Protein AF-A0A1J7IYS7-F1 (afdb_monomer)

Mean predicted aligned error: 21.03 Å

Secondary structure (DSSP, 8-state):
--------------PPPPP-----------PPPP--------------------THHHHHHHHHHHHHHTTSSS---------------------------------------------HHHHHHHHHHHHHHHHHHHHHHHHHHHHHHHHHHHHHHHHHHHHHHHHHHHHHHHHHHHHHHHHHHHHHHHHHHHHHHHHHHHHHHHHHHHHHHHHTT-----STTPPPP-TT--SS--HHHHHHHHHHHHHHHHHHHHHHHHHHHHHHHHHHHHHHHHHHHHHHHHHHHHHHHHHHHHHHHHHHHHHHHHHHHHHHHHHHHHHHHHHHHHHHHHHHHHHHHHHHHHHHHHHHHHHHHHHHHHHHHHHHHHHHHHHHHHHHHHHHHHHHHHHHHHHHHHHHHHHHHHHHHHHHHHHHHHHHGGGS--

pLDDT: mean 74.86, std 23.2, range [33.94, 98.44]

Organism: NCBI:txid1408157

Sequence (426 aa):
MGRRTRLPTPPIGFRPLPRLRSQARQQSQATPAQPATEVRVFEVIDDDNDPDYDDNALHRRKKMKKNSIAKSHGRARIKKEVVASKSKNRLQQDMSGIKPEQRSRATRTTRQPTAVVSDVSDQKVLYNQFVLAEATRLQEDKTKLEQTVAMDQEKLSRSLHDLQVMETEMLAARALHRASTDALDTLHRKQRTFLTAMHEAIAQIVRYQASIRTQLQLPVVAEPGRPIPWDRLETGSMGAQEDNYLNLIQAYTLVFDETKTTFDAFCRGNQELFQHSLKLQQQASDLNALKQQLEAANWRLNDTNRQLLHDNQALRLEVQGLREANSRLTTSMGRLQNELDVLCRTSRQLHGDMVRVADENKRLRAEIETVTQQLAEFTSQAGEDRTKAREEVEMLQRRLSEAERELIKLAQDALAEVLGGFGATE

Foldseek 3Di:
DDDDDDDDDDDDDDDDDDDDDDDDDDDDDDDDDDDDDDDDDDDDDDDDDDPDDDPPVVVVVVVVVVVVVVPPPPDDDDDDDDDDDDDDDDDPDDDPDDDDDDDDDDDDDDDDDDDPPPDPVVVVVVVVVVVVVVVVVVVVVVVVVVVVVVVVVVVVVVVVVVVVVVVVVVVVVVVVVVVVVVVVVVVVVVVVVVVVVVVVVVVVVVVVVVVVCVVVPPDPPPDDDDDDDPPPPDDDPCPVVVVVVVVVVVVVVVVVVVVVVVVVVVVVVVVVVVVVVVVVVVVVVVVVVVVVVVVVVVVVVVVVVVVVVVVVVVVVVVVVVVVVVVVVVVVVVVVVVVVVVVVVVVVVVVVVVVVVVVVVVVVVVVVVVVVVVVVVVVVVVVVVVVVVVVVVVVVVVVVVVVVVVVVVVVVVVVVCVVVVVVPDDD

Solvent-accessible surface area (backbone atoms only — not comparable to full-atom values): 26312 Å² total; per-residue (Å²): 138,89,82,89,88,78,88,86,82,87,86,88,82,90,79,81,79,83,84,89,76,87,82,83,87,79,90,83,90,79,86,80,82,85,78,81,91,78,89,74,87,75,81,86,77,86,82,78,87,82,97,80,85,72,83,65,65,64,58,59,61,58,57,61,60,61,64,64,65,72,69,75,78,83,82,85,81,88,84,88,80,90,79,92,74,90,80,80,87,89,84,90,75,89,85,91,83,79,83,90,80,76,89,81,87,79,84,85,80,86,77,79,93,75,72,90,78,84,52,72,64,59,57,49,52,53,48,51,52,49,52,52,53,51,50,53,51,51,50,52,54,48,52,53,49,53,52,53,52,52,54,53,50,52,52,50,52,52,53,53,49,54,51,51,52,52,50,53,50,51,52,51,51,52,51,53,52,51,54,52,51,54,52,50,54,51,50,54,50,51,52,50,54,51,54,51,52,51,52,51,51,53,52,49,52,53,52,48,54,50,49,52,45,62,73,68,63,57,69,85,76,74,70,97,83,75,84,81,82,76,91,79,81,83,90,68,95,47,71,76,54,53,54,50,50,50,52,48,50,52,53,50,51,52,54,48,50,53,52,47,54,53,48,52,51,49,52,51,52,51,52,51,51,52,52,50,51,53,50,51,54,49,51,53,50,50,52,52,52,50,50,52,51,50,54,52,51,50,50,53,52,54,50,53,50,52,50,51,53,51,53,52,51,52,52,50,52,50,54,48,52,53,51,53,52,48,53,52,50,54,53,50,52,54,50,53,50,52,51,49,56,50,51,55,50,52,52,53,50,53,51,52,52,50,51,52,52,52,51,50,51,52,52,52,50,54,50,51,52,50,53,53,49,50,51,52,49,53,53,50,49,53,49,51,52,52,49,52,54,47,52,51,51,54,50,50,50,52,53,48,54,50,52,50,50,49,50,52,47,51,50,51,51,51,48,48,53,61,62,61,60,75,76,76,79,137

Radius of gyration: 71.64 Å; Cα contacts (8 Å, |Δi|>4): 1; chains: 1; bounding box: 160×94×244 Å

Structure (mmCIF, N/CA/C/O backbone):
data_AF-A0A1J7IYS7-F1
#
_entry.id   AF-A0A1J7IYS7-F1
#
loop_
_atom_site.group_PDB
_atom_site.id
_atom_site.type_symbol
_atom_site.label_atom_id
_atom_site.label_alt_id
_atom_site.label_comp_id
_atom_site.label_asym_id
_atom_site.label_entity_id
_atom_site.label_seq_id
_atom_site.pdbx_PDB_ins_code
_atom_site.Cartn_x
_atom_site.Cartn_y
_atom_site.Cartn_z
_atom_site.occupancy
_atom_site.B_iso_or_equiv
_atom_site.auth_seq_id
_atom_site.auth_comp_id
_atom_site.auth_asym_id
_atom_site.auth_atom_id
_atom_site.pdbx_PDB_model_num
ATOM 1 N N . MET A 1 1 ? 1.133 60.230 5.071 1.00 41.16 1 MET A N 1
ATOM 2 C CA . MET A 1 1 ? 2.435 60.232 5.779 1.00 41.16 1 MET A CA 1
ATOM 3 C C . MET A 1 1 ? 3.124 58.917 5.432 1.00 41.16 1 MET A C 1
ATOM 5 O O . MET A 1 1 ? 2.570 57.886 5.749 1.00 41.16 1 MET A O 1
ATOM 9 N N . GLY A 1 2 ? 4.183 58.808 4.637 1.00 42.22 2 GLY A N 1
ATOM 10 C CA . GLY A 1 2 ? 5.319 59.697 4.460 1.00 42.22 2 GLY A CA 1
ATOM 11 C C . GLY A 1 2 ? 6.488 59.183 5.299 1.00 42.22 2 GLY A C 1
ATOM 12 O O . GLY A 1 2 ? 6.615 59.629 6.430 1.00 42.22 2 GLY A O 1
ATOM 13 N N . ARG A 1 3 ? 7.317 58.275 4.754 1.00 45.34 3 ARG A N 1
ATOM 14 C CA . ARG A 1 3 ? 8.793 58.392 4.712 1.00 45.34 3 ARG A CA 1
ATOM 15 C C . ARG A 1 3 ? 9.473 57.130 4.163 1.00 45.34 3 ARG A C 1
ATOM 17 O O . ARG A 1 3 ? 9.362 56.037 4.699 1.00 45.34 3 ARG A O 1
ATOM 24 N N . ARG A 1 4 ? 10.209 57.366 3.074 1.00 49.31 4 ARG A N 1
ATOM 25 C CA . ARG A 1 4 ? 11.337 56.586 2.553 1.00 49.31 4 ARG A CA 1
ATOM 26 C C . ARG A 1 4 ? 12.502 56.611 3.546 1.00 49.31 4 ARG A C 1
ATOM 28 O O . ARG A 1 4 ? 12.675 57.649 4.172 1.00 49.31 4 ARG A O 1
ATOM 35 N N . THR A 1 5 ? 13.349 55.576 3.518 1.00 48.69 5 THR A N 1
ATOM 36 C CA . THR A 1 5 ? 14.840 55.592 3.533 1.00 48.69 5 THR A CA 1
ATOM 37 C C . THR A 1 5 ? 15.336 54.176 3.847 1.00 48.69 5 THR A C 1
ATOM 39 O O . THR A 1 5 ? 14.704 53.517 4.655 1.00 48.69 5 THR A O 1
ATOM 42 N N . ARG A 1 6 ? 16.451 53.617 3.376 1.00 40.66 6 ARG A N 1
ATOM 43 C CA . ARG A 1 6 ? 17.478 53.863 2.347 1.00 40.66 6 ARG A CA 1
ATOM 44 C C . ARG A 1 6 ? 18.302 52.555 2.345 1.00 40.66 6 ARG A C 1
ATOM 46 O O . ARG A 1 6 ? 18.556 52.014 3.416 1.00 40.66 6 ARG A O 1
ATOM 53 N N . LEU A 1 7 ? 18.736 52.081 1.177 1.00 49.19 7 LEU A N 1
ATOM 54 C CA . LEU A 1 7 ? 19.882 51.164 1.057 1.00 49.19 7 LEU A CA 1
ATOM 55 C C . LEU A 1 7 ? 21.178 51.894 1.462 1.00 49.19 7 LEU A C 1
ATOM 57 O O . LEU A 1 7 ? 21.237 53.125 1.350 1.00 49.19 7 LEU A O 1
ATOM 61 N N . PRO A 1 8 ? 22.224 51.150 1.858 1.00 57.06 8 PRO A N 1
ATOM 62 C CA . PRO A 1 8 ? 23.416 51.158 1.010 1.00 57.06 8 PRO A CA 1
ATOM 63 C C . PRO A 1 8 ? 24.079 49.781 0.797 1.00 57.06 8 PRO A C 1
ATOM 65 O O . PRO A 1 8 ? 23.833 48.801 1.490 1.00 57.06 8 PRO A O 1
ATOM 68 N N . THR A 1 9 ? 24.897 49.796 -0.249 1.00 51.28 9 THR A N 1
ATOM 69 C CA . THR A 1 9 ? 25.638 48.798 -1.041 1.00 51.28 9 THR A CA 1
ATOM 70 C C . THR A 1 9 ? 26.755 47.984 -0.340 1.00 51.28 9 THR A C 1
ATOM 72 O O . THR A 1 9 ? 27.125 48.310 0.785 1.00 51.28 9 THR A O 1
ATOM 75 N N . PRO A 1 10 ? 27.299 46.932 -1.015 1.00 65.81 10 PRO A N 1
ATOM 76 C CA . PRO A 1 10 ? 28.194 45.893 -0.466 1.00 65.81 10 PRO A CA 1
ATOM 77 C C . PRO A 1 10 ? 29.675 46.323 -0.492 1.00 65.81 10 PRO A C 1
ATOM 79 O O . PRO A 1 10 ? 29.939 47.466 -0.876 1.00 65.81 10 PRO A O 1
ATOM 82 N N . PRO A 1 11 ? 30.656 45.450 -0.137 1.00 53.75 11 PRO A N 1
ATOM 83 C CA . PRO A 1 11 ? 31.465 44.849 -1.221 1.00 53.75 11 PRO A CA 1
ATOM 84 C C . PRO A 1 11 ? 32.239 43.520 -0.911 1.00 53.75 11 PRO A C 1
ATOM 86 O O . PRO A 1 11 ? 32.377 43.091 0.227 1.00 53.75 11 PRO A O 1
ATOM 89 N N . ILE A 1 12 ? 32.848 42.970 -1.980 1.00 41.31 12 ILE A N 1
ATOM 90 C CA . ILE A 1 12 ? 34.064 42.109 -2.067 1.00 41.31 12 ILE A CA 1
ATOM 91 C C . ILE A 1 12 ? 33.952 40.602 -1.760 1.00 41.31 12 ILE A C 1
ATOM 93 O O . ILE A 1 12 ? 33.696 40.185 -0.638 1.00 41.31 12 ILE A O 1
ATOM 97 N N . GLY A 1 13 ? 34.320 39.774 -2.755 1.00 37.81 13 GLY A N 1
ATOM 98 C CA . GLY A 1 13 ? 34.693 38.375 -2.513 1.00 37.81 13 GLY A CA 1
ATOM 99 C C . GLY A 1 13 ? 34.815 37.439 -3.723 1.00 37.81 13 GLY A C 1
ATOM 100 O O . GLY A 1 13 ? 34.474 36.268 -3.593 1.00 37.81 13 GLY A O 1
ATOM 101 N N . PHE A 1 14 ? 35.282 37.893 -4.892 1.00 42.19 14 PHE A N 1
ATOM 102 C CA . PHE A 1 14 ? 35.657 36.978 -5.983 1.00 42.19 14 PHE A CA 1
ATOM 103 C C . PHE A 1 14 ? 36.912 36.178 -5.590 1.00 42.19 14 PHE A C 1
ATOM 105 O O . PHE A 1 14 ? 37.995 36.746 -5.461 1.00 42.19 14 PHE A O 1
ATOM 112 N N . ARG A 1 15 ? 36.782 34.855 -5.435 1.00 46.25 15 ARG A N 1
ATOM 113 C CA . ARG A 1 15 ? 37.914 33.914 -5.428 1.00 46.25 15 ARG A CA 1
ATOM 114 C C . ARG A 1 15 ? 38.133 33.372 -6.845 1.00 46.25 15 ARG A C 1
ATOM 116 O O . ARG A 1 15 ? 37.253 32.670 -7.340 1.00 46.25 15 ARG A O 1
ATOM 123 N N . PRO A 1 16 ? 39.287 33.607 -7.487 1.00 48.41 16 PRO A N 1
ATOM 124 C CA . PRO A 1 16 ? 39.714 32.807 -8.624 1.00 48.41 16 PRO A CA 1
ATOM 125 C C . PRO A 1 16 ? 40.477 31.565 -8.133 1.00 48.41 16 PRO A C 1
ATOM 127 O O . PRO A 1 16 ? 41.390 31.660 -7.313 1.00 48.41 16 PRO A O 1
ATOM 130 N N . LEU A 1 17 ? 40.095 30.391 -8.637 1.00 53.03 17 LEU A N 1
ATOM 131 C CA . LEU A 1 17 ? 40.873 29.155 -8.509 1.00 53.03 17 LEU A CA 1
ATOM 132 C C . LEU A 1 17 ? 42.148 29.239 -9.374 1.00 53.03 17 LEU A C 1
ATOM 134 O O . LEU A 1 17 ? 42.124 29.864 -10.439 1.00 53.03 17 LEU A O 1
ATOM 138 N N . PRO A 1 18 ? 43.263 28.621 -8.948 1.00 54.09 18 PRO A N 1
ATOM 139 C CA . PRO A 1 18 ? 44.542 28.772 -9.622 1.00 54.09 18 PRO A CA 1
ATOM 140 C C . PRO A 1 18 ? 44.600 27.990 -10.939 1.00 54.09 18 PRO A C 1
ATOM 142 O O . PRO A 1 18 ? 44.278 26.805 -11.015 1.00 54.09 18 PRO A O 1
ATOM 145 N N . ARG A 1 19 ? 45.094 28.675 -11.975 1.00 40.53 19 ARG A N 1
ATOM 146 C CA . ARG A 1 19 ? 45.648 28.076 -13.191 1.00 40.53 19 ARG A CA 1
ATOM 147 C C . ARG A 1 19 ? 46.929 27.319 -12.832 1.00 40.53 19 ARG A C 1
ATOM 149 O O . ARG A 1 19 ? 47.906 27.944 -12.434 1.00 40.53 19 ARG A O 1
ATOM 156 N N . LEU A 1 20 ? 46.955 26.010 -13.064 1.00 42.91 20 LEU A N 1
ATOM 157 C CA . LEU A 1 20 ? 48.200 25.263 -13.235 1.00 42.91 20 LEU A CA 1
ATOM 158 C C . LEU A 1 20 ? 48.573 25.297 -14.718 1.00 42.91 20 LEU A C 1
ATOM 160 O O . LEU A 1 20 ? 47.889 24.727 -15.566 1.00 42.91 20 LEU A O 1
ATOM 164 N N . ARG A 1 21 ? 49.650 26.016 -15.032 1.00 40.53 21 ARG A N 1
ATOM 165 C CA . ARG A 1 21 ? 50.312 25.996 -16.336 1.00 40.53 21 ARG A CA 1
ATOM 166 C C . ARG A 1 21 ? 51.815 25.916 -16.102 1.00 40.53 21 ARG A C 1
ATOM 168 O O . ARG A 1 21 ? 52.315 26.615 -15.226 1.00 40.53 21 ARG A O 1
ATOM 175 N N . SER A 1 22 ? 52.486 25.183 -16.997 1.00 41.34 22 SER A N 1
ATOM 176 C CA . SER A 1 22 ? 53.944 25.138 -17.226 1.00 41.34 22 SER A CA 1
ATOM 177 C C . SER A 1 22 ? 54.712 24.296 -16.190 1.00 41.34 22 SER A C 1
ATOM 179 O O . SER A 1 22 ? 54.345 24.304 -15.028 1.00 41.34 22 SER A O 1
ATOM 181 N N . GLN A 1 23 ? 55.723 23.481 -16.499 1.00 37.75 23 GLN A N 1
ATOM 182 C CA . GLN A 1 23 ? 56.722 23.414 -17.578 1.00 37.75 23 GLN A CA 1
ATOM 183 C C . GLN A 1 23 ? 57.333 21.985 -17.492 1.00 37.75 23 GLN A C 1
ATOM 185 O O . GLN A 1 23 ? 57.426 21.443 -16.400 1.00 37.75 23 GLN A O 1
ATOM 190 N N . ALA A 1 24 ? 57.540 21.227 -18.570 1.00 38.28 24 ALA A N 1
ATOM 191 C CA . ALA A 1 24 ? 58.564 21.332 -19.621 1.00 38.28 24 ALA A CA 1
ATOM 192 C C . ALA A 1 24 ? 59.822 20.476 -19.359 1.00 38.28 24 ALA A C 1
ATOM 194 O O . ALA A 1 24 ? 60.481 20.669 -18.348 1.00 38.28 24 ALA A O 1
ATOM 195 N N . ARG A 1 25 ? 60.187 19.692 -20.398 1.00 41.41 25 ARG A N 1
ATOM 196 C CA . ARG A 1 25 ? 61.540 19.202 -20.775 1.00 41.41 25 ARG A CA 1
ATOM 197 C C . ARG A 1 25 ? 62.194 18.195 -19.795 1.00 41.41 25 ARG A C 1
ATOM 199 O O . ARG A 1 25 ? 61.989 18.278 -18.605 1.00 41.41 25 ARG A O 1
ATOM 206 N N . GLN A 1 26 ? 62.984 17.197 -20.196 1.00 37.00 26 GLN A N 1
ATOM 207 C CA . GLN A 1 26 ? 63.765 16.978 -21.414 1.00 37.00 26 GLN A CA 1
ATOM 208 C C . GLN A 1 26 ? 64.179 15.492 -21.520 1.00 37.00 26 GLN A C 1
ATOM 210 O O . GLN A 1 26 ? 64.376 14.820 -20.516 1.00 37.00 26 GLN A O 1
ATOM 215 N N . GLN A 1 27 ? 64.307 15.049 -22.771 1.00 41.47 27 GLN A N 1
ATOM 216 C CA . GLN A 1 27 ? 65.147 13.982 -23.334 1.00 41.47 27 GLN A CA 1
ATOM 217 C C . GLN A 1 27 ? 66.185 13.294 -22.426 1.00 41.47 27 GLN A C 1
ATOM 219 O O . GLN A 1 27 ? 67.073 13.959 -21.901 1.00 41.47 27 GLN A O 1
ATOM 224 N N . SER A 1 28 ? 66.223 11.959 -22.490 1.00 37.81 28 SER A N 1
ATOM 225 C CA . SER A 1 28 ? 67.448 11.219 -22.839 1.00 37.81 28 SER A CA 1
ATOM 226 C C . SER A 1 28 ? 67.159 9.751 -23.183 1.00 37.81 28 SER A C 1
ATOM 228 O O . SER A 1 28 ? 66.178 9.149 -22.758 1.00 37.81 28 SER A O 1
ATOM 230 N N . GLN A 1 29 ? 67.998 9.251 -24.083 1.00 40.75 29 GLN A N 1
ATOM 231 C CA . GLN A 1 29 ? 67.946 7.990 -24.810 1.00 40.75 29 GLN A CA 1
ATOM 232 C C . GLN A 1 29 ? 68.247 6.785 -23.908 1.00 40.75 29 GLN A C 1
ATOM 234 O O . GLN A 1 29 ? 69.162 6.848 -23.094 1.00 40.75 29 GLN A O 1
ATOM 239 N N . ALA A 1 30 ? 67.572 5.659 -24.146 1.00 33.94 30 ALA A N 1
ATOM 240 C CA . ALA A 1 30 ? 68.127 4.334 -23.882 1.00 33.94 30 ALA A CA 1
ATOM 241 C C . ALA A 1 30 ? 67.432 3.297 -24.776 1.00 33.94 30 ALA A C 1
ATOM 243 O O . ALA A 1 30 ? 66.246 3.004 -24.637 1.00 33.94 30 ALA A O 1
ATOM 244 N N . THR A 1 31 ? 68.200 2.783 -25.727 1.00 46.06 31 THR A N 1
ATOM 245 C CA . THR A 1 31 ? 67.959 1.590 -26.538 1.00 46.06 31 THR A CA 1
ATOM 246 C C . THR A 1 31 ? 67.587 0.389 -25.659 1.00 46.06 31 THR A C 1
ATOM 248 O O . THR A 1 31 ? 68.302 0.137 -24.689 1.00 46.06 31 THR A O 1
ATOM 251 N N . PRO A 1 32 ? 66.589 -0.436 -26.020 1.00 43.12 32 PRO A N 1
ATOM 252 C CA . PRO A 1 32 ? 66.574 -1.824 -25.598 1.00 43.12 32 PRO A CA 1
ATOM 253 C C . PRO A 1 32 ? 66.991 -2.722 -26.760 1.00 43.12 32 PRO A C 1
ATOM 255 O O . PRO A 1 32 ? 66.427 -2.689 -27.855 1.00 43.12 32 PRO A O 1
ATOM 258 N N . ALA A 1 33 ? 68.021 -3.511 -26.480 1.00 37.81 33 ALA A N 1
ATOM 259 C CA . ALA A 1 33 ? 68.465 -4.628 -27.285 1.00 37.81 33 ALA A CA 1
ATOM 260 C C . ALA A 1 33 ? 67.312 -5.609 -27.546 1.00 37.81 33 ALA A C 1
ATOM 262 O O . ALA A 1 33 ? 66.507 -5.911 -26.663 1.00 37.81 33 ALA A O 1
ATOM 263 N N . GLN A 1 34 ? 67.274 -6.111 -28.777 1.00 44.78 34 GLN A N 1
ATOM 264 C CA . GLN A 1 34 ? 66.486 -7.269 -29.176 1.00 44.78 34 GLN A CA 1
ATOM 265 C C . GLN A 1 34 ? 66.870 -8.492 -28.331 1.00 44.78 34 GLN A C 1
ATOM 267 O O . GLN A 1 34 ? 68.063 -8.719 -28.112 1.00 44.78 34 GLN A O 1
ATOM 272 N N . PRO A 1 35 ? 65.906 -9.359 -27.994 1.00 47.19 35 PRO A N 1
ATOM 273 C CA . PRO A 1 35 ? 66.185 -10.775 -27.907 1.00 47.19 35 PRO A CA 1
ATOM 274 C C . PRO A 1 35 ? 65.537 -11.523 -29.074 1.00 47.19 35 PRO A C 1
ATOM 276 O O . PRO A 1 35 ? 64.358 -11.366 -29.387 1.00 47.19 35 PRO A O 1
ATOM 279 N N . ALA A 1 36 ? 66.411 -12.300 -29.705 1.00 37.00 36 ALA A N 1
ATOM 280 C CA . ALA A 1 36 ? 66.216 -13.484 -30.522 1.00 37.00 36 ALA A CA 1
ATOM 281 C C . ALA A 1 36 ? 64.777 -13.980 -30.742 1.00 37.00 36 ALA A C 1
ATOM 283 O O . ALA A 1 36 ? 64.059 -14.386 -29.831 1.00 37.00 36 ALA A O 1
ATOM 284 N N . THR A 1 37 ? 64.453 -14.060 -32.026 1.00 41.62 37 THR A N 1
ATOM 285 C CA . THR A 1 37 ? 63.496 -14.968 -32.644 1.00 41.62 37 THR A CA 1
ATOM 286 C C . THR A 1 37 ? 63.754 -16.405 -32.177 1.00 41.62 37 THR A C 1
ATOM 288 O O . THR A 1 37 ? 64.725 -17.031 -32.598 1.00 41.62 37 THR A O 1
ATOM 291 N N . GLU A 1 38 ? 62.868 -16.948 -31.343 1.00 35.53 38 GLU A N 1
ATOM 292 C CA . GLU A 1 38 ? 62.723 -18.393 -31.169 1.00 35.53 38 GLU A CA 1
ATOM 293 C C . GLU A 1 38 ? 61.440 -18.813 -31.896 1.00 35.53 38 GLU A C 1
ATOM 295 O O . GLU A 1 38 ? 60.316 -18.565 -31.461 1.00 35.53 38 GLU A O 1
ATOM 300 N N . VAL A 1 39 ? 61.634 -19.375 -33.088 1.00 44.88 39 VAL A N 1
ATOM 301 C CA . VAL A 1 39 ? 60.588 -19.986 -33.905 1.00 44.88 39 VAL A CA 1
ATOM 302 C C . VAL A 1 39 ? 60.177 -21.284 -33.213 1.00 44.88 39 VAL A C 1
ATOM 304 O O . VAL A 1 39 ? 60.865 -22.295 -33.330 1.00 44.88 39 VAL A O 1
ATOM 307 N N . ARG A 1 40 ? 59.056 -21.267 -32.486 1.00 35.47 40 ARG A N 1
ATOM 308 C CA . ARG A 1 40 ? 58.321 -22.489 -32.141 1.00 35.47 40 ARG A CA 1
ATOM 309 C C . ARG A 1 40 ? 57.136 -22.626 -33.080 1.00 35.47 40 ARG A C 1
ATOM 311 O O . ARG A 1 40 ? 56.144 -21.912 -32.968 1.00 35.47 40 ARG A O 1
ATOM 318 N N . VAL A 1 41 ? 57.293 -23.554 -34.015 1.00 43.53 41 VAL A N 1
ATOM 319 C CA . VAL A 1 41 ? 56.207 -24.178 -34.763 1.00 43.53 41 VAL A CA 1
ATOM 320 C C . VAL A 1 41 ? 55.289 -24.838 -33.735 1.00 43.53 41 VAL A C 1
ATOM 322 O O . VAL A 1 41 ? 55.692 -25.799 -33.086 1.00 43.53 41 VAL A O 1
ATOM 325 N N . PHE A 1 42 ? 54.094 -24.286 -33.538 1.00 35.50 42 PHE A N 1
ATOM 326 C CA . PHE A 1 42 ? 52.990 -25.032 -32.949 1.00 35.50 42 PHE A CA 1
ATOM 327 C C . PHE A 1 42 ? 52.116 -25.508 -34.098 1.00 35.50 42 PHE A C 1
ATOM 329 O O . PHE A 1 42 ? 51.583 -24.706 -34.866 1.00 35.50 42 PHE A O 1
ATOM 336 N N . GLU A 1 43 ? 52.070 -26.828 -34.228 1.00 38.12 43 GLU A N 1
ATOM 337 C CA . GLU A 1 43 ? 51.139 -27.553 -35.070 1.00 38.12 43 GLU A CA 1
ATOM 338 C C . GLU A 1 43 ? 49.707 -27.122 -34.751 1.00 38.12 43 GLU A C 1
ATOM 340 O O . GLU A 1 43 ? 49.300 -26.998 -33.594 1.00 38.12 43 GLU A O 1
ATOM 345 N N . VAL A 1 44 ? 48.967 -26.877 -35.825 1.00 39.38 44 VAL A N 1
ATOM 346 C CA . VAL A 1 44 ? 47.515 -26.779 -35.837 1.00 39.38 44 VAL A CA 1
ATOM 347 C C . VAL A 1 44 ? 46.989 -28.173 -35.502 1.00 39.38 44 VAL A C 1
ATOM 349 O O . VAL A 1 44 ? 47.134 -29.091 -36.305 1.00 39.38 44 VAL A O 1
ATOM 352 N N . ILE A 1 45 ? 46.438 -28.335 -34.300 1.00 39.31 45 ILE A N 1
ATOM 353 C CA . ILE A 1 45 ? 45.528 -29.436 -33.988 1.00 39.31 45 ILE A CA 1
ATOM 354 C C . ILE A 1 45 ? 44.127 -28.860 -34.166 1.00 39.31 45 ILE A C 1
ATOM 356 O O . ILE A 1 45 ? 43.687 -28.014 -33.386 1.00 39.31 45 ILE A O 1
ATOM 360 N N . ASP A 1 46 ? 43.480 -29.278 -35.249 1.00 46.03 46 ASP A N 1
ATOM 361 C CA . ASP A 1 46 ? 42.040 -29.173 -35.429 1.00 46.03 46 ASP A CA 1
ATOM 362 C C . ASP A 1 46 ? 41.381 -30.156 -34.446 1.00 46.03 46 ASP A C 1
ATOM 364 O O . ASP A 1 46 ? 41.443 -31.366 -34.657 1.00 46.03 46 ASP A O 1
ATOM 368 N N . ASP A 1 47 ? 40.788 -29.648 -33.361 1.00 42.38 47 ASP A N 1
ATOM 369 C CA . ASP A 1 47 ? 39.893 -30.426 -32.494 1.00 42.38 47 ASP A CA 1
ATOM 370 C C . ASP A 1 47 ? 38.441 -30.060 -32.825 1.00 42.38 47 ASP A C 1
ATOM 372 O O . ASP A 1 47 ? 37.890 -29.040 -32.395 1.00 42.38 47 ASP A O 1
ATOM 376 N N . ASP A 1 48 ? 37.846 -30.928 -33.638 1.00 47.28 48 ASP A N 1
ATOM 377 C CA . ASP A 1 48 ? 36.414 -31.058 -33.847 1.00 47.28 48 ASP A CA 1
ATOM 378 C C . ASP A 1 48 ? 35.708 -31.548 -32.567 1.00 47.28 48 ASP A C 1
ATOM 380 O O . ASP A 1 48 ? 36.147 -32.488 -31.916 1.00 47.28 48 ASP A O 1
ATOM 384 N N . ASN A 1 49 ? 34.555 -30.934 -32.285 1.00 51.50 49 ASN A N 1
ATOM 385 C CA . ASN A 1 49 ? 33.364 -31.508 -31.641 1.00 51.50 49 ASN A CA 1
ATOM 386 C C . ASN A 1 49 ? 33.543 -32.518 -30.489 1.00 51.50 49 ASN A C 1
ATOM 388 O O . ASN A 1 49 ? 33.601 -33.723 -30.721 1.00 51.50 49 ASN A O 1
ATOM 392 N N . ASP A 1 50 ? 33.349 -32.042 -29.255 1.00 44.16 50 ASP A N 1
ATOM 393 C CA . ASP A 1 50 ? 32.928 -32.897 -28.137 1.00 44.16 50 ASP A CA 1
ATOM 394 C C . ASP A 1 50 ? 31.827 -32.190 -27.308 1.00 44.16 50 ASP A C 1
ATOM 396 O O . ASP A 1 50 ? 32.113 -31.220 -26.595 1.00 44.16 50 ASP A O 1
ATOM 400 N N . PRO A 1 51 ? 30.539 -32.581 -27.426 1.00 53.00 51 PRO A N 1
ATOM 401 C CA . PRO A 1 51 ? 29.442 -31.990 -26.675 1.00 53.00 51 PRO A CA 1
ATOM 402 C C . PRO A 1 51 ? 29.054 -32.892 -25.498 1.00 53.00 51 PRO A C 1
ATOM 404 O O . PRO A 1 51 ? 27.970 -33.456 -25.493 1.00 53.00 51 PRO A O 1
ATOM 407 N N . ASP A 1 52 ? 29.914 -33.013 -24.490 1.00 53.31 52 ASP A N 1
ATOM 408 C CA . ASP A 1 52 ? 29.544 -33.625 -23.207 1.00 53.31 52 ASP A CA 1
ATOM 409 C C . ASP A 1 52 ? 30.389 -33.026 -22.070 1.00 53.31 52 ASP A C 1
ATOM 411 O O . ASP A 1 52 ? 31.420 -33.558 -21.666 1.00 53.31 52 ASP A O 1
ATOM 415 N N . TYR A 1 53 ? 29.956 -31.878 -21.533 1.00 48.34 53 TYR A N 1
ATOM 416 C CA . TYR A 1 53 ? 30.560 -31.290 -20.330 1.00 48.34 53 TYR A CA 1
ATOM 417 C C . TYR A 1 53 ? 29.511 -30.854 -19.289 1.00 48.34 53 TYR A C 1
ATOM 419 O O . TYR A 1 53 ? 29.099 -29.702 -19.190 1.00 48.34 53 TYR A O 1
ATOM 427 N N . ASP A 1 54 ? 29.124 -31.853 -18.495 1.00 49.88 54 ASP A N 1
ATOM 428 C CA . ASP A 1 54 ? 29.051 -31.867 -17.025 1.00 49.88 54 ASP A CA 1
ATOM 429 C C . ASP A 1 54 ? 28.113 -30.878 -16.283 1.00 49.88 54 ASP A C 1
ATOM 431 O O . ASP A 1 54 ? 28.506 -29.851 -15.717 1.00 49.88 54 ASP A O 1
ATOM 435 N N . ASP A 1 55 ? 26.854 -31.305 -16.139 1.00 52.50 55 ASP A N 1
ATOM 436 C CA . ASP A 1 55 ? 25.779 -30.689 -15.342 1.00 52.50 55 ASP A CA 1
ATOM 437 C C . ASP A 1 55 ? 26.039 -30.656 -13.808 1.00 52.50 55 ASP A C 1
ATOM 439 O O . ASP A 1 55 ? 25.303 -30.026 -13.032 1.00 52.50 55 ASP A O 1
ATOM 443 N N . ASN A 1 56 ? 27.116 -31.281 -13.311 1.00 55.16 56 ASN A N 1
ATOM 444 C CA . ASN A 1 56 ? 27.401 -31.352 -11.870 1.00 55.16 56 ASN A CA 1
ATOM 445 C C . ASN A 1 56 ? 28.064 -30.093 -11.284 1.00 55.16 56 ASN A C 1
ATOM 447 O O . ASN A 1 56 ? 27.991 -29.854 -10.067 1.00 55.16 56 ASN A O 1
ATOM 451 N N . ALA A 1 57 ? 28.661 -29.233 -12.114 1.00 53.09 57 ALA A N 1
ATOM 452 C CA . ALA A 1 57 ? 29.307 -28.004 -11.644 1.00 53.09 57 ALA A CA 1
ATOM 453 C C . ALA A 1 57 ? 28.290 -26.951 -11.149 1.00 53.09 57 ALA A C 1
ATOM 455 O O . ALA A 1 57 ? 28.566 -26.186 -10.211 1.00 53.09 57 ALA A O 1
ATOM 456 N N . LEU A 1 58 ? 27.067 -26.949 -11.696 1.00 56.91 58 LEU A N 1
ATOM 457 C CA . LEU A 1 58 ? 26.023 -25.986 -11.333 1.00 56.91 58 LEU A CA 1
ATOM 458 C C . LEU A 1 58 ? 25.368 -26.301 -9.971 1.00 56.91 58 LEU A C 1
ATOM 460 O O . LEU A 1 58 ? 24.977 -25.390 -9.229 1.00 56.91 58 LEU A O 1
ATOM 464 N N . HIS A 1 59 ? 25.306 -27.582 -9.587 1.00 57.72 59 HIS A N 1
ATOM 465 C CA . HIS A 1 59 ? 24.722 -28.019 -8.313 1.00 57.72 59 HIS A CA 1
ATOM 466 C C . HIS A 1 59 ? 25.610 -27.700 -7.099 1.00 57.72 59 HIS A C 1
ATOM 468 O O . HIS A 1 59 ? 25.102 -27.316 -6.036 1.00 57.72 59 HIS A O 1
ATOM 474 N N . ARG A 1 60 ? 26.943 -27.746 -7.244 1.00 56.72 60 ARG A N 1
ATOM 475 C CA . ARG A 1 60 ? 27.872 -27.378 -6.155 1.00 56.72 60 ARG A CA 1
ATOM 476 C C . ARG A 1 60 ? 27.852 -25.878 -5.834 1.00 56.72 60 ARG A C 1
ATOM 478 O O . ARG A 1 60 ? 27.943 -25.503 -4.662 1.00 56.72 60 ARG A O 1
ATOM 485 N N . ARG A 1 61 ? 27.623 -25.007 -6.825 1.00 56.41 61 ARG A N 1
ATOM 486 C CA . ARG A 1 61 ? 27.575 -23.543 -6.622 1.00 56.41 61 ARG A CA 1
ATOM 487 C C . ARG A 1 61 ? 26.301 -23.067 -5.904 1.00 56.41 61 ARG A C 1
ATOM 489 O O . ARG A 1 61 ? 26.353 -22.088 -5.158 1.00 56.41 61 ARG A O 1
ATOM 496 N N . LYS A 1 62 ? 25.177 -23.787 -6.036 1.00 57.62 62 LYS A N 1
ATOM 497 C CA . LYS A 1 62 ? 23.919 -23.484 -5.316 1.00 57.62 62 LYS A CA 1
ATOM 498 C C . LYS A 1 62 ? 23.949 -23.881 -3.829 1.00 57.62 62 LYS A C 1
ATOM 500 O O . LYS A 1 62 ? 23.306 -23.209 -3.021 1.00 57.62 62 LYS A O 1
ATOM 505 N N . LYS A 1 63 ? 24.728 -24.898 -3.430 1.00 54.78 63 LYS A N 1
ATOM 506 C CA . LYS A 1 63 ? 24.847 -25.318 -2.014 1.00 54.78 63 LYS A CA 1
ATOM 507 C C . LYS A 1 63 ? 25.666 -24.343 -1.151 1.00 54.78 63 LYS A C 1
ATOM 509 O O . LYS A 1 63 ? 25.317 -24.123 0.004 1.00 54.78 63 LYS A O 1
ATOM 514 N N . MET A 1 64 ? 26.683 -23.684 -1.715 1.00 51.44 64 MET A N 1
ATOM 515 C CA . MET A 1 64 ? 27.526 -22.723 -0.978 1.00 51.44 64 MET A CA 1
ATOM 516 C C . MET A 1 64 ? 26.791 -21.418 -0.604 1.00 51.44 64 MET A C 1
ATOM 518 O O . MET A 1 64 ? 27.057 -20.851 0.452 1.00 51.44 64 MET A O 1
ATOM 522 N N . LYS A 1 65 ? 25.819 -20.955 -1.409 1.00 53.50 65 LYS A N 1
ATOM 523 C CA . LYS A 1 65 ? 25.063 -19.713 -1.125 1.00 53.50 65 LYS A CA 1
ATOM 524 C C . LYS A 1 65 ? 23.980 -19.861 -0.049 1.00 53.50 65 LYS A C 1
ATOM 526 O O . LYS A 1 65 ? 23.655 -18.878 0.610 1.00 53.50 65 LYS A O 1
ATOM 531 N N . LYS A 1 66 ? 23.441 -21.066 0.182 1.00 52.38 66 LYS A N 1
ATOM 532 C CA . LYS A 1 66 ? 22.438 -21.285 1.245 1.00 52.38 66 LYS A CA 1
ATOM 533 C C . LYS A 1 66 ? 23.049 -21.277 2.655 1.00 52.38 66 LYS A C 1
ATOM 535 O O . LYS A 1 66 ? 22.382 -20.856 3.593 1.00 52.38 66 LYS A O 1
ATOM 540 N N . ASN A 1 67 ? 24.329 -21.628 2.801 1.00 46.88 67 ASN A N 1
ATOM 541 C CA . ASN A 1 67 ? 24.993 -21.658 4.111 1.00 46.88 67 ASN A CA 1
ATOM 542 C C . ASN A 1 67 ? 25.540 -20.299 4.587 1.00 46.88 67 ASN A C 1
ATOM 544 O O . ASN A 1 67 ? 25.791 -20.149 5.782 1.00 46.88 67 ASN A O 1
ATOM 548 N N . SER A 1 68 ? 25.687 -19.289 3.717 1.00 45.41 68 SER A N 1
ATOM 549 C CA . SER A 1 68 ? 26.137 -17.952 4.151 1.00 45.41 68 SER A CA 1
ATOM 550 C C . SER A 1 68 ? 24.999 -17.059 4.664 1.00 45.41 68 SER A C 1
ATOM 552 O O . SER A 1 68 ? 25.257 -16.127 5.420 1.00 45.41 68 SER A O 1
ATOM 554 N N . ILE A 1 69 ? 23.743 -17.351 4.303 1.00 48.34 69 ILE A N 1
ATOM 555 C CA . ILE A 1 69 ? 22.568 -16.563 4.721 1.00 48.34 69 ILE A CA 1
ATOM 556 C C . ILE A 1 69 ? 22.069 -16.991 6.116 1.00 48.34 69 ILE A C 1
ATOM 558 O O . ILE A 1 69 ? 21.520 -16.181 6.854 1.00 48.34 69 ILE A O 1
ATOM 562 N N . ALA A 1 70 ? 22.352 -18.223 6.553 1.00 46.81 70 ALA A N 1
ATOM 563 C CA . ALA A 1 70 ? 21.928 -18.718 7.867 1.00 46.81 70 ALA A CA 1
ATOM 564 C C . ALA A 1 70 ? 22.767 -18.197 9.059 1.00 46.81 70 ALA A C 1
ATOM 566 O O . ALA A 1 70 ? 22.366 -18.370 10.207 1.00 46.81 70 ALA A O 1
ATOM 567 N N . LYS A 1 71 ? 23.919 -17.547 8.826 1.00 42.69 71 LYS A N 1
ATOM 568 C CA . LYS A 1 71 ? 24.836 -17.105 9.901 1.00 42.69 71 LYS A CA 1
ATOM 569 C C . LYS A 1 71 ? 24.721 -15.625 10.294 1.00 42.69 71 LYS A C 1
ATOM 571 O O . LYS A 1 71 ? 25.353 -15.224 11.267 1.00 42.69 71 LYS A O 1
ATOM 576 N N . SER A 1 72 ? 23.907 -14.820 9.605 1.00 42.09 72 SER A N 1
ATOM 577 C CA . SER A 1 72 ? 23.775 -13.373 9.872 1.00 42.09 72 SER A CA 1
ATOM 578 C C . SER A 1 72 ? 22.516 -12.965 10.655 1.00 42.09 72 SER A C 1
ATOM 580 O O . SER A 1 72 ? 22.326 -11.782 10.921 1.00 42.09 72 SER A O 1
ATOM 582 N N . HIS A 1 73 ? 21.673 -13.908 11.092 1.00 41.09 73 HIS A N 1
ATOM 583 C CA . HIS A 1 73 ? 20.472 -13.618 11.902 1.00 41.09 73 HIS A CA 1
ATOM 584 C C . HIS A 1 73 ? 20.612 -13.942 13.402 1.00 41.09 73 HIS A C 1
ATOM 586 O O . HIS A 1 73 ? 19.638 -13.920 14.146 1.00 41.09 73 HIS A O 1
ATOM 592 N N . GLY A 1 74 ? 21.837 -14.183 13.879 1.00 38.09 74 GLY A N 1
ATOM 593 C CA . GLY A 1 74 ? 22.113 -14.581 15.266 1.00 38.09 74 GLY A CA 1
ATOM 594 C C . GLY A 1 74 ? 22.529 -13.472 16.242 1.00 38.09 74 GLY A C 1
ATOM 595 O O . GLY A 1 74 ? 22.983 -13.799 17.335 1.00 38.09 74 GLY A O 1
ATOM 596 N N . ARG A 1 75 ? 22.449 -12.178 15.895 1.00 43.47 75 ARG A N 1
ATOM 597 C CA . ARG A 1 75 ? 22.896 -11.086 16.789 1.00 43.47 75 ARG A CA 1
ATOM 598 C C . ARG A 1 75 ? 22.057 -9.815 16.654 1.00 43.47 75 ARG A C 1
ATOM 600 O O . ARG A 1 75 ? 22.496 -8.839 16.065 1.00 43.47 75 ARG A O 1
ATOM 607 N N . ALA A 1 76 ? 20.872 -9.809 17.253 1.00 40.56 76 ALA A N 1
ATOM 608 C CA . ALA A 1 76 ? 20.197 -8.571 17.647 1.00 40.56 76 ALA A CA 1
ATOM 609 C C . ALA A 1 76 ? 19.213 -8.863 18.787 1.00 40.56 76 ALA A C 1
ATOM 611 O O . ALA A 1 76 ? 17.998 -8.886 18.615 1.00 40.56 76 ALA A O 1
ATOM 612 N N . ARG A 1 77 ? 19.754 -9.136 19.976 1.00 41.62 77 ARG A N 1
ATOM 613 C CA . ARG A 1 77 ? 18.990 -9.146 21.223 1.00 41.62 77 ARG A CA 1
ATOM 614 C C . ARG A 1 77 ? 19.757 -8.297 22.233 1.00 41.62 77 ARG A C 1
ATOM 616 O O . ARG A 1 77 ? 20.960 -8.476 22.378 1.00 41.62 77 ARG A O 1
ATOM 623 N N . ILE A 1 78 ? 19.003 -7.463 22.951 1.00 41.66 78 ILE A N 1
ATOM 624 C CA . ILE A 1 78 ? 19.374 -6.676 24.141 1.00 41.66 78 ILE A CA 1
ATOM 625 C C . ILE A 1 78 ? 19.891 -5.258 23.845 1.00 41.66 78 ILE A C 1
ATOM 627 O O . ILE A 1 78 ? 21.073 -5.042 23.617 1.00 41.66 78 ILE A O 1
ATOM 631 N N . LYS A 1 79 ? 18.983 -4.282 23.973 1.00 36.34 79 LYS A N 1
ATOM 632 C CA . LYS A 1 79 ? 19.085 -3.178 24.946 1.00 36.34 79 LYS A CA 1
ATOM 633 C C . LYS A 1 79 ? 17.676 -2.629 25.205 1.00 36.34 79 LYS A C 1
ATOM 635 O O . LYS A 1 79 ? 17.126 -1.871 24.416 1.00 36.34 79 LYS A O 1
ATOM 640 N N . LYS A 1 80 ? 17.070 -3.106 26.297 1.00 43.75 80 LYS A N 1
ATOM 641 C CA . LYS A 1 80 ? 16.017 -2.380 27.013 1.00 43.75 80 LYS A CA 1
ATOM 642 C C . LYS A 1 80 ? 16.728 -1.251 27.744 1.00 43.75 80 LYS A C 1
ATOM 644 O O . LYS A 1 80 ? 17.615 -1.548 28.539 1.00 43.75 80 LYS A O 1
ATOM 649 N N . GLU A 1 81 ? 16.320 -0.013 27.523 1.00 34.56 81 GLU A N 1
ATOM 650 C CA . GLU A 1 81 ? 16.655 1.062 28.444 1.00 34.56 81 GLU A CA 1
ATOM 651 C C . GLU A 1 81 ? 15.424 1.926 28.691 1.00 34.56 81 GLU A C 1
ATOM 653 O O . GLU A 1 81 ? 14.651 2.263 27.794 1.00 34.56 81 GLU A O 1
ATOM 658 N N . VAL A 1 82 ? 15.214 2.142 29.980 1.00 42.66 82 VAL A N 1
ATOM 659 C CA . VAL A 1 82 ? 14.123 2.851 30.622 1.00 42.66 82 VAL A CA 1
ATOM 660 C C . VAL A 1 82 ? 14.395 4.339 30.475 1.00 42.66 82 VAL A C 1
ATOM 662 O O . VAL A 1 82 ? 15.389 4.821 31.001 1.00 42.66 82 VAL A O 1
ATOM 665 N N . VAL A 1 83 ? 13.488 5.084 29.843 1.00 38.19 83 VAL A N 1
ATOM 666 C CA . VAL A 1 83 ? 13.383 6.529 30.074 1.00 38.19 83 VAL A CA 1
ATOM 667 C C . VAL A 1 83 ? 11.916 6.873 30.266 1.00 38.19 83 VAL A C 1
ATOM 669 O O . VAL A 1 83 ? 11.148 7.072 29.328 1.00 38.19 83 VAL A O 1
ATOM 672 N N . ALA A 1 84 ? 11.534 6.910 31.537 1.00 41.00 84 ALA A N 1
ATOM 673 C CA . ALA A 1 84 ? 10.380 7.649 31.995 1.00 41.00 84 ALA A CA 1
ATOM 674 C C . ALA A 1 84 ? 10.701 9.144 31.891 1.00 41.00 84 ALA A C 1
ATOM 676 O O . ALA A 1 84 ? 11.576 9.623 32.604 1.00 41.00 84 ALA A O 1
ATOM 677 N N . SER A 1 85 ? 9.966 9.878 31.057 1.00 36.81 85 SER A N 1
ATOM 678 C CA . SER A 1 85 ? 9.932 11.338 31.118 1.00 36.81 85 SER A CA 1
ATOM 679 C C . SER A 1 85 ? 8.532 11.853 30.822 1.00 36.81 85 SER A C 1
ATOM 681 O O . SER A 1 85 ? 8.001 11.750 29.722 1.00 36.81 85 SER A O 1
ATOM 683 N N . LYS A 1 86 ? 7.960 12.394 31.894 1.00 41.53 86 LYS A N 1
ATOM 684 C CA . LYS A 1 86 ? 6.857 13.345 31.987 1.00 41.53 86 LYS A CA 1
ATOM 685 C C . LYS A 1 86 ? 6.752 14.284 30.773 1.00 41.53 86 LYS A C 1
ATOM 687 O O . LYS A 1 86 ? 7.641 15.098 30.552 1.00 41.53 86 LYS A O 1
ATOM 692 N N . SER A 1 87 ? 5.583 14.318 30.144 1.00 39.41 87 SER A N 1
ATOM 693 C CA . SER A 1 87 ? 5.046 15.537 29.526 1.00 39.41 87 SER A CA 1
ATOM 694 C C . SER A 1 87 ? 3.523 15.549 29.657 1.00 39.41 87 SER A C 1
ATOM 696 O O . SER A 1 87 ? 2.758 15.116 28.802 1.00 39.41 87 SER A O 1
ATOM 698 N N . LYS A 1 88 ? 3.095 16.037 30.825 1.00 41.03 88 LYS A N 1
ATOM 699 C CA . LYS A 1 88 ? 1.769 16.616 31.043 1.00 41.03 88 LYS A CA 1
ATOM 700 C C . LYS A 1 88 ? 1.630 17.885 30.194 1.00 41.03 88 LYS A C 1
ATOM 702 O O . LYS A 1 88 ? 2.584 18.646 30.077 1.00 41.03 88 LYS A O 1
ATOM 707 N N . ASN A 1 89 ? 0.392 18.148 29.783 1.00 42.50 89 ASN A N 1
ATOM 708 C CA . ASN A 1 89 ? -0.162 19.460 29.448 1.00 42.50 89 ASN A CA 1
ATOM 709 C C . ASN A 1 89 ? 0.376 20.161 28.197 1.00 42.50 89 ASN A C 1
ATOM 711 O O . ASN A 1 89 ? 1.255 21.013 28.277 1.00 42.50 89 ASN A O 1
ATOM 715 N N . ARG A 1 90 ? -0.304 19.927 27.074 1.00 40.84 90 ARG A N 1
ATOM 716 C CA . ARG A 1 90 ? -0.842 20.987 26.205 1.00 40.84 90 ARG A CA 1
ATOM 717 C C . ARG A 1 90 ? -1.609 20.329 25.067 1.00 40.84 90 ARG A C 1
ATOM 719 O O . ARG A 1 90 ? -0.994 19.665 24.248 1.00 40.84 90 ARG A O 1
ATOM 726 N N . LEU A 1 91 ? -2.930 20.487 25.091 1.00 41.00 91 LEU A N 1
ATOM 727 C CA . LEU A 1 91 ? -3.861 20.621 23.957 1.00 41.00 91 LEU A CA 1
ATOM 728 C C . LEU A 1 91 ? -5.283 20.426 24.511 1.00 41.00 91 LEU A C 1
ATOM 730 O O . LEU A 1 91 ? -5.986 19.464 24.232 1.00 41.00 91 LEU A O 1
ATOM 734 N N . GLN A 1 92 ? -5.653 21.354 25.394 1.00 42.50 92 GLN A N 1
ATOM 735 C CA . GLN A 1 92 ? -7.033 21.770 25.606 1.00 42.50 92 GLN A CA 1
ATOM 736 C C . GLN A 1 92 ? -7.165 23.080 24.834 1.00 42.50 92 GLN A C 1
ATOM 738 O O . GLN A 1 92 ? -6.763 24.119 25.345 1.00 42.50 92 GLN A O 1
ATOM 743 N N . GLN A 1 93 ? -7.617 23.004 23.589 1.00 46.41 93 GLN A N 1
ATOM 744 C CA . GLN A 1 93 ? -8.386 24.033 22.888 1.00 46.41 93 GLN A CA 1
ATOM 745 C C . GLN A 1 93 ? -8.656 23.537 21.468 1.00 46.41 93 GLN A C 1
ATOM 747 O O . GLN A 1 93 ? -7.834 22.832 20.894 1.00 46.41 93 GLN A O 1
ATOM 752 N N . ASP A 1 94 ? -9.827 23.912 20.969 1.00 45.53 94 ASP A N 1
ATOM 753 C CA . ASP A 1 94 ? -10.345 23.692 19.619 1.00 45.53 94 ASP A CA 1
ATOM 754 C C . ASP A 1 94 ? -10.919 22.305 19.336 1.00 45.53 94 ASP A C 1
ATOM 756 O O . ASP A 1 94 ? -10.253 21.439 18.796 1.00 45.53 94 ASP A O 1
ATOM 760 N N . MET A 1 95 ? -12.199 22.129 19.691 1.00 38.16 95 MET A N 1
ATOM 761 C CA . MET A 1 95 ? -13.247 21.617 18.787 1.00 38.16 95 MET A CA 1
ATOM 762 C C . MET A 1 95 ? -14.636 21.908 19.397 1.00 38.16 95 MET A C 1
ATOM 764 O O . MET A 1 95 ? -15.395 21.007 19.749 1.00 38.16 95 MET A O 1
ATOM 768 N N . SER A 1 96 ? -14.992 23.187 19.542 1.00 43.16 96 SER A N 1
ATOM 769 C CA . SER A 1 96 ? -16.394 23.601 19.693 1.00 43.16 96 SER A CA 1
ATOM 770 C C . SER A 1 96 ? -16.946 23.929 18.309 1.00 43.16 96 SER A C 1
ATOM 772 O O . SER A 1 96 ? -16.708 25.020 17.794 1.00 43.16 96 SER A O 1
ATOM 774 N N . GLY A 1 97 ? -17.654 22.991 17.681 1.00 44.12 97 GLY A N 1
ATOM 775 C CA . GLY A 1 97 ? -18.277 23.280 16.390 1.00 44.12 97 GLY A CA 1
ATOM 776 C C . GLY A 1 97 ? -18.764 22.079 15.595 1.00 44.12 97 GLY A C 1
ATOM 777 O O . GLY A 1 97 ? -18.472 22.005 14.409 1.00 44.12 97 GLY A O 1
ATOM 778 N N . ILE A 1 98 ? -19.514 21.153 16.199 1.00 42.47 98 ILE A N 1
ATOM 779 C CA . ILE A 1 98 ? -20.335 20.215 15.420 1.00 42.47 98 ILE A CA 1
ATOM 780 C C . ILE A 1 98 ? -21.757 20.240 15.980 1.00 42.47 98 ILE A C 1
ATOM 782 O O . ILE A 1 98 ? -22.001 19.935 17.146 1.00 42.47 98 ILE A O 1
ATOM 786 N N . LYS A 1 99 ? -22.679 20.690 15.125 1.00 43.50 99 LYS A N 1
ATOM 787 C CA . LYS A 1 99 ? -24.123 20.761 15.358 1.00 43.50 99 LYS A CA 1
ATOM 788 C C . LYS A 1 99 ? -24.699 19.350 15.571 1.00 43.50 99 LYS A C 1
ATOM 790 O O . LYS A 1 99 ? -24.313 18.441 14.840 1.00 43.50 99 LYS A O 1
ATOM 795 N N . PRO A 1 100 ? -25.655 19.156 16.494 1.00 44.50 100 PRO A N 1
ATOM 796 C CA . PRO A 1 100 ? -26.386 17.903 16.606 1.00 44.50 100 PRO A CA 1
ATOM 797 C C . PRO A 1 100 ? -27.529 17.876 15.583 1.00 44.50 100 PRO A C 1
ATOM 799 O O . PRO A 1 100 ? -28.549 18.545 15.752 1.00 44.50 100 PRO A O 1
ATOM 802 N N . GLU A 1 101 ? -27.364 17.092 14.521 1.00 40.56 101 GLU A N 1
ATOM 803 C CA . GLU A 1 101 ? -28.419 16.823 13.547 1.00 40.56 101 GLU A CA 1
ATOM 804 C C . GLU A 1 101 ? -29.155 15.523 13.915 1.00 40.56 101 GLU A C 1
ATOM 806 O O . GLU A 1 101 ? -28.621 14.421 13.894 1.00 40.56 101 GLU A O 1
ATOM 811 N N . GLN A 1 102 ? -30.383 15.731 14.385 1.00 39.97 102 GLN A N 1
ATOM 812 C CA . GLN A 1 102 ? -31.587 14.917 14.215 1.00 39.97 102 GLN A CA 1
ATOM 813 C C . GLN A 1 102 ? -31.495 13.377 14.270 1.00 39.97 102 GLN A C 1
ATOM 815 O O . GLN A 1 102 ? -31.224 12.676 13.304 1.00 39.97 102 GLN A O 1
ATOM 820 N N . ARG A 1 103 ? -31.933 12.871 15.432 1.00 39.66 103 ARG A N 1
ATOM 821 C CA . ARG A 1 103 ? -32.947 11.813 15.624 1.00 39.66 103 ARG A CA 1
ATOM 822 C C . ARG A 1 103 ? -33.269 10.930 14.404 1.00 39.66 103 ARG A C 1
ATOM 824 O O . ARG A 1 103 ? -34.019 11.329 13.522 1.00 39.66 103 ARG A O 1
ATOM 831 N N . SER A 1 104 ? -32.967 9.642 14.538 1.00 41.50 104 SER A N 1
ATOM 832 C CA . SER A 1 104 ? -33.886 8.578 14.119 1.00 41.50 104 SER A CA 1
ATOM 833 C C . SER A 1 104 ? -34.043 7.574 15.255 1.00 41.50 104 SER A C 1
ATOM 835 O O . SER A 1 104 ? -33.119 6.877 15.665 1.00 41.50 104 SER A O 1
ATOM 837 N N . ARG A 1 105 ? -35.242 7.610 15.831 1.00 43.75 105 ARG A N 1
ATOM 838 C CA . ARG A 1 105 ? -35.720 6.865 16.991 1.00 43.75 105 ARG A CA 1
ATOM 839 C C . ARG A 1 105 ? -36.134 5.471 16.517 1.00 43.75 105 ARG A C 1
ATOM 841 O O . ARG A 1 105 ? -37.267 5.300 16.086 1.00 43.75 105 ARG A O 1
ATOM 848 N N . ALA A 1 106 ? -35.232 4.494 16.587 1.00 38.56 106 ALA A N 1
ATOM 849 C CA . ALA A 1 106 ? -35.598 3.088 16.434 1.00 38.56 106 ALA A CA 1
ATOM 850 C C . ALA A 1 106 ? -36.103 2.554 17.781 1.00 38.56 106 ALA A C 1
ATOM 852 O O . ALA A 1 106 ? -35.432 2.628 18.813 1.00 38.56 106 ALA A O 1
ATOM 853 N N . THR A 1 107 ? -37.344 2.093 17.772 1.00 41.03 107 THR A N 1
ATOM 854 C CA . THR A 1 107 ? -38.070 1.538 18.904 1.00 41.03 107 THR A CA 1
ATOM 855 C C . THR A 1 107 ? -37.425 0.249 19.406 1.00 41.03 107 THR A C 1
ATOM 857 O O . THR A 1 107 ? -37.152 -0.697 18.677 1.00 41.03 107 THR A O 1
ATOM 860 N N . ARG A 1 108 ? -37.212 0.247 20.718 1.00 40.47 108 ARG A N 1
ATOM 861 C CA . ARG A 1 108 ? -36.804 -0.861 21.573 1.00 40.47 108 ARG A CA 1
ATOM 862 C C . ARG A 1 108 ? -37.942 -1.882 21.671 1.00 40.47 108 ARG A C 1
ATOM 864 O O . ARG A 1 108 ? -38.945 -1.605 22.320 1.00 40.47 108 ARG A O 1
ATOM 871 N N . THR A 1 109 ? -37.761 -3.070 21.100 1.00 39.00 109 THR A N 1
ATOM 872 C CA . THR A 1 109 ? -38.495 -4.280 21.502 1.00 39.00 109 THR A CA 1
ATOM 873 C C . THR A 1 109 ? -37.612 -5.113 22.419 1.00 39.00 109 THR A C 1
ATOM 875 O O . THR A 1 109 ? -36.702 -5.816 21.989 1.00 39.00 109 THR A O 1
ATOM 878 N N . THR A 1 110 ? -37.878 -4.993 23.714 1.00 47.00 110 THR A N 1
ATOM 879 C CA . THR A 1 110 ? -37.370 -5.845 24.790 1.00 47.00 110 THR A CA 1
ATOM 880 C C . THR A 1 110 ? -37.895 -7.270 24.595 1.00 47.00 110 THR A C 1
ATOM 882 O O . THR A 1 110 ? -39.073 -7.525 24.830 1.00 47.00 110 THR A O 1
ATOM 885 N N . ARG A 1 111 ? -37.031 -8.200 24.169 1.00 37.31 111 ARG A N 1
ATOM 886 C CA . ARG A 1 111 ? -37.268 -9.646 24.294 1.00 37.31 111 ARG A CA 1
ATOM 887 C C . ARG A 1 111 ? -36.564 -10.160 25.548 1.00 37.31 111 ARG A C 1
ATOM 889 O O . ARG A 1 111 ? -35.394 -9.865 25.777 1.00 37.31 111 ARG A O 1
ATOM 896 N N . GLN A 1 112 ? -37.332 -10.869 26.368 1.00 38.97 112 GLN A N 1
ATOM 897 C CA . GLN A 1 112 ? -36.902 -11.545 27.587 1.00 38.97 112 GLN A CA 1
ATOM 898 C C . GLN A 1 112 ? -35.852 -12.636 27.293 1.00 38.97 112 GLN A C 1
ATOM 900 O O . GLN A 1 112 ? -35.881 -13.220 26.209 1.00 38.97 112 G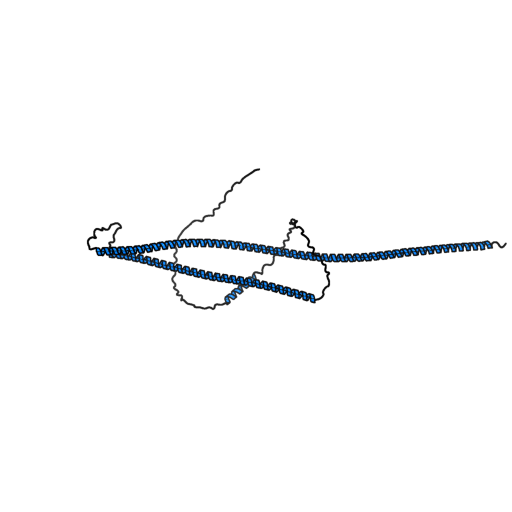LN A O 1
ATOM 905 N N . PRO A 1 113 ? -34.963 -12.956 28.252 1.00 43.53 113 PRO A N 1
ATOM 906 C CA . PRO A 1 113 ? -34.070 -14.100 28.154 1.00 43.53 113 PRO A CA 1
ATOM 907 C C . PRO A 1 113 ? -34.838 -15.368 28.551 1.00 43.53 113 PRO A C 1
ATOM 909 O O . PRO A 1 113 ? -34.916 -15.724 29.724 1.00 43.53 113 PRO A O 1
ATOM 912 N N . THR A 1 114 ? -35.446 -16.037 27.576 1.00 43.72 114 THR A N 1
ATOM 913 C CA . THR A 1 114 ? -35.953 -17.401 27.754 1.00 43.72 114 THR A CA 1
ATOM 914 C C . THR A 1 114 ? -34.847 -18.418 27.516 1.00 43.72 114 THR A C 1
ATOM 916 O O . THR A 1 114 ? -34.191 -18.389 26.480 1.00 43.72 114 THR A O 1
ATOM 919 N N . ALA A 1 115 ? -34.758 -19.342 28.472 1.00 42.62 115 ALA A N 1
ATOM 920 C CA . ALA A 1 115 ? -34.212 -20.689 28.376 1.00 42.62 115 ALA A CA 1
ATOM 921 C C . ALA A 1 115 ? -32.708 -20.822 28.087 1.00 42.62 115 ALA A C 1
ATOM 923 O O . ALA A 1 115 ? -32.212 -20.645 26.979 1.00 42.62 115 ALA A O 1
ATOM 924 N N . VAL A 1 116 ? -32.002 -21.263 29.128 1.00 49.09 116 VAL A N 1
ATOM 925 C CA . VAL A 1 116 ? -30.777 -22.052 29.022 1.00 49.09 116 VAL A CA 1
ATOM 926 C C . VAL A 1 116 ? -31.121 -23.295 28.196 1.00 49.09 116 VAL A C 1
ATOM 928 O O . VAL A 1 116 ? -31.719 -24.236 28.709 1.00 49.09 116 VAL A O 1
ATOM 931 N N . VAL A 1 117 ? -30.816 -23.263 26.898 1.00 45.84 117 VAL A N 1
ATOM 932 C CA . VAL A 1 117 ? -30.893 -24.437 26.025 1.00 45.84 117 VAL A CA 1
ATOM 933 C C . VAL A 1 117 ? -29.673 -25.294 26.336 1.00 45.84 117 VAL A C 1
ATOM 935 O O . VAL A 1 117 ? -28.543 -24.964 25.985 1.00 45.84 117 VAL A O 1
ATOM 938 N N . SER A 1 118 ? -29.913 -26.370 27.074 1.00 50.16 118 SER A N 1
ATOM 939 C CA . SER A 1 118 ? -28.945 -27.391 27.468 1.00 50.16 118 SER A CA 1
ATOM 940 C C . SER A 1 118 ? -28.799 -28.505 26.423 1.00 50.16 118 SER A C 1
ATOM 942 O O . SER A 1 118 ? -28.436 -29.624 26.778 1.00 50.16 118 SER A O 1
ATOM 944 N N . ASP A 1 119 ? -29.078 -28.229 25.147 1.00 56.34 119 ASP A N 1
ATOM 945 C CA . ASP A 1 119 ? -28.971 -29.222 24.080 1.00 56.34 119 ASP A CA 1
ATOM 946 C C . ASP A 1 119 ? -27.620 -29.123 23.367 1.00 56.34 119 ASP A C 1
ATOM 948 O O . ASP A 1 119 ? -27.369 -28.276 22.511 1.00 56.34 119 ASP A O 1
ATOM 952 N N . VAL A 1 120 ? -26.738 -30.067 23.700 1.00 61.44 120 VAL A N 1
ATOM 953 C CA . VAL A 1 120 ? -25.443 -30.331 23.042 1.00 61.44 120 VAL A CA 1
ATOM 954 C C . VAL A 1 120 ? -25.580 -30.445 21.509 1.00 61.44 120 VAL A C 1
ATOM 956 O O . VAL A 1 120 ? -24.621 -30.215 20.767 1.00 61.44 120 VAL A O 1
ATOM 959 N N . SER A 1 121 ? -26.781 -30.764 21.021 1.00 69.69 121 SER A N 1
ATOM 960 C CA . SER A 1 121 ? -27.136 -30.811 19.601 1.00 69.69 121 SER A CA 1
ATOM 961 C C . SER A 1 121 ? -27.045 -29.444 18.911 1.00 69.69 121 SER A C 1
ATOM 963 O O . SER A 1 121 ? -26.463 -29.359 17.829 1.00 69.69 121 SER A O 1
ATOM 965 N N . ASP A 1 122 ? -27.502 -28.363 19.543 1.00 74.50 122 ASP A N 1
ATOM 966 C CA . ASP A 1 122 ? -27.491 -27.022 18.938 1.00 74.50 122 ASP A CA 1
ATOM 967 C C . ASP A 1 122 ? -26.072 -26.450 18.855 1.00 74.50 122 ASP A C 1
ATOM 969 O O . ASP A 1 122 ? -25.693 -25.789 17.884 1.00 74.50 122 ASP A O 1
ATOM 973 N N . GLN A 1 123 ? -25.230 -26.794 19.830 1.00 79.75 123 GLN A N 1
ATOM 974 C CA . GLN A 1 123 ? -23.822 -26.412 19.833 1.00 79.75 123 GLN A CA 1
ATOM 975 C C . GLN A 1 123 ? -23.037 -27.112 18.708 1.00 79.75 123 GLN A C 1
ATOM 977 O O . GLN A 1 123 ? -22.172 -26.496 18.083 1.00 79.75 123 GLN A O 1
ATOM 982 N N . LYS A 1 124 ? -23.382 -28.369 18.383 1.00 83.06 124 LYS A N 1
ATOM 983 C CA . LYS A 1 124 ? -22.839 -29.081 17.211 1.00 83.06 124 LYS A CA 1
ATOM 984 C C . LYS A 1 124 ? -23.282 -28.453 15.891 1.00 83.06 124 LYS A C 1
ATOM 986 O O . LYS A 1 124 ? -22.468 -28.358 14.975 1.00 83.06 124 LYS A O 1
ATOM 991 N N . VAL A 1 125 ? -24.537 -28.014 15.781 1.00 87.38 12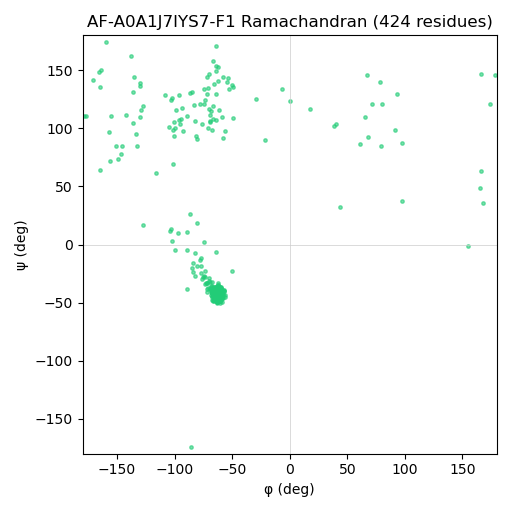5 VAL A N 1
ATOM 992 C CA . VAL A 1 125 ? -25.041 -27.353 14.564 1.00 87.38 125 VAL A CA 1
ATOM 993 C C . VAL A 1 125 ? -24.315 -26.028 14.328 1.00 87.38 125 VAL A C 1
ATOM 995 O O . VAL A 1 125 ? -23.835 -25.790 13.220 1.00 87.38 125 VAL A O 1
ATOM 998 N N . LEU A 1 126 ? -24.150 -25.205 15.368 1.00 86.44 126 LEU A N 1
ATOM 999 C CA . LEU A 1 126 ? -23.415 -23.940 15.275 1.00 86.44 126 LEU A CA 1
ATOM 1000 C C . LEU A 1 126 ? -21.932 -24.148 14.947 1.00 86.44 126 LEU A C 1
ATOM 1002 O O . LEU A 1 126 ? -21.381 -23.426 14.117 1.00 86.44 126 LEU A O 1
ATOM 1006 N N . TYR A 1 127 ? -21.291 -25.157 15.543 1.00 89.19 127 TYR A N 1
ATOM 1007 C CA . TYR A 1 127 ? -19.907 -25.503 15.220 1.00 89.19 127 TYR A CA 1
ATOM 1008 C C . TYR A 1 127 ? -19.756 -25.947 13.759 1.00 89.19 127 TYR A C 1
ATOM 1010 O O . TYR A 1 127 ? -18.871 -25.461 13.060 1.00 89.19 127 TYR A O 1
ATOM 1018 N N . ASN A 1 128 ? -20.650 -26.803 13.259 1.00 91.56 128 ASN A N 1
ATOM 1019 C CA . ASN A 1 128 ? -20.615 -27.243 11.864 1.00 91.56 128 ASN A CA 1
ATOM 1020 C C . ASN A 1 128 ? -20.868 -26.087 10.886 1.00 91.56 128 ASN A C 1
ATOM 1022 O O . ASN A 1 128 ? -20.187 -26.003 9.866 1.00 91.56 128 ASN A O 1
ATOM 1026 N N . GLN A 1 129 ? -21.792 -25.171 11.201 1.00 92.75 129 GLN A N 1
ATOM 1027 C CA . GLN A 1 129 ? -22.010 -23.962 10.398 1.00 92.75 129 GLN A CA 1
ATOM 1028 C C . GLN A 1 129 ? -20.775 -23.057 10.380 1.00 92.75 129 GLN A C 1
ATOM 1030 O O . GLN A 1 129 ? -20.407 -22.554 9.321 1.00 92.75 129 GLN A O 1
ATOM 1035 N N . PHE A 1 130 ? -20.101 -22.891 11.521 1.00 94.88 130 PHE A N 1
ATOM 1036 C CA . PHE A 1 130 ? -18.856 -22.131 11.599 1.00 94.88 130 PHE A CA 1
ATOM 1037 C C . PHE A 1 130 ? -17.738 -22.771 10.765 1.00 94.88 130 PHE A C 1
ATOM 1039 O O . PHE A 1 130 ? -17.081 -22.081 9.991 1.00 94.88 130 PHE A O 1
ATOM 1046 N N . VAL A 1 131 ? -17.549 -24.091 10.870 1.00 95.50 131 VAL A N 1
ATOM 1047 C CA . VAL A 1 131 ? -16.530 -24.821 10.098 1.00 95.50 131 VAL A CA 1
ATOM 1048 C C . VAL A 1 131 ? -16.797 -24.725 8.594 1.00 95.50 131 VAL A C 1
ATOM 1050 O O . VAL A 1 131 ? -15.863 -24.501 7.829 1.00 95.50 131 VAL A O 1
ATOM 1053 N N . LEU A 1 132 ? -18.058 -24.837 8.163 1.00 95.75 132 LEU A N 1
ATOM 1054 C CA . LEU A 1 132 ? -18.450 -24.642 6.763 1.00 95.75 132 LEU A CA 1
ATOM 1055 C C . LEU A 1 132 ? -18.172 -23.214 6.282 1.00 95.75 132 LEU A C 1
ATOM 1057 O O . LEU A 1 132 ? -17.592 -23.049 5.212 1.00 95.75 132 LEU A O 1
ATOM 1061 N N . ALA A 1 133 ? -18.530 -22.201 7.078 1.00 93.94 133 ALA A N 1
ATOM 1062 C CA . ALA A 1 133 ? -18.285 -20.800 6.745 1.00 93.94 133 ALA A CA 1
ATOM 1063 C C . ALA A 1 133 ? -16.781 -20.491 6.621 1.00 93.94 133 ALA A C 1
ATOM 1065 O O . ALA A 1 133 ? -16.348 -19.835 5.669 1.00 93.94 133 ALA A O 1
ATOM 1066 N N . GLU A 1 134 ? -15.967 -21.012 7.540 1.00 96.19 134 GLU A N 1
ATOM 1067 C CA . GLU A 1 134 ? -14.516 -20.835 7.496 1.00 96.19 134 GLU A CA 1
ATOM 1068 C C . GLU A 1 134 ? -13.892 -21.604 6.320 1.00 96.19 134 GLU A C 1
ATOM 1070 O O . GLU A 1 134 ? -13.014 -21.078 5.640 1.00 96.19 134 GLU A O 1
ATOM 1075 N N . ALA A 1 135 ? -14.391 -22.803 5.998 1.00 94.56 135 ALA A N 1
ATOM 1076 C CA . ALA A 1 135 ? -13.959 -23.551 4.818 1.00 94.56 135 ALA A CA 1
ATOM 1077 C C . ALA A 1 135 ? -14.275 -22.802 3.512 1.00 94.56 135 ALA A C 1
ATOM 1079 O O . ALA A 1 135 ? -13.417 -22.728 2.632 1.00 94.56 135 ALA A O 1
ATOM 1080 N N . THR A 1 136 ? -15.462 -22.193 3.390 1.00 96.31 136 THR A N 1
ATOM 1081 C CA . THR A 1 136 ? -15.799 -21.353 2.229 1.00 96.31 136 THR A CA 1
ATOM 1082 C C . THR A 1 136 ? -14.906 -20.122 2.133 1.00 96.31 136 THR A C 1
ATOM 1084 O O . THR A 1 136 ? -14.407 -19.817 1.053 1.00 96.31 136 THR A O 1
ATOM 1087 N N . ARG A 1 137 ? -14.614 -19.463 3.259 1.00 96.38 137 ARG A N 1
ATOM 1088 C CA . ARG A 1 137 ? -13.721 -18.301 3.291 1.00 96.38 137 ARG A CA 1
ATOM 1089 C C . ARG A 1 137 ? -12.289 -18.664 2.888 1.00 96.38 137 ARG A C 1
ATOM 1091 O O . ARG A 1 137 ? -11.682 -17.962 2.085 1.00 96.38 137 ARG A O 1
ATOM 1098 N N . LEU A 1 138 ? -11.759 -19.775 3.400 1.00 95.19 138 LEU A N 1
ATOM 1099 C CA . LEU A 1 138 ? -10.436 -20.274 3.017 1.00 95.19 138 LEU A CA 1
ATOM 1100 C C . LEU A 1 138 ? -10.377 -20.657 1.535 1.00 95.19 138 LEU A C 1
ATOM 1102 O O . LEU A 1 138 ? -9.355 -20.434 0.888 1.00 95.19 138 LEU A O 1
ATOM 1106 N N . GLN A 1 139 ? -11.467 -21.193 0.983 1.00 96.62 139 GLN A N 1
ATOM 1107 C CA . GLN A 1 139 ? -11.561 -21.487 -0.443 1.00 96.62 139 GLN A CA 1
ATOM 1108 C C . GLN A 1 139 ? -11.556 -20.201 -1.283 1.00 96.62 139 GLN A C 1
ATOM 1110 O O . GLN A 1 139 ? -10.833 -20.130 -2.276 1.00 96.62 139 GLN A O 1
ATOM 1115 N N . GLU A 1 140 ? -12.286 -19.160 -0.876 1.00 96.38 140 GLU A N 1
ATOM 1116 C CA . GLU A 1 140 ? -12.231 -17.848 -1.532 1.00 96.38 140 GLU A CA 1
ATOM 1117 C C . GLU A 1 140 ? -10.821 -17.246 -1.482 1.00 96.38 140 GLU A C 1
ATOM 1119 O O . GLU A 1 140 ? -10.294 -16.818 -2.511 1.00 96.38 140 GLU A O 1
ATOM 1124 N N . ASP A 1 141 ? -10.176 -17.257 -0.316 1.00 95.94 141 ASP A N 1
ATOM 1125 C CA . ASP A 1 141 ? -8.819 -16.732 -0.157 1.00 95.94 141 ASP A CA 1
ATOM 1126 C C . ASP A 1 141 ? -7.802 -17.527 -0.991 1.00 95.94 141 ASP A C 1
ATOM 1128 O O . ASP A 1 141 ? -6.927 -16.931 -1.624 1.00 95.94 141 ASP A O 1
ATOM 1132 N N . LYS A 1 142 ? -7.961 -18.855 -1.092 1.00 97.44 142 LYS A N 1
ATOM 1133 C CA . LYS A 1 142 ? -7.171 -19.700 -1.997 1.00 97.44 142 LYS A CA 1
ATOM 1134 C C . LYS A 1 142 ? -7.356 -19.285 -3.458 1.00 97.44 142 LYS A C 1
ATOM 1136 O O . LYS A 1 142 ? -6.358 -19.086 -4.146 1.00 97.44 142 LYS A O 1
ATOM 1141 N N . THR A 1 143 ? -8.594 -19.108 -3.926 1.00 97.00 143 THR A N 1
ATOM 1142 C CA . THR A 1 143 ? -8.844 -18.705 -5.324 1.00 97.00 143 THR A CA 1
ATOM 1143 C C . THR A 1 143 ? -8.280 -17.320 -5.643 1.00 97.00 143 THR A C 1
ATOM 1145 O O . THR A 1 143 ? -7.710 -17.124 -6.715 1.00 97.00 143 THR A O 1
ATOM 1148 N N . LYS A 1 144 ? -8.347 -16.367 -4.702 1.00 96.12 144 LYS A N 1
ATOM 1149 C CA . LYS A 1 144 ? -7.704 -15.051 -4.850 1.00 96.12 144 LYS A CA 1
ATOM 1150 C C . LYS A 1 144 ? -6.186 -15.184 -4.944 1.00 96.12 144 LYS A C 1
ATOM 1152 O O . LYS A 1 144 ? -5.571 -14.543 -5.793 1.00 96.12 144 LYS A O 1
ATOM 1157 N N . LEU A 1 145 ? -5.580 -16.029 -4.107 1.00 95.38 145 LEU A N 1
ATOM 1158 C CA . LEU A 1 145 ? -4.142 -16.280 -4.151 1.00 95.38 145 LEU A CA 1
ATOM 1159 C C . LEU A 1 145 ? -3.731 -16.898 -5.498 1.00 95.38 145 LEU A C 1
ATOM 1161 O O . LEU A 1 145 ? -2.791 -16.420 -6.129 1.00 95.38 145 LEU A O 1
ATOM 1165 N N . GLU A 1 146 ? -4.466 -17.900 -5.982 1.00 96.81 146 GLU A N 1
ATOM 1166 C CA . GLU A 1 146 ? -4.231 -18.531 -7.287 1.00 96.81 146 GLU A CA 1
ATOM 1167 C C . GLU A 1 146 ? -4.341 -17.521 -8.439 1.00 96.81 146 GLU A C 1
ATOM 1169 O O . GLU A 1 146 ? -3.474 -17.496 -9.312 1.00 96.81 146 GLU A O 1
ATOM 1174 N N . GLN A 1 147 ? -5.326 -16.617 -8.402 1.00 95.75 147 GLN A N 1
ATOM 1175 C CA . GLN A 1 147 ? -5.445 -15.525 -9.376 1.00 95.75 147 GLN A CA 1
ATOM 1176 C C . GLN A 1 147 ? -4.250 -14.563 -9.329 1.00 95.75 147 GLN A C 1
ATOM 1178 O O . GLN A 1 147 ? -3.736 -14.171 -10.378 1.00 95.75 147 GLN A O 1
ATOM 1183 N N . THR A 1 148 ? -3.770 -14.196 -8.135 1.00 94.94 148 THR A N 1
ATOM 1184 C CA . THR A 1 148 ? -2.583 -13.330 -8.016 1.00 94.94 148 THR A CA 1
ATOM 1185 C C . THR A 1 148 ? -1.321 -14.004 -8.549 1.00 94.94 148 THR A C 1
ATOM 1187 O O . THR A 1 148 ? -0.563 -13.374 -9.283 1.00 94.94 148 THR A O 1
ATOM 1190 N N . VAL A 1 149 ? -1.132 -15.298 -8.268 1.00 96.06 149 VAL A N 1
ATOM 1191 C CA . VAL A 1 149 ? -0.000 -16.078 -8.787 1.00 96.06 149 VAL A CA 1
ATOM 1192 C C . VAL A 1 149 ? -0.073 -16.200 -10.309 1.00 96.06 149 VAL A C 1
ATOM 1194 O O . VAL A 1 149 ? 0.950 -16.034 -10.968 1.00 96.06 149 VAL A O 1
ATOM 1197 N N . ALA A 1 150 ? -1.260 -16.428 -10.877 1.00 95.75 150 ALA A N 1
ATOM 1198 C CA . ALA A 1 150 ? -1.449 -16.496 -12.324 1.00 95.75 150 ALA A CA 1
ATOM 1199 C C . ALA A 1 150 ? -1.111 -15.162 -13.014 1.00 95.75 150 ALA A C 1
ATOM 1201 O O . ALA A 1 150 ? -0.374 -15.153 -14.000 1.00 95.75 150 ALA A O 1
ATOM 1202 N N . MET A 1 151 ? -1.566 -14.028 -12.466 1.00 95.88 151 MET A N 1
ATOM 1203 C CA . MET A 1 151 ? -1.195 -12.707 -12.991 1.00 95.88 151 MET A CA 1
ATOM 1204 C C . MET A 1 151 ? 0.311 -12.452 -12.917 1.00 95.88 151 MET A C 1
ATOM 1206 O O . MET A 1 151 ? 0.890 -11.888 -13.845 1.00 95.88 151 MET A O 1
ATOM 1210 N N . ASP A 1 152 ? 0.960 -12.823 -11.814 1.00 94.69 152 ASP A N 1
ATOM 1211 C CA . ASP A 1 152 ? 2.395 -12.595 -11.658 1.00 94.69 152 ASP A CA 1
ATOM 1212 C C . ASP A 1 152 ? 3.226 -13.528 -12.552 1.00 94.69 152 ASP A C 1
ATOM 1214 O O . ASP A 1 152 ? 4.246 -13.099 -13.095 1.00 94.69 152 ASP A O 1
ATOM 1218 N N . GLN A 1 153 ? 2.762 -14.759 -12.798 1.00 94.44 153 GLN A N 1
ATOM 1219 C CA . GLN A 1 153 ? 3.335 -15.642 -13.817 1.00 94.44 153 GLN A CA 1
ATOM 1220 C C . GLN A 1 153 ? 3.200 -15.045 -15.219 1.00 94.44 153 GLN A C 1
ATOM 1222 O O . GLN A 1 153 ? 4.178 -15.023 -15.960 1.00 94.44 153 GLN A O 1
ATOM 1227 N N . GLU A 1 154 ? 2.037 -14.495 -15.570 1.00 96.44 154 GLU A N 1
ATOM 1228 C CA . GLU A 1 154 ? 1.831 -13.858 -16.871 1.00 96.44 154 GLU A CA 1
ATOM 1229 C C . GLU A 1 154 ? 2.745 -12.637 -17.062 1.00 96.44 154 GLU A C 1
ATOM 1231 O O . GLU A 1 154 ? 3.378 -12.490 -18.110 1.00 96.44 154 GLU A O 1
ATOM 1236 N N . LYS A 1 155 ? 2.885 -11.786 -16.037 1.00 93.62 155 LYS A N 1
ATOM 1237 C CA . LYS A 1 155 ? 3.834 -10.658 -16.063 1.00 93.62 155 LYS A CA 1
ATOM 1238 C C . LYS A 1 155 ? 5.272 -11.133 -16.254 1.00 93.62 155 LYS A C 1
ATOM 1240 O O . LYS A 1 155 ? 6.012 -10.520 -17.022 1.00 93.62 155 LYS A O 1
ATOM 1245 N N . LEU A 1 156 ? 5.667 -12.212 -15.577 1.00 95.31 156 LEU A N 1
ATOM 1246 C CA . LEU A 1 156 ? 7.002 -12.787 -15.721 1.00 95.31 156 LEU A CA 1
ATOM 1247 C C . LEU A 1 156 ? 7.222 -13.336 -17.137 1.00 95.31 156 LEU A C 1
ATOM 1249 O O . LEU A 1 156 ? 8.268 -13.073 -17.724 1.00 95.31 156 LEU A O 1
ATOM 1253 N N . SER A 1 157 ? 6.239 -14.036 -17.708 1.00 96.25 157 SER A N 1
ATOM 1254 C CA . SER A 1 157 ? 6.296 -14.541 -19.084 1.00 96.25 157 SER A CA 1
ATOM 1255 C C . SER A 1 157 ? 6.405 -13.414 -20.112 1.00 96.25 157 SER A C 1
ATOM 1257 O O . SER A 1 157 ? 7.225 -13.512 -21.022 1.00 96.25 157 SER A O 1
ATOM 1259 N N . ARG A 1 158 ? 5.648 -12.321 -19.945 1.00 94.12 158 ARG A N 1
ATOM 1260 C CA . ARG A 1 158 ? 5.766 -11.128 -20.802 1.00 94.12 158 ARG A CA 1
ATOM 1261 C C . ARG A 1 158 ? 7.150 -10.489 -20.682 1.00 94.12 158 ARG A C 1
ATOM 1263 O O . ARG A 1 158 ? 7.804 -10.268 -21.692 1.00 94.12 158 ARG A O 1
ATOM 1270 N N . SER A 1 159 ? 7.649 -10.302 -19.458 1.00 94.38 159 SER A N 1
ATOM 1271 C CA . SER A 1 159 ? 8.990 -9.746 -19.236 1.00 94.38 159 SER A CA 1
ATOM 1272 C C . SER A 1 159 ? 10.106 -10.626 -19.811 1.00 94.38 159 SER A C 1
ATOM 1274 O O . SER A 1 159 ? 11.118 -10.096 -20.265 1.00 94.38 159 SER A O 1
ATOM 1276 N N . LEU A 1 160 ? 9.954 -11.953 -19.779 1.00 96.44 160 LEU A N 1
ATOM 1277 C CA . LEU A 1 160 ? 10.908 -12.880 -20.389 1.00 96.44 160 LEU A CA 1
ATOM 1278 C C . LEU A 1 160 ? 10.881 -12.773 -21.920 1.00 96.44 160 LEU A C 1
ATOM 1280 O O . LEU A 1 160 ? 11.939 -12.767 -22.544 1.00 96.44 160 LEU A O 1
ATOM 1284 N N . HIS A 1 161 ? 9.691 -12.652 -22.511 1.00 96.25 161 HIS A N 1
ATOM 1285 C CA . HIS A 1 161 ? 9.535 -12.450 -23.948 1.00 96.25 161 HIS A CA 1
ATOM 1286 C C . HIS A 1 161 ? 10.181 -11.136 -24.410 1.00 96.25 161 HIS A C 1
ATOM 1288 O O . HIS A 1 161 ? 10.963 -11.147 -25.356 1.00 96.25 161 HIS A O 1
ATOM 1294 N N . ASP A 1 162 ? 9.957 -10.033 -23.691 1.00 92.69 162 ASP A N 1
ATOM 1295 C CA . ASP A 1 162 ? 10.568 -8.733 -24.003 1.00 92.69 162 ASP A CA 1
ATOM 1296 C C . ASP A 1 162 ? 12.106 -8.792 -23.953 1.00 92.69 162 ASP A C 1
ATOM 1298 O O . ASP A 1 162 ? 12.789 -8.210 -24.797 1.00 92.69 162 ASP A O 1
ATOM 1302 N N . LEU A 1 163 ? 12.674 -9.537 -22.995 1.00 92.81 163 LEU A N 1
ATOM 1303 C CA . LEU A 1 163 ? 14.122 -9.760 -22.917 1.00 92.81 163 LEU A CA 1
ATOM 1304 C C . LEU A 1 163 ? 14.654 -10.572 -24.105 1.00 92.81 163 LEU A C 1
ATOM 1306 O O . LEU A 1 163 ? 15.724 -10.252 -24.619 1.00 92.81 163 LEU A O 1
ATOM 1310 N N . GLN A 1 164 ? 13.917 -11.588 -24.561 1.00 95.25 164 GLN A N 1
ATOM 1311 C CA . GLN A 1 164 ? 14.289 -12.364 -25.748 1.00 95.25 164 GLN A CA 1
ATOM 1312 C C . GLN A 1 164 ? 14.239 -11.508 -27.016 1.00 95.25 164 GLN A C 1
ATOM 1314 O O . GLN A 1 164 ? 15.165 -11.561 -27.823 1.00 95.25 164 GLN A O 1
ATOM 1319 N N . VAL A 1 165 ? 13.205 -10.675 -27.172 1.00 94.19 165 VAL A N 1
ATOM 1320 C CA . VAL A 1 165 ? 13.109 -9.724 -28.289 1.00 94.19 165 VAL A CA 1
ATOM 1321 C C . VAL A 1 165 ? 14.311 -8.777 -28.272 1.00 94.19 165 VAL A C 1
ATOM 1323 O O . VAL A 1 165 ? 15.032 -8.692 -29.265 1.00 94.19 165 VAL A O 1
ATOM 1326 N N . MET A 1 166 ? 14.623 -8.170 -27.124 1.00 93.50 166 MET A N 1
ATOM 1327 C CA . MET A 1 166 ? 15.787 -7.288 -26.977 1.00 93.50 166 MET A CA 1
ATOM 1328 C C . MET A 1 166 ? 17.114 -7.995 -27.308 1.00 93.50 166 MET A C 1
ATOM 1330 O O . MET A 1 166 ? 17.990 -7.410 -27.947 1.00 93.50 166 MET A O 1
ATOM 1334 N N . GLU A 1 167 ? 17.286 -9.255 -26.899 1.00 95.06 167 GLU A N 1
ATOM 1335 C CA . GLU A 1 167 ? 18.476 -10.044 -27.230 1.00 95.06 167 GLU A CA 1
ATOM 1336 C C . GLU A 1 167 ? 18.600 -10.271 -28.743 1.00 95.06 167 GLU A C 1
ATOM 1338 O O . GLU A 1 167 ? 19.676 -10.055 -29.311 1.00 95.06 167 GLU A O 1
ATOM 1343 N N . THR A 1 168 ? 17.502 -10.630 -29.416 1.00 94.62 168 THR A N 1
ATOM 1344 C CA . THR A 1 168 ? 17.494 -10.804 -30.877 1.00 94.62 168 THR A CA 1
ATOM 1345 C C . THR A 1 168 ? 17.783 -9.499 -31.621 1.00 94.62 168 THR A C 1
ATOM 1347 O O . THR A 1 168 ? 18.578 -9.496 -32.564 1.00 94.62 168 THR A O 1
ATOM 1350 N N . GLU A 1 169 ? 17.240 -8.372 -31.156 1.00 92.12 169 GLU A N 1
ATOM 1351 C CA . GLU A 1 169 ? 17.516 -7.046 -31.713 1.00 92.12 169 GLU A CA 1
ATOM 1352 C C . GLU A 1 169 ? 18.984 -6.641 -31.521 1.00 92.12 169 GLU A C 1
ATOM 1354 O O . GLU A 1 169 ? 19.619 -6.150 -32.457 1.00 92.12 169 GLU A O 1
ATOM 1359 N N . MET A 1 170 ? 19.575 -6.901 -30.349 1.00 90.88 170 MET A N 1
ATOM 1360 C CA . MET A 1 170 ? 21.004 -6.655 -30.125 1.00 90.88 170 MET A CA 1
ATOM 1361 C C . MET A 1 170 ? 21.892 -7.512 -31.031 1.00 90.88 170 MET A C 1
ATOM 1363 O O . MET A 1 170 ? 22.922 -7.031 -31.515 1.00 90.88 170 MET A O 1
ATOM 1367 N N . LEU A 1 171 ? 21.537 -8.780 -31.253 1.00 93.50 171 LEU A N 1
ATOM 1368 C CA . LEU A 1 171 ? 22.275 -9.657 -32.164 1.00 93.50 171 LEU A CA 1
ATOM 1369 C C . LEU A 1 171 ? 22.182 -9.158 -33.611 1.00 93.50 171 LEU A C 1
ATOM 1371 O O . LEU A 1 171 ? 23.211 -9.083 -34.287 1.00 93.50 171 LEU A O 1
ATOM 1375 N N . ALA A 1 172 ? 20.998 -8.725 -34.053 1.00 91.69 172 ALA A N 1
ATOM 1376 C CA . ALA A 1 172 ? 20.808 -8.105 -35.362 1.00 91.69 172 ALA A CA 1
ATOM 1377 C C . ALA A 1 172 ? 21.622 -6.804 -35.507 1.00 91.69 172 ALA A C 1
ATOM 1379 O O . ALA A 1 172 ? 22.319 -6.617 -36.506 1.00 91.69 172 ALA A O 1
ATOM 1380 N N . ALA A 1 173 ? 21.627 -5.940 -34.485 1.00 88.19 173 ALA A N 1
ATOM 1381 C CA . ALA A 1 173 ? 22.417 -4.708 -34.475 1.00 88.19 173 ALA A CA 1
ATOM 1382 C C . ALA A 1 173 ? 23.930 -4.982 -34.557 1.00 88.19 173 ALA A C 1
ATOM 1384 O O . ALA A 1 173 ? 24.653 -4.302 -35.289 1.00 88.19 173 ALA A O 1
ATOM 1385 N N . ARG A 1 174 ? 24.425 -6.013 -33.858 1.00 91.94 174 ARG A N 1
ATOM 1386 C CA . ARG A 1 174 ? 25.831 -6.447 -33.952 1.00 91.94 174 ARG A CA 1
ATOM 1387 C C . ARG A 1 174 ? 26.176 -6.984 -35.340 1.00 91.94 174 ARG A C 1
ATOM 1389 O O . ARG A 1 174 ? 27.263 -6.691 -35.836 1.00 91.94 174 ARG A O 1
ATOM 1396 N N . ALA A 1 175 ? 25.279 -7.746 -35.966 1.00 91.31 175 ALA A N 1
ATOM 1397 C CA . ALA A 1 175 ? 25.472 -8.240 -37.328 1.00 91.31 175 ALA A CA 1
ATOM 1398 C C . ALA A 1 175 ? 25.536 -7.086 -38.342 1.00 91.31 175 ALA A C 1
ATOM 1400 O O . ALA A 1 175 ? 26.453 -7.044 -39.161 1.00 91.31 175 ALA A O 1
ATOM 1401 N N . LEU A 1 176 ? 24.636 -6.103 -38.224 1.00 91.50 176 LEU A N 1
ATOM 1402 C CA . LEU A 1 176 ? 24.638 -4.900 -39.061 1.00 91.50 176 LEU A CA 1
ATOM 1403 C C . LEU A 1 176 ? 25.937 -4.095 -38.896 1.00 91.50 176 LEU A C 1
ATOM 1405 O O . LEU A 1 176 ? 26.532 -3.672 -39.885 1.00 91.50 176 LEU A O 1
ATOM 1409 N N . HIS A 1 177 ? 26.411 -3.922 -37.657 1.00 90.31 177 HIS A N 1
ATOM 1410 C CA . HIS A 1 177 ? 27.674 -3.234 -37.392 1.00 90.31 177 HIS A CA 1
ATOM 1411 C C . HIS A 1 177 ? 28.861 -3.947 -38.056 1.00 90.31 177 HIS A C 1
ATOM 1413 O O . HIS A 1 177 ? 29.693 -3.285 -38.669 1.00 90.31 177 HIS A O 1
ATOM 1419 N N . ARG A 1 178 ? 28.934 -5.285 -37.978 1.00 91.19 178 ARG A N 1
ATOM 1420 C CA . ARG A 1 178 ? 29.987 -6.071 -38.652 1.00 91.19 178 ARG A CA 1
ATOM 1421 C C . ARG A 1 178 ? 29.932 -5.920 -40.174 1.00 91.19 178 ARG A C 1
ATOM 1423 O O . ARG A 1 178 ? 30.947 -5.628 -40.795 1.00 91.19 178 ARG A O 1
ATOM 1430 N N . ALA A 1 179 ? 28.742 -6.018 -40.767 1.00 89.94 179 ALA A N 1
ATOM 1431 C CA . ALA A 1 179 ? 28.573 -5.807 -42.205 1.00 89.94 179 ALA A CA 1
ATOM 1432 C C . ALA A 1 179 ? 29.008 -4.392 -42.635 1.00 89.94 179 ALA A C 1
ATOM 1434 O O . ALA A 1 179 ? 29.649 -4.219 -43.672 1.00 89.94 179 ALA A O 1
ATOM 1435 N N . SER A 1 180 ? 28.712 -3.376 -41.816 1.00 88.19 180 SER A N 1
ATOM 1436 C CA . SER A 1 180 ? 29.157 -2.002 -42.061 1.00 88.19 180 SER A CA 1
ATOM 1437 C C . SER A 1 180 ? 30.679 -1.854 -41.986 1.00 88.19 180 SER A C 1
ATOM 1439 O O . SER A 1 180 ? 31.247 -1.123 -42.798 1.00 88.19 180 SER A O 1
ATOM 1441 N N . THR A 1 181 ? 31.349 -2.512 -41.034 1.00 90.25 181 THR A N 1
ATOM 1442 C CA . THR A 1 181 ? 32.817 -2.468 -40.936 1.00 90.25 181 THR A CA 1
ATOM 1443 C C . THR A 1 181 ? 33.480 -3.171 -42.119 1.00 90.25 181 THR A C 1
ATOM 1445 O O . THR A 1 181 ? 34.407 -2.618 -42.706 1.00 90.25 181 THR A O 1
ATOM 1448 N N . ASP A 1 182 ? 32.944 -4.313 -42.554 1.00 90.44 182 ASP A N 1
ATOM 1449 C CA . ASP A 1 182 ? 33.473 -5.061 -43.703 1.00 90.44 182 ASP A CA 1
ATOM 1450 C C . ASP A 1 182 ? 33.315 -4.278 -45.019 1.00 90.44 182 ASP A C 1
ATOM 1452 O O . ASP A 1 182 ? 34.205 -4.272 -45.882 1.00 90.44 182 ASP A O 1
ATOM 1456 N N . ALA A 1 183 ? 32.196 -3.562 -45.173 1.00 87.00 183 ALA A N 1
ATOM 1457 C CA . ALA A 1 183 ? 31.964 -2.674 -46.307 1.00 87.00 183 ALA A CA 1
ATOM 1458 C C . ALA A 1 183 ? 32.961 -1.500 -46.331 1.00 87.00 183 ALA A C 1
ATOM 1460 O O . ALA A 1 183 ? 33.506 -1.180 -47.393 1.00 87.00 183 ALA A O 1
ATOM 1461 N N . LEU A 1 184 ? 33.240 -0.894 -45.169 1.00 86.62 184 LEU A N 1
ATOM 1462 C CA . LEU A 1 184 ? 34.222 0.186 -45.034 1.00 86.62 184 LEU A CA 1
ATOM 1463 C C . LEU A 1 184 ? 35.632 -0.296 -45.410 1.00 86.62 184 LEU A C 1
ATOM 1465 O O . LEU A 1 184 ? 36.316 0.343 -46.211 1.00 86.62 184 LEU A O 1
ATOM 1469 N N . ASP A 1 185 ? 36.040 -1.463 -44.911 1.00 88.25 185 ASP A N 1
ATOM 1470 C CA . ASP A 1 185 ? 37.337 -2.060 -45.234 1.00 88.25 185 ASP A CA 1
ATOM 1471 C C . ASP A 1 185 ? 37.466 -2.373 -46.729 1.00 88.25 185 ASP A C 1
ATOM 1473 O O . ASP A 1 185 ? 38.511 -2.130 -47.343 1.00 88.25 185 ASP A O 1
ATOM 1477 N N . THR A 1 186 ? 36.390 -2.860 -47.349 1.00 89.19 186 THR A N 1
ATOM 1478 C CA . THR A 1 186 ? 36.345 -3.116 -48.794 1.00 89.19 186 THR A CA 1
ATOM 1479 C C . THR A 1 186 ? 36.513 -1.825 -49.596 1.00 89.19 186 THR A C 1
ATOM 1481 O O . THR A 1 186 ? 37.272 -1.796 -50.571 1.00 89.19 186 THR A O 1
ATOM 1484 N N . LEU A 1 187 ? 35.855 -0.738 -49.182 1.00 88.81 187 LEU A N 1
ATOM 1485 C CA . LEU A 1 187 ? 36.003 0.576 -49.807 1.00 88.81 187 LEU A CA 1
ATOM 1486 C C . LEU A 1 187 ? 37.440 1.099 -49.677 1.00 88.81 187 LEU A C 1
ATOM 1488 O O . LEU A 1 187 ? 38.026 1.532 -50.670 1.00 88.81 187 LEU A O 1
ATOM 1492 N N . HIS A 1 188 ? 38.036 0.993 -48.487 1.00 88.00 188 HIS A N 1
ATOM 1493 C CA . HIS A 1 188 ? 39.416 1.411 -48.237 1.00 88.00 188 HIS A CA 1
ATOM 1494 C C . HIS A 1 188 ? 40.418 0.619 -49.091 1.00 88.00 188 HIS A C 1
ATOM 1496 O O . HIS A 1 188 ? 41.373 1.193 -49.620 1.00 88.00 188 HIS A O 1
ATOM 1502 N N . ARG A 1 189 ? 40.199 -0.690 -49.285 1.00 88.50 189 ARG A N 1
ATOM 1503 C CA . ARG A 1 189 ? 41.016 -1.509 -50.198 1.00 88.50 189 ARG A CA 1
ATOM 1504 C C . ARG A 1 189 ? 40.892 -1.027 -51.642 1.00 88.50 189 ARG A C 1
ATOM 1506 O O . ARG A 1 189 ? 41.918 -0.796 -52.276 1.00 88.50 189 ARG A O 1
ATOM 1513 N N . LYS A 1 190 ? 39.669 -0.801 -52.137 1.00 87.94 190 LYS A N 1
ATOM 1514 C CA . 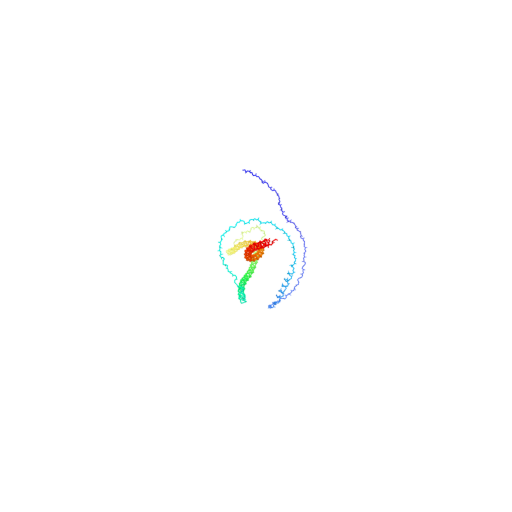LYS A 1 190 ? 39.435 -0.285 -53.499 1.00 87.94 190 LYS A CA 1
ATOM 1515 C C . LYS A 1 190 ? 40.098 1.077 -53.722 1.00 87.94 190 LYS A C 1
ATOM 1517 O O . LYS A 1 190 ? 40.747 1.267 -54.747 1.00 87.94 190 LYS A O 1
ATOM 1522 N N . GLN A 1 191 ? 39.997 1.993 -52.756 1.00 82.25 191 GLN A N 1
ATOM 1523 C CA . GLN A 1 191 ? 40.673 3.294 -52.816 1.00 82.25 191 GLN A CA 1
ATOM 1524 C C . GLN A 1 191 ? 42.196 3.149 -52.904 1.00 82.25 191 GLN A C 1
ATOM 1526 O O . GLN A 1 191 ? 42.820 3.814 -53.729 1.00 82.25 191 GLN A O 1
ATOM 1531 N N . ARG A 1 192 ? 42.806 2.256 -52.110 1.00 88.88 192 ARG A N 1
ATOM 1532 C CA . ARG A 1 192 ? 44.251 1.988 -52.205 1.00 88.88 192 ARG A CA 1
ATOM 1533 C C . ARG A 1 192 ? 44.636 1.450 -53.578 1.00 88.88 192 ARG A C 1
ATOM 1535 O O . ARG A 1 192 ? 45.564 1.979 -54.176 1.00 88.88 192 ARG A O 1
ATOM 1542 N N . THR A 1 193 ? 43.915 0.454 -54.096 1.00 88.81 193 THR A N 1
ATOM 1543 C CA . THR A 1 193 ? 44.190 -0.116 -55.425 1.00 88.81 193 THR A CA 1
ATOM 1544 C C . THR A 1 193 ? 44.085 0.939 -56.524 1.00 88.81 193 THR A C 1
ATOM 1546 O O . THR A 1 193 ? 44.958 1.007 -57.386 1.00 88.81 193 THR A O 1
ATOM 1549 N N . PHE A 1 194 ? 43.064 1.799 -56.468 1.00 84.69 194 PHE A N 1
ATOM 1550 C CA . PHE A 1 194 ? 42.903 2.909 -57.406 1.00 84.69 194 PHE A CA 1
ATOM 1551 C C . PHE A 1 194 ? 44.081 3.892 -57.346 1.00 84.69 194 PHE A C 1
ATOM 1553 O O . PHE A 1 194 ? 44.663 4.214 -58.379 1.00 84.69 194 PHE A O 1
ATOM 1560 N N . LEU A 1 195 ? 44.486 4.319 -56.144 1.00 85.19 195 LEU A N 1
ATOM 1561 C CA . LEU A 1 195 ? 45.634 5.215 -55.969 1.00 85.19 195 LEU A CA 1
ATOM 1562 C C . LEU A 1 195 ? 46.937 4.587 -56.477 1.00 85.19 195 LEU A C 1
ATOM 1564 O O . LEU A 1 195 ? 47.747 5.274 -57.093 1.00 85.19 195 LEU A O 1
ATOM 1568 N N . THR A 1 196 ? 47.154 3.291 -56.254 1.00 89.06 196 THR A N 1
ATOM 1569 C CA . THR A 1 196 ? 48.324 2.583 -56.792 1.00 89.06 196 THR A CA 1
ATOM 1570 C C . THR A 1 196 ? 48.304 2.540 -58.321 1.00 89.06 196 THR A C 1
ATOM 1572 O O . THR A 1 196 ? 49.320 2.843 -58.942 1.00 89.06 196 THR A O 1
ATOM 1575 N N . ALA A 1 197 ? 47.156 2.235 -58.934 1.00 81.06 197 ALA A N 1
ATOM 1576 C CA . ALA A 1 197 ? 47.009 2.222 -60.390 1.00 81.06 197 ALA A CA 1
ATOM 1577 C C . ALA A 1 197 ? 47.256 3.609 -61.005 1.00 81.06 197 ALA A C 1
ATOM 1579 O O . ALA A 1 197 ? 47.953 3.725 -62.011 1.00 81.06 197 ALA A O 1
ATOM 1580 N N . MET A 1 198 ? 46.753 4.669 -60.365 1.00 81.88 198 MET A N 1
ATOM 1581 C CA . MET A 1 198 ? 47.021 6.047 -60.776 1.00 81.88 198 MET A CA 1
ATOM 1582 C C . MET A 1 198 ? 48.509 6.403 -60.715 1.00 81.88 198 MET A C 1
ATOM 1584 O O . MET A 1 198 ? 49.033 6.978 -61.667 1.00 81.88 198 MET A O 1
ATOM 1588 N N . HIS A 1 199 ? 49.204 6.054 -59.628 1.00 85.00 199 HIS A N 1
ATOM 1589 C CA . HIS A 1 199 ? 50.644 6.302 -59.525 1.00 85.00 199 HIS A CA 1
ATOM 1590 C C . HIS A 1 199 ? 51.439 5.553 -60.605 1.00 85.00 199 HIS A C 1
ATOM 1592 O O . HIS A 1 199 ? 52.358 6.135 -61.180 1.00 85.00 199 HIS A O 1
ATOM 1598 N N . GLU A 1 200 ? 51.076 4.306 -60.924 1.00 86.94 200 GLU A N 1
ATOM 1599 C CA . GLU A 1 200 ? 51.738 3.548 -61.994 1.00 86.94 200 GLU A CA 1
ATOM 1600 C C . GLU A 1 200 ? 51.463 4.158 -63.375 1.00 86.94 200 GLU A C 1
ATOM 1602 O O . GLU A 1 200 ? 52.389 4.306 -64.168 1.00 86.94 200 GLU A O 1
ATOM 1607 N N . ALA A 1 201 ? 50.229 4.589 -63.654 1.00 79.25 201 ALA A N 1
ATOM 1608 C CA . ALA A 1 201 ? 49.896 5.269 -64.906 1.00 79.25 201 ALA A CA 1
ATOM 1609 C C . ALA A 1 201 ? 50.703 6.568 -65.079 1.00 79.25 201 ALA A C 1
ATOM 1611 O O . ALA A 1 201 ? 51.283 6.808 -66.139 1.00 79.25 201 ALA A O 1
ATOM 1612 N N . ILE A 1 202 ? 50.820 7.376 -64.018 1.00 80.88 202 ILE A N 1
ATOM 1613 C CA . ILE A 1 202 ? 51.667 8.578 -64.017 1.00 80.88 202 ILE A CA 1
ATOM 1614 C C . ILE A 1 202 ? 53.131 8.199 -64.275 1.00 80.88 202 ILE A C 1
ATOM 1616 O O . ILE A 1 202 ? 53.790 8.823 -65.108 1.00 80.88 202 ILE A O 1
ATOM 1620 N N . ALA A 1 203 ? 53.643 7.156 -63.617 1.00 82.56 203 ALA A N 1
ATOM 1621 C CA . ALA A 1 203 ? 55.008 6.685 -63.831 1.00 82.56 203 ALA A CA 1
ATOM 1622 C C . ALA A 1 203 ? 55.245 6.225 -65.282 1.00 82.56 203 ALA A C 1
ATOM 1624 O O . ALA A 1 203 ? 56.290 6.532 -65.856 1.00 82.56 203 ALA A O 1
ATOM 1625 N N . GLN A 1 204 ? 54.280 5.540 -65.902 1.00 84.88 204 GLN A N 1
ATOM 1626 C CA . GLN A 1 204 ? 54.347 5.132 -67.308 1.00 84.88 204 GLN A CA 1
ATOM 1627 C C . GLN A 1 204 ? 54.368 6.330 -68.255 1.00 84.88 204 GLN A C 1
ATOM 1629 O O . GLN A 1 204 ? 55.203 6.362 -69.158 1.00 84.88 204 GLN A O 1
ATOM 1634 N N . ILE A 1 205 ? 53.524 7.340 -68.022 1.00 78.25 205 ILE A N 1
ATOM 1635 C CA . ILE A 1 205 ? 53.526 8.583 -68.807 1.00 78.25 205 ILE A CA 1
ATOM 1636 C C . ILE A 1 205 ? 54.896 9.262 -68.716 1.00 78.25 205 ILE A C 1
ATOM 1638 O O . ILE A 1 205 ? 55.464 9.629 -69.743 1.00 78.25 205 ILE A O 1
ATOM 1642 N N . VAL A 1 206 ? 55.470 9.371 -67.514 1.00 82.06 206 VAL A N 1
ATOM 1643 C CA . VAL A 1 206 ? 56.804 9.962 -67.314 1.00 82.06 206 VAL A CA 1
ATOM 1644 C C . VAL A 1 206 ? 57.889 9.157 -68.042 1.00 82.06 206 VAL A C 1
ATOM 1646 O O . VAL A 1 206 ? 58.747 9.744 -68.703 1.00 82.06 206 VAL A O 1
ATOM 1649 N N . ARG A 1 207 ? 57.845 7.817 -67.987 1.00 83.50 207 ARG A N 1
ATOM 1650 C CA . ARG A 1 207 ? 58.778 6.945 -68.731 1.00 83.50 207 ARG A CA 1
ATOM 1651 C C . ARG A 1 207 ? 58.634 7.118 -70.244 1.00 83.50 207 ARG A C 1
ATOM 1653 O O . ARG A 1 207 ? 59.639 7.192 -70.946 1.00 83.50 207 ARG A O 1
ATOM 1660 N N . TYR A 1 208 ? 57.405 7.209 -70.743 1.00 81.50 208 TYR A N 1
ATOM 1661 C CA . TYR A 1 208 ? 57.129 7.403 -72.163 1.00 81.50 208 TYR A CA 1
ATOM 1662 C C . TYR A 1 208 ? 57.608 8.776 -72.652 1.00 81.50 208 TYR A C 1
ATOM 1664 O O . TYR A 1 208 ? 58.300 8.859 -73.664 1.00 81.50 208 TYR A O 1
ATOM 1672 N N . GLN A 1 209 ? 57.350 9.843 -71.886 1.00 74.81 209 GLN A N 1
ATOM 1673 C CA . GLN A 1 209 ? 57.881 11.183 -72.159 1.00 74.81 209 GLN A CA 1
ATOM 1674 C C . GLN A 1 209 ? 59.414 11.193 -72.197 1.00 74.81 209 GLN A C 1
ATOM 1676 O O . GLN A 1 209 ? 60.006 11.796 -73.093 1.00 74.81 209 GLN A O 1
ATOM 1681 N N . ALA A 1 210 ? 60.067 10.498 -71.259 1.00 73.38 210 ALA A N 1
ATOM 1682 C CA . ALA A 1 210 ? 61.518 10.342 -71.269 1.00 73.38 210 ALA A CA 1
ATOM 1683 C C . ALA A 1 210 ? 61.999 9.594 -72.526 1.00 73.38 210 ALA A C 1
ATOM 1685 O O . ALA A 1 210 ? 62.946 10.043 -73.166 1.00 73.38 210 ALA A O 1
ATOM 1686 N N . SER A 1 211 ? 61.315 8.515 -72.920 1.00 81.00 211 SER A N 1
ATOM 1687 C CA . SER A 1 211 ? 61.645 7.725 -74.112 1.00 81.00 211 SER A CA 1
ATOM 1688 C C . SER A 1 211 ? 61.517 8.527 -75.409 1.00 81.00 211 SER A C 1
ATOM 1690 O O . SER A 1 211 ? 62.459 8.530 -76.202 1.00 81.00 211 SER A O 1
ATOM 1692 N N . ILE A 1 212 ? 60.420 9.273 -75.596 1.00 74.81 212 ILE A N 1
ATOM 1693 C CA . ILE A 1 212 ? 60.244 10.183 -76.741 1.00 74.81 212 ILE A CA 1
ATOM 1694 C C . ILE A 1 212 ? 61.396 11.187 -76.799 1.00 74.81 212 ILE A C 1
ATOM 1696 O O . ILE A 1 212 ? 61.979 11.412 -77.860 1.00 74.81 212 ILE A O 1
ATOM 1700 N N . ARG A 1 213 ? 61.759 11.771 -75.650 1.00 68.38 213 ARG A N 1
ATOM 1701 C CA . ARG A 1 213 ? 62.853 12.743 -75.564 1.00 68.38 213 ARG A CA 1
ATOM 1702 C C . ARG A 1 213 ? 64.185 12.142 -76.011 1.00 68.38 213 ARG A C 1
ATOM 1704 O O . ARG A 1 213 ? 64.939 12.809 -76.712 1.00 68.38 213 ARG A O 1
ATOM 1711 N N . THR A 1 214 ? 64.457 10.890 -75.638 1.00 73.06 214 THR A N 1
ATOM 1712 C CA . THR A 1 214 ? 65.654 10.158 -76.075 1.00 73.06 214 THR A CA 1
ATOM 1713 C C . THR A 1 214 ? 65.616 9.835 -77.571 1.00 73.06 214 THR A C 1
ATOM 1715 O O . THR A 1 214 ? 66.620 10.020 -78.254 1.00 73.06 214 THR A O 1
ATOM 1718 N N . GLN A 1 215 ? 64.474 9.381 -78.098 1.00 71.19 215 GLN A N 1
ATOM 1719 C CA . GLN A 1 215 ? 64.331 8.979 -79.504 1.00 71.19 215 GLN A CA 1
ATOM 1720 C C . GLN A 1 215 ? 64.442 10.152 -80.479 1.00 71.19 215 GLN A C 1
ATOM 1722 O O . GLN A 1 215 ? 65.060 10.014 -81.530 1.00 71.19 215 GLN A O 1
ATOM 1727 N N . LEU A 1 216 ? 63.899 11.316 -80.124 1.00 75.44 216 LEU A N 1
ATOM 1728 C CA . LEU A 1 216 ? 63.958 12.507 -80.973 1.00 75.44 216 LEU A CA 1
ATOM 1729 C C . LEU A 1 216 ? 65.340 13.181 -80.989 1.00 75.44 216 LEU A C 1
ATOM 1731 O O . LEU A 1 216 ? 65.477 14.233 -81.606 1.00 75.44 216 LEU A O 1
ATOM 1735 N N . GLN A 1 217 ? 66.343 12.618 -80.292 1.00 6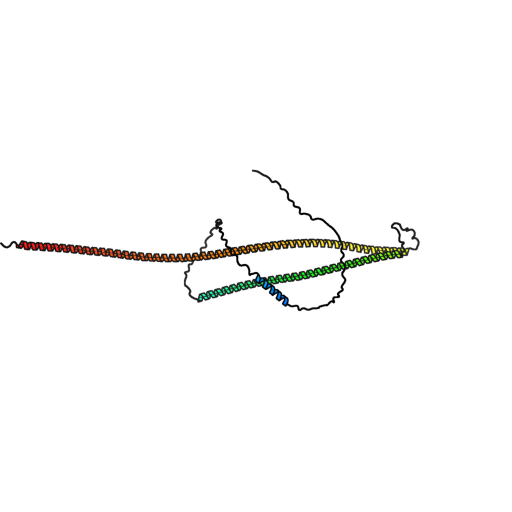4.00 217 GLN A N 1
ATOM 1736 C CA . GLN A 1 217 ? 67.657 13.239 -80.066 1.00 64.00 217 GLN A CA 1
ATOM 1737 C C . GLN A 1 217 ? 67.535 14.720 -79.694 1.00 64.00 217 GLN A C 1
ATOM 1739 O O . GLN A 1 217 ? 68.386 15.533 -80.058 1.00 64.00 217 GLN A O 1
ATOM 1744 N N . LEU A 1 218 ? 66.454 15.087 -78.996 1.00 51.16 218 LEU A N 1
ATOM 1745 C CA . LEU A 1 218 ? 66.251 16.463 -78.585 1.00 51.16 218 LEU A CA 1
ATOM 1746 C C . LEU A 1 218 ? 67.432 16.786 -77.673 1.00 51.16 218 LEU A C 1
ATOM 1748 O O . LEU A 1 218 ? 67.566 16.130 -76.631 1.00 51.16 218 LEU A O 1
ATOM 1752 N N . PRO A 1 219 ? 68.316 17.727 -78.060 1.00 45.69 219 PRO A N 1
ATOM 1753 C CA . PRO A 1 219 ? 69.433 18.086 -77.213 1.00 45.69 219 PRO A CA 1
ATOM 1754 C C . PRO A 1 219 ? 68.858 18.451 -75.851 1.00 45.69 219 PRO A C 1
ATOM 1756 O O . PRO A 1 219 ? 67.756 19.002 -75.754 1.00 45.69 219 PRO A O 1
ATOM 1759 N N . VAL A 1 220 ? 69.574 18.098 -74.786 1.00 50.44 220 VAL A N 1
ATOM 1760 C CA . VAL A 1 220 ? 69.301 18.628 -73.452 1.00 50.44 220 VAL A CA 1
ATOM 1761 C C . VAL A 1 220 ? 69.417 20.142 -73.599 1.00 50.44 220 VAL A C 1
ATOM 1763 O O . VAL A 1 220 ? 70.519 20.681 -73.568 1.00 50.44 220 VAL A O 1
ATOM 1766 N N . VAL A 1 221 ? 68.298 20.813 -73.894 1.00 44.06 221 VAL A N 1
ATOM 1767 C CA . VAL A 1 221 ? 68.257 22.262 -74.021 1.00 44.06 221 VAL A CA 1
ATOM 1768 C C . VAL A 1 221 ? 68.515 22.767 -72.619 1.00 44.06 221 VAL A C 1
ATOM 1770 O O . VAL A 1 221 ? 67.655 22.738 -71.737 1.00 44.06 221 VAL A O 1
ATOM 1773 N N . ALA A 1 222 ? 69.779 23.114 -72.431 1.00 48.66 222 ALA A N 1
ATOM 1774 C CA . ALA A 1 222 ? 70.244 23.998 -71.407 1.00 48.66 222 ALA A CA 1
ATOM 1775 C C . ALA A 1 222 ? 69.379 25.262 -71.434 1.00 48.66 222 ALA A C 1
ATOM 1777 O O . ALA A 1 222 ? 69.113 25.831 -72.490 1.00 48.66 222 ALA A O 1
ATOM 1778 N N . GLU A 1 223 ? 68.998 25.666 -70.230 1.00 50.97 223 GLU A N 1
ATOM 1779 C CA . GLU A 1 223 ? 68.409 26.948 -69.865 1.00 50.97 223 GLU A CA 1
ATOM 1780 C C . GLU A 1 223 ? 66.954 27.226 -70.306 1.00 50.97 223 GLU A C 1
ATOM 1782 O O . GLU A 1 223 ? 66.631 27.292 -71.495 1.00 50.97 223 GLU A O 1
ATOM 1787 N N . PRO A 1 224 ? 66.050 27.484 -69.338 1.00 42.09 224 PRO A N 1
ATOM 1788 C CA . PRO A 1 224 ? 64.739 28.041 -69.630 1.00 42.09 224 PRO A CA 1
ATOM 1789 C C . PRO A 1 224 ? 64.918 29.493 -70.099 1.00 42.09 224 PRO A C 1
ATOM 1791 O O . PRO A 1 224 ? 65.220 30.366 -69.289 1.00 42.09 224 PRO A O 1
ATOM 1794 N N . GLY A 1 225 ? 64.745 29.767 -71.399 1.00 49.78 225 GLY A N 1
ATOM 1795 C CA . GLY A 1 225 ? 64.691 31.156 -71.875 1.00 49.78 225 GLY A CA 1
ATOM 1796 C C . GLY A 1 225 ? 65.069 31.474 -73.323 1.00 49.78 225 GLY A C 1
ATOM 1797 O O . GLY A 1 225 ? 64.965 32.642 -73.687 1.00 49.78 225 GLY A O 1
ATOM 1798 N N . ARG A 1 226 ? 65.483 30.523 -74.176 1.00 51.62 226 ARG A N 1
ATOM 1799 C CA . ARG A 1 226 ? 65.747 30.836 -75.598 1.00 51.62 226 ARG A CA 1
ATOM 1800 C C . ARG A 1 226 ? 64.613 30.378 -76.527 1.00 51.62 226 ARG A C 1
ATOM 1802 O O . ARG A 1 226 ? 64.269 29.198 -76.504 1.00 51.62 226 ARG A O 1
ATOM 1809 N N . PRO A 1 227 ? 64.048 31.276 -77.359 1.00 45.81 227 PRO A N 1
ATOM 1810 C CA . PRO A 1 227 ? 63.066 30.908 -78.370 1.00 45.81 227 PRO A CA 1
ATOM 1811 C C . PRO A 1 227 ? 63.738 30.117 -79.497 1.00 45.81 227 PRO A C 1
ATOM 1813 O O . PRO A 1 227 ? 64.818 30.471 -79.973 1.00 45.81 227 PRO A O 1
ATOM 1816 N N . ILE A 1 228 ? 63.093 29.027 -79.905 1.00 48.75 228 ILE A N 1
ATOM 1817 C CA . ILE A 1 228 ? 63.521 28.198 -81.033 1.00 48.75 228 ILE A CA 1
ATOM 1818 C C . ILE A 1 228 ? 63.250 28.986 -82.332 1.00 48.75 228 ILE A C 1
ATOM 1820 O O . ILE A 1 228 ? 62.136 29.489 -82.487 1.00 48.75 228 ILE A O 1
ATOM 1824 N N . PRO A 1 229 ? 64.221 29.122 -83.257 1.00 48.94 229 PRO A N 1
ATOM 1825 C CA . PRO A 1 229 ? 64.008 29.802 -84.534 1.00 48.94 229 PRO A CA 1
ATOM 1826 C C . PRO A 1 229 ? 63.184 28.916 -85.476 1.00 48.94 229 PRO A C 1
ATOM 1828 O O . PRO A 1 229 ? 63.607 27.808 -85.804 1.00 48.94 229 PRO A O 1
ATOM 1831 N N . TRP A 1 230 ? 62.023 29.406 -85.912 1.00 51.66 230 TRP A N 1
ATOM 1832 C CA . TRP A 1 230 ? 61.091 28.681 -86.788 1.00 51.66 230 TRP A CA 1
ATOM 1833 C C . TRP A 1 230 ? 61.456 28.753 -88.284 1.00 51.66 230 TRP A C 1
ATOM 1835 O O . TRP A 1 230 ? 60.900 28.014 -89.090 1.00 51.66 230 TRP A O 1
ATOM 1845 N N . ASP A 1 231 ? 62.449 29.557 -88.663 1.00 49.94 231 ASP A N 1
ATOM 1846 C CA . ASP A 1 231 ? 62.680 29.973 -90.058 1.00 49.94 231 ASP A CA 1
ATOM 1847 C C . ASP A 1 231 ? 63.417 28.943 -90.949 1.00 49.94 231 ASP A C 1
ATOM 1849 O O . ASP A 1 231 ? 64.000 29.305 -91.970 1.00 49.94 231 ASP A O 1
ATOM 1853 N N . ARG A 1 232 ? 63.466 27.653 -90.582 1.00 48.22 232 ARG A N 1
ATOM 1854 C CA . ARG A 1 232 ? 64.218 26.619 -91.339 1.00 48.22 232 ARG A CA 1
ATOM 1855 C C . ARG A 1 232 ? 63.438 25.361 -91.729 1.00 48.22 232 ARG A C 1
ATOM 1857 O O . ARG A 1 232 ? 64.048 24.366 -92.112 1.00 48.22 232 ARG A O 1
ATOM 1864 N N . LEU A 1 233 ? 62.111 25.403 -91.685 1.00 49.91 233 LEU A N 1
ATOM 1865 C CA . LEU A 1 233 ? 61.238 24.298 -92.097 1.00 49.91 233 LEU A CA 1
ATOM 1866 C C . LEU A 1 233 ? 60.371 24.697 -93.296 1.00 49.91 233 LEU A C 1
ATOM 1868 O O . LEU A 1 233 ? 59.152 24.685 -93.211 1.00 49.91 233 LEU A O 1
ATOM 1872 N N . GLU A 1 234 ? 60.982 25.031 -94.431 1.00 47.91 234 GLU A N 1
ATOM 1873 C CA . GLU A 1 234 ? 60.233 25.184 -95.682 1.00 47.91 234 GLU A CA 1
ATOM 1874 C C . GLU A 1 234 ? 60.894 24.397 -96.817 1.00 47.91 234 GLU A C 1
ATOM 1876 O O . GLU A 1 234 ? 62.113 24.425 -96.984 1.00 47.91 234 GLU A O 1
ATOM 1881 N N . THR A 1 235 ? 60.044 23.745 -97.622 1.00 48.75 235 THR A N 1
ATOM 1882 C CA . THR A 1 235 ? 60.293 23.145 -98.954 1.00 48.75 235 THR A CA 1
ATOM 1883 C C . THR A 1 235 ? 60.579 21.636 -99.076 1.00 48.75 235 THR A C 1
ATOM 1885 O O . THR A 1 235 ? 61.288 21.199 -99.978 1.00 48.75 235 THR A O 1
ATOM 1888 N N . GLY A 1 236 ? 59.920 20.795 -98.272 1.00 45.03 236 GLY A N 1
ATOM 1889 C CA . GLY A 1 236 ? 59.718 19.375 -98.605 1.00 45.03 236 GLY A CA 1
ATOM 1890 C C . GLY A 1 236 ? 58.238 19.012 -98.504 1.00 45.03 236 GLY A C 1
ATOM 1891 O O . GLY A 1 236 ? 57.677 19.186 -97.436 1.00 45.03 236 GLY A O 1
ATOM 1892 N N . SER A 1 237 ? 57.616 18.563 -99.604 1.00 53.12 237 SER A N 1
ATOM 1893 C CA . SER A 1 237 ? 56.212 18.109 -99.739 1.00 53.12 237 SER A CA 1
ATOM 1894 C C . SER A 1 237 ? 55.540 17.673 -98.415 1.00 53.12 237 SER A C 1
ATOM 1896 O O . SER A 1 237 ? 55.585 16.499 -98.051 1.00 53.12 237 SER A O 1
ATOM 1898 N N . MET A 1 238 ? 54.907 18.629 -97.720 1.00 48.94 238 MET A N 1
ATOM 1899 C CA . MET A 1 238 ? 54.411 18.507 -96.337 1.00 48.94 238 MET A CA 1
ATOM 1900 C C . MET A 1 238 ? 52.975 17.975 -96.201 1.00 48.94 238 MET A C 1
ATOM 1902 O O . MET A 1 238 ? 52.551 17.718 -95.079 1.00 48.94 238 MET A O 1
ATOM 1906 N N . GLY A 1 239 ? 52.232 17.745 -97.291 1.00 55.69 239 GLY A N 1
ATOM 1907 C CA . GLY A 1 239 ? 50.800 17.399 -97.208 1.00 55.69 239 GLY A CA 1
ATOM 1908 C C . GLY A 1 239 ? 50.489 16.155 -96.358 1.00 55.69 239 GLY A C 1
ATOM 1909 O O . GLY A 1 239 ? 49.580 16.176 -95.541 1.00 55.69 239 GLY A O 1
ATOM 1910 N N . ALA A 1 240 ? 51.306 15.097 -96.445 1.00 56.91 240 ALA A N 1
ATOM 1911 C CA . ALA A 1 240 ? 51.122 13.893 -95.618 1.00 56.91 240 ALA A CA 1
ATOM 1912 C C . ALA A 1 240 ? 51.594 14.062 -94.157 1.00 56.91 240 ALA A C 1
ATOM 1914 O O . ALA A 1 240 ? 51.237 13.268 -93.285 1.00 56.91 240 ALA A O 1
ATOM 1915 N N . GLN A 1 241 ? 52.427 15.068 -93.883 1.00 57.44 241 GLN A N 1
ATOM 1916 C CA . GLN A 1 241 ? 52.946 15.348 -92.547 1.00 57.44 241 GLN A CA 1
ATOM 1917 C C . GLN A 1 241 ? 52.009 16.296 -91.786 1.00 57.44 241 GLN A C 1
ATOM 1919 O O . GLN A 1 241 ? 51.765 16.077 -90.602 1.00 57.44 241 GLN A O 1
ATOM 1924 N N . GLU A 1 242 ? 51.420 17.280 -92.470 1.00 62.47 242 GLU A N 1
ATOM 1925 C CA . GLU A 1 242 ? 50.373 18.159 -91.935 1.00 62.47 242 GLU A CA 1
ATOM 1926 C C . GLU A 1 242 ? 49.128 17.371 -91.517 1.00 62.47 242 GLU A C 1
ATOM 1928 O O . GLU A 1 242 ? 48.662 17.550 -90.393 1.00 62.47 242 GLU A O 1
ATOM 1933 N N . ASP A 1 243 ? 48.662 16.423 -92.337 1.00 69.56 243 ASP A N 1
ATOM 1934 C CA . ASP A 1 243 ? 47.532 15.551 -91.982 1.00 69.56 243 ASP A CA 1
ATOM 1935 C C . ASP A 1 243 ? 47.834 14.680 -90.748 1.00 69.56 243 ASP A C 1
ATOM 1937 O O . ASP A 1 243 ? 46.973 14.465 -89.892 1.00 69.56 243 ASP A O 1
ATOM 1941 N N . ASN A 1 244 ? 49.080 14.220 -90.595 1.00 71.50 244 ASN A N 1
ATOM 1942 C CA . ASN A 1 244 ? 49.514 13.482 -89.406 1.00 71.50 244 ASN A CA 1
ATOM 1943 C C . ASN A 1 244 ? 49.559 14.366 -88.152 1.00 71.50 244 ASN A C 1
ATOM 1945 O O . ASN A 1 244 ? 49.157 13.917 -87.077 1.00 71.50 244 ASN A O 1
ATOM 1949 N N . TYR A 1 245 ? 50.004 15.621 -88.265 1.00 68.38 245 TYR A N 1
ATOM 1950 C CA . TYR A 1 245 ? 49.956 16.567 -87.150 1.00 68.38 245 TYR A CA 1
ATOM 1951 C C . TYR A 1 245 ? 48.521 16.950 -86.791 1.00 68.38 245 TYR A C 1
ATOM 1953 O O . TYR A 1 245 ? 48.207 17.027 -85.605 1.00 68.38 245 TYR A O 1
ATOM 1961 N N . LEU A 1 246 ? 47.635 17.129 -87.775 1.00 73.31 246 LEU A N 1
ATOM 1962 C CA . LEU A 1 246 ? 46.224 17.419 -87.528 1.00 73.31 246 LEU A CA 1
ATOM 1963 C C . LEU A 1 246 ? 45.532 16.257 -86.805 1.00 73.31 246 LEU A C 1
ATOM 1965 O O . LEU A 1 246 ? 44.860 16.483 -85.800 1.00 73.31 246 LEU A O 1
ATOM 1969 N N . ASN A 1 247 ? 45.751 15.018 -87.256 1.00 73.69 247 ASN A N 1
ATOM 1970 C CA . ASN A 1 247 ? 45.219 13.819 -86.603 1.00 73.69 247 ASN A CA 1
ATOM 1971 C C . ASN A 1 247 ? 45.770 13.651 -85.182 1.00 73.69 247 ASN A C 1
ATOM 1973 O O . ASN A 1 247 ? 45.031 13.291 -84.266 1.00 73.69 247 ASN A O 1
ATOM 1977 N N . LEU A 1 248 ? 47.053 13.954 -84.973 1.00 75.19 248 LEU A N 1
ATOM 1978 C CA . LEU A 1 248 ? 47.668 13.914 -83.652 1.00 75.19 248 LEU A CA 1
ATOM 1979 C C . LEU A 1 248 ? 47.069 14.981 -82.725 1.00 75.19 248 LEU A C 1
ATOM 1981 O O . LEU A 1 248 ? 46.731 14.672 -81.586 1.00 75.19 248 LEU A O 1
ATOM 1985 N N . ILE A 1 249 ? 46.888 16.214 -83.209 1.00 76.75 249 ILE A N 1
ATOM 1986 C CA . ILE A 1 249 ? 46.242 17.295 -82.454 1.00 76.75 249 ILE A CA 1
ATOM 1987 C C . ILE A 1 249 ? 44.810 16.900 -82.095 1.00 76.75 249 ILE A C 1
ATOM 1989 O O . ILE A 1 249 ? 44.444 17.003 -80.930 1.00 76.75 249 ILE A O 1
ATOM 1993 N N . GLN A 1 250 ? 44.029 16.379 -83.046 1.00 79.38 250 GLN A N 1
ATOM 1994 C CA . GLN A 1 250 ? 42.660 15.918 -82.792 1.00 79.38 250 GLN A CA 1
ATOM 1995 C C . GLN A 1 250 ? 42.612 14.786 -81.758 1.00 79.38 250 GLN A C 1
ATOM 1997 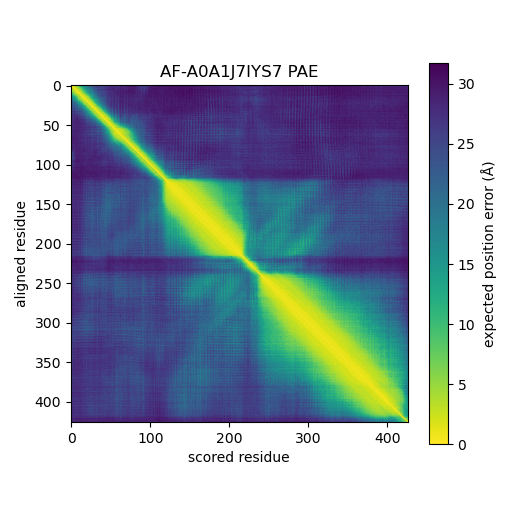O O . GLN A 1 250 ? 41.789 14.832 -80.843 1.00 79.38 250 GLN A O 1
ATOM 2002 N N . ALA A 1 251 ? 43.521 13.809 -81.842 1.00 77.00 251 ALA A N 1
ATOM 2003 C CA . ALA A 1 251 ? 43.631 12.740 -80.853 1.00 77.00 251 ALA A CA 1
ATOM 2004 C C . ALA A 1 251 ? 43.997 13.282 -79.460 1.00 77.00 251 ALA A C 1
ATOM 2006 O O . ALA A 1 251 ? 43.402 12.872 -78.463 1.00 77.00 251 ALA A O 1
ATOM 2007 N N . TYR A 1 252 ? 44.923 14.244 -79.373 1.00 77.12 252 TYR A N 1
ATOM 2008 C CA . TYR A 1 252 ? 45.259 14.905 -78.110 1.00 77.12 252 TYR A CA 1
ATOM 2009 C C . TYR A 1 252 ? 44.099 15.727 -77.552 1.00 77.12 252 TYR A C 1
ATOM 2011 O O . TYR A 1 252 ? 43.882 15.698 -76.343 1.00 77.12 252 TYR A O 1
ATOM 2019 N N . THR A 1 253 ? 43.347 16.440 -78.393 1.00 85.75 253 THR A N 1
ATOM 2020 C CA . THR A 1 253 ? 42.164 17.195 -77.961 1.00 85.75 253 THR A CA 1
ATOM 2021 C C . THR A 1 253 ? 41.090 16.258 -77.415 1.00 85.75 253 THR A C 1
ATOM 2023 O O . THR A 1 253 ? 40.567 16.523 -76.338 1.00 85.75 253 THR A O 1
ATOM 2026 N N . LEU A 1 254 ? 40.830 15.123 -78.075 1.00 87.25 254 LEU A N 1
ATOM 2027 C CA . LEU A 1 254 ? 39.865 14.130 -77.594 1.00 87.25 254 LEU A CA 1
ATOM 2028 C C . LEU A 1 254 ? 40.267 13.559 -76.225 1.00 87.25 254 LEU A C 1
ATOM 2030 O O . LEU A 1 254 ? 39.466 13.562 -75.294 1.00 87.25 254 LEU A O 1
ATOM 2034 N N . VAL A 1 255 ? 41.526 13.135 -76.073 1.00 80.31 255 VAL A N 1
ATOM 2035 C CA . VAL A 1 255 ? 42.046 12.632 -74.789 1.00 80.31 255 VAL A CA 1
ATOM 2036 C C . VAL A 1 255 ? 42.016 13.728 -73.718 1.00 80.31 255 VAL A C 1
ATOM 2038 O O . VAL A 1 255 ? 41.719 13.460 -72.552 1.00 80.31 255 VAL A O 1
ATOM 2041 N N . PHE A 1 256 ? 42.295 14.979 -74.086 1.00 81.88 256 PHE A N 1
ATOM 2042 C CA . PHE A 1 256 ? 42.201 16.109 -73.166 1.00 81.88 256 PHE A CA 1
ATOM 2043 C C . PHE A 1 256 ? 40.758 16.350 -72.700 1.00 81.88 256 PHE A C 1
ATOM 2045 O O . PHE A 1 256 ? 40.524 16.539 -71.508 1.00 81.88 256 PHE A O 1
ATOM 2052 N N . ASP A 1 257 ? 39.776 16.283 -73.595 1.00 86.31 257 ASP A N 1
ATOM 2053 C CA . ASP A 1 257 ? 38.368 16.463 -73.238 1.00 86.31 257 ASP A CA 1
ATOM 2054 C C . ASP A 1 257 ? 37.832 15.290 -72.396 1.00 86.31 257 ASP A C 1
ATOM 2056 O O . ASP A 1 257 ? 37.118 15.503 -71.410 1.00 86.31 257 ASP A O 1
ATOM 2060 N N . GLU A 1 258 ? 38.233 14.051 -72.689 1.00 86.44 258 GLU A N 1
ATOM 2061 C CA . GLU A 1 258 ? 37.919 12.879 -71.856 1.00 86.44 258 GLU A CA 1
ATOM 2062 C C . GLU A 1 258 ? 38.555 12.978 -70.457 1.00 86.44 258 GLU A C 1
ATOM 2064 O O . GLU A 1 258 ? 37.911 12.727 -69.433 1.00 86.44 258 GLU A O 1
ATOM 2069 N N . THR A 1 259 ? 39.815 13.408 -70.370 1.00 80.75 259 THR A N 1
ATOM 2070 C CA . THR A 1 259 ? 40.489 13.601 -69.073 1.00 80.75 259 THR A CA 1
ATOM 2071 C C . THR A 1 259 ? 39.899 14.770 -68.286 1.00 80.75 259 THR A C 1
ATOM 2073 O O . THR A 1 259 ? 39.746 14.683 -67.068 1.00 80.75 259 THR A O 1
ATOM 2076 N N . LYS A 1 260 ? 39.479 15.844 -68.959 1.00 86.62 260 LYS A N 1
ATOM 2077 C CA . LYS A 1 260 ? 38.784 16.967 -68.324 1.00 86.62 260 LYS A CA 1
ATOM 2078 C C . LYS A 1 260 ? 37.410 16.561 -67.797 1.00 86.62 260 LYS A C 1
ATOM 2080 O O . LYS A 1 260 ? 37.089 16.848 -66.648 1.00 86.62 260 LYS A O 1
ATOM 2085 N N . THR A 1 261 ? 36.605 15.862 -68.595 1.00 90.19 261 THR A N 1
ATOM 2086 C CA . THR A 1 261 ? 35.265 15.413 -68.176 1.00 90.19 261 THR A CA 1
ATOM 2087 C C . THR A 1 261 ? 35.327 14.428 -67.009 1.00 90.19 261 THR A C 1
ATOM 2089 O O . THR A 1 261 ? 34.533 14.539 -66.069 1.00 90.19 261 THR A O 1
ATOM 2092 N N . THR A 1 262 ? 36.297 13.509 -67.013 1.00 85.38 262 THR A N 1
ATOM 2093 C CA . THR A 1 262 ? 36.547 12.602 -65.880 1.00 85.38 262 THR A CA 1
ATOM 2094 C C . THR A 1 262 ? 37.042 13.348 -64.640 1.00 85.38 262 THR A C 1
ATOM 2096 O O . THR A 1 262 ? 36.570 13.064 -63.536 1.00 85.38 262 THR A O 1
ATOM 2099 N N . PHE A 1 263 ? 37.912 14.351 -64.794 1.00 84.00 263 PHE A N 1
ATOM 2100 C CA . PHE A 1 263 ? 38.348 15.206 -63.689 1.00 84.00 263 PHE A CA 1
ATOM 2101 C C . PHE A 1 263 ? 37.196 16.028 -63.089 1.00 84.00 263 PHE A C 1
ATOM 2103 O O . PHE A 1 263 ? 37.048 16.087 -61.867 1.00 84.00 263 PHE A O 1
ATOM 2110 N N . ASP A 1 264 ? 36.330 16.605 -63.921 1.00 89.31 264 ASP A N 1
ATOM 2111 C CA . ASP A 1 264 ? 35.155 17.351 -63.465 1.00 89.31 264 ASP A CA 1
ATOM 2112 C C . ASP A 1 264 ? 34.164 16.437 -62.726 1.00 89.31 264 ASP A C 1
ATOM 2114 O O . ASP A 1 264 ? 33.599 16.822 -61.699 1.00 89.31 264 ASP A O 1
ATOM 2118 N N . ALA A 1 265 ? 33.968 15.203 -63.208 1.00 90.00 265 ALA A N 1
ATOM 2119 C CA . ALA A 1 265 ? 33.160 14.198 -62.520 1.00 90.00 265 ALA A CA 1
ATOM 2120 C C . ALA A 1 265 ? 33.761 13.819 -61.156 1.00 90.00 265 ALA A C 1
ATOM 2122 O O . ALA A 1 265 ? 33.033 13.740 -60.165 1.00 90.00 265 ALA A O 1
ATOM 2123 N N . PHE A 1 266 ? 35.084 13.660 -61.081 1.00 88.44 266 PHE A N 1
ATOM 2124 C CA . PHE A 1 266 ? 35.798 13.437 -59.825 1.00 88.44 266 PHE A CA 1
ATOM 2125 C C . PHE A 1 266 ? 35.631 14.612 -58.849 1.00 88.44 266 PHE A C 1
ATOM 2127 O O . PHE A 1 266 ? 35.332 14.400 -57.673 1.00 88.44 266 PHE A O 1
ATOM 2134 N N . CYS A 1 267 ? 35.756 15.854 -59.325 1.00 88.81 267 CYS A N 1
ATOM 2135 C CA . CYS A 1 267 ? 35.564 17.048 -58.501 1.00 88.81 267 CYS A CA 1
ATOM 2136 C C . CYS A 1 267 ? 34.140 17.138 -57.940 1.00 88.81 267 CYS A C 1
ATOM 2138 O O . CYS A 1 267 ? 33.974 17.402 -56.748 1.00 88.81 267 CYS A O 1
ATOM 2140 N N . ARG A 1 268 ? 33.118 16.853 -58.761 1.00 93.31 268 ARG A N 1
ATOM 2141 C CA . ARG A 1 268 ? 31.720 16.777 -58.302 1.00 93.31 268 ARG A CA 1
ATOM 2142 C C . ARG A 1 268 ? 31.526 15.687 -57.248 1.00 93.31 268 ARG A C 1
ATOM 2144 O O . ARG A 1 268 ? 30.970 15.968 -56.190 1.00 93.31 268 ARG A O 1
ATOM 2151 N N . GLY A 1 269 ? 32.061 14.487 -57.482 1.00 92.25 269 GLY A N 1
ATOM 2152 C CA . GLY A 1 269 ? 31.998 13.391 -56.511 1.00 92.25 269 GLY A CA 1
ATOM 2153 C C . GLY A 1 269 ? 32.653 13.747 -55.172 1.00 92.25 269 GLY A C 1
ATOM 2154 O O . GLY A 1 269 ? 32.098 13.471 -54.111 1.00 92.25 269 GLY A O 1
ATOM 2155 N N . ASN A 1 270 ? 33.793 14.443 -55.191 1.00 89.69 270 ASN A N 1
ATOM 2156 C CA . ASN A 1 270 ? 34.438 14.918 -53.964 1.00 89.69 270 ASN A CA 1
ATOM 2157 C C . ASN A 1 270 ? 33.624 15.990 -53.237 1.00 89.69 270 ASN A C 1
ATOM 2159 O O . ASN A 1 270 ? 33.582 15.996 -52.006 1.00 89.69 270 ASN A O 1
ATOM 2163 N N . GLN A 1 271 ? 32.966 16.886 -53.971 1.00 92.75 271 GLN A N 1
ATOM 2164 C CA . GLN A 1 271 ? 32.082 17.878 -53.371 1.00 92.75 271 GLN A CA 1
ATOM 2165 C C . GLN A 1 271 ? 30.894 17.205 -52.670 1.00 92.75 271 GLN A C 1
ATOM 2167 O O . GLN A 1 271 ? 30.568 17.566 -51.539 1.00 92.75 271 GLN A O 1
ATOM 2172 N N . GLU A 1 272 ? 30.284 16.199 -53.295 1.00 94.38 272 GLU A N 1
ATOM 2173 C CA . GLU A 1 272 ? 29.217 15.402 -52.684 1.00 94.38 272 GLU A CA 1
ATOM 2174 C C . GLU A 1 272 ? 29.712 14.661 -51.437 1.00 94.38 272 GLU A C 1
ATOM 2176 O O . GLU A 1 272 ? 29.086 14.756 -50.380 1.00 94.38 272 GLU A O 1
ATOM 2181 N N . LEU A 1 273 ? 30.872 13.997 -51.507 1.00 92.94 273 LEU A N 1
ATOM 2182 C CA . LEU A 1 273 ? 31.491 13.335 -50.352 1.00 92.94 273 LEU A CA 1
ATOM 2183 C C . LEU A 1 273 ? 31.744 14.307 -49.194 1.00 92.94 273 LEU A C 1
ATOM 2185 O O . LEU A 1 273 ? 31.491 13.965 -48.038 1.00 92.94 273 LEU A O 1
ATOM 2189 N N . PHE A 1 274 ? 32.186 15.532 -49.485 1.00 93.50 274 PHE A N 1
ATOM 2190 C CA . PHE A 1 274 ? 32.362 16.565 -48.468 1.00 93.50 274 PHE A CA 1
ATOM 2191 C C . PHE A 1 274 ? 31.028 16.962 -47.816 1.00 93.50 274 PHE A C 1
ATOM 2193 O O . PHE A 1 274 ? 30.943 17.056 -46.591 1.00 93.50 274 PHE A O 1
ATOM 2200 N N . GLN A 1 275 ? 29.961 17.123 -48.605 1.00 95.00 275 GLN A N 1
ATOM 2201 C CA . GLN A 1 275 ? 28.619 17.402 -48.080 1.00 95.00 275 GLN A CA 1
ATOM 2202 C C . GLN A 1 275 ? 28.085 16.250 -47.220 1.00 95.00 275 GLN A C 1
ATOM 2204 O O . GLN A 1 275 ? 27.487 16.479 -46.167 1.00 95.00 275 GLN A O 1
ATOM 2209 N N . HIS A 1 276 ? 28.320 15.004 -47.633 1.00 95.06 276 HIS A N 1
ATOM 2210 C CA . HIS A 1 276 ? 27.973 13.828 -46.839 1.00 95.06 276 HIS A CA 1
ATOM 2211 C C . HIS A 1 276 ? 28.759 13.773 -45.525 1.00 95.06 276 HIS A C 1
ATOM 2213 O O . HIS A 1 276 ? 28.162 13.514 -44.481 1.00 95.06 276 HIS A O 1
ATOM 2219 N N . SER A 1 277 ? 30.056 14.085 -45.552 1.00 94.44 277 SER A N 1
ATOM 2220 C CA . SER A 1 277 ? 30.893 14.179 -44.350 1.00 94.44 277 SER A CA 1
ATOM 2221 C C . SER A 1 277 ? 30.349 15.216 -43.361 1.00 94.44 277 SER A C 1
ATOM 2223 O O . SER A 1 277 ? 30.195 14.924 -42.174 1.00 94.44 277 SER A O 1
ATOM 2225 N N . LEU A 1 278 ? 29.942 16.391 -43.853 1.00 95.62 278 LEU A N 1
ATOM 2226 C CA . LEU A 1 278 ? 29.343 17.437 -43.022 1.00 95.62 278 LEU A CA 1
ATOM 2227 C C . LEU A 1 278 ? 28.019 16.982 -42.385 1.00 95.62 278 LEU A C 1
ATOM 2229 O O . LEU A 1 278 ? 27.792 17.199 -41.194 1.00 95.62 278 LEU A O 1
ATOM 2233 N N . LYS A 1 279 ? 27.158 16.300 -43.153 1.00 96.88 279 LYS A N 1
ATOM 2234 C CA . LYS A 1 279 ? 25.901 15.730 -42.637 1.00 96.88 279 LYS A CA 1
ATOM 2235 C C . LYS A 1 279 ? 26.153 14.674 -41.561 1.00 96.88 279 LYS A C 1
ATOM 2237 O O . LYS A 1 279 ? 25.481 14.700 -40.535 1.00 96.88 279 LYS A O 1
ATOM 2242 N N . LEU A 1 280 ? 27.127 13.785 -41.762 1.00 95.50 280 LEU A N 1
ATOM 2243 C CA . LEU A 1 280 ? 27.503 12.774 -40.769 1.00 95.50 280 LEU A CA 1
ATOM 2244 C C . LEU A 1 280 ? 28.042 13.413 -39.485 1.00 95.50 280 LEU A C 1
ATOM 2246 O O . LEU A 1 280 ? 27.694 12.978 -38.389 1.00 95.50 280 LEU A O 1
ATOM 2250 N N . GLN A 1 281 ? 28.841 14.475 -39.601 1.00 94.56 281 GLN A N 1
ATOM 2251 C CA . GLN A 1 281 ? 29.333 15.218 -38.444 1.00 94.56 281 GLN A CA 1
ATOM 2252 C C . GLN A 1 281 ? 28.187 15.871 -37.657 1.00 94.56 281 GLN A C 1
ATOM 2254 O O . GLN A 1 281 ? 28.171 15.797 -36.425 1.00 94.56 281 GLN A O 1
ATOM 2259 N N . GLN A 1 282 ? 27.204 16.456 -38.350 1.00 96.56 282 GLN A N 1
ATOM 2260 C CA . GLN A 1 282 ? 26.014 17.014 -37.707 1.00 96.56 282 GLN A CA 1
ATOM 2261 C C . GLN A 1 282 ? 25.208 15.922 -36.996 1.00 96.56 282 GLN A C 1
ATOM 2263 O O . GLN A 1 282 ? 24.929 16.048 -35.805 1.00 96.56 282 GLN A O 1
ATOM 2268 N N . GLN A 1 283 ? 24.926 14.811 -37.680 1.00 96.25 283 GLN A N 1
ATOM 2269 C CA . GLN A 1 283 ? 24.214 13.671 -37.097 1.00 96.25 283 GLN A CA 1
ATOM 2270 C C . GLN A 1 283 ? 24.928 13.116 -35.856 1.00 96.25 283 GLN A C 1
ATOM 2272 O O . GLN A 1 283 ? 24.278 12.789 -34.865 1.00 96.25 283 GLN A O 1
ATOM 2277 N N . ALA A 1 284 ? 26.263 13.060 -35.864 1.00 94.44 284 ALA A N 1
ATOM 2278 C CA . ALA A 1 284 ? 27.044 12.654 -34.699 1.00 94.44 284 ALA A CA 1
ATOM 2279 C C . ALA A 1 284 ? 26.900 13.637 -33.521 1.00 94.44 284 ALA A C 1
ATOM 2281 O O . ALA A 1 284 ? 26.832 13.211 -32.365 1.00 94.44 284 ALA A O 1
ATOM 2282 N N . SER A 1 285 ? 26.826 14.947 -33.787 1.00 97.38 285 SER A N 1
ATOM 2283 C CA . SER A 1 285 ? 26.569 15.945 -32.741 1.00 97.38 285 SER A CA 1
ATOM 2284 C C . SER A 1 285 ? 25.158 15.835 -32.158 1.00 97.38 285 SER A C 1
ATOM 2286 O O . SER A 1 285 ? 25.007 15.865 -30.936 1.00 97.38 285 SER A O 1
ATOM 2288 N N . ASP A 1 286 ? 24.152 15.600 -33.002 1.00 97.56 286 ASP A N 1
ATOM 2289 C CA . ASP A 1 286 ? 22.759 15.450 -32.578 1.00 97.56 286 ASP A CA 1
ATOM 2290 C C . ASP A 1 286 ? 22.578 14.178 -31.739 1.00 97.56 286 ASP A C 1
ATOM 2292 O O . ASP A 1 286 ? 21.944 14.204 -30.683 1.00 97.56 286 ASP A O 1
ATOM 2296 N N . LEU A 1 287 ? 23.211 13.071 -32.146 1.00 97.25 287 LEU A N 1
ATOM 2297 C CA . LEU A 1 287 ? 23.210 11.817 -31.390 1.00 97.25 287 LEU A CA 1
ATOM 2298 C C . LEU A 1 287 ? 23.847 11.999 -30.006 1.00 97.25 287 LEU A C 1
ATOM 2300 O O . LEU A 1 287 ? 23.315 11.511 -29.008 1.00 97.25 287 LEU A O 1
ATOM 2304 N N . ASN A 1 288 ? 24.945 12.752 -29.917 1.00 96.88 288 ASN A N 1
ATOM 2305 C CA . ASN A 1 288 ? 25.560 13.084 -28.632 1.00 96.88 288 ASN A CA 1
ATOM 2306 C C . ASN A 1 288 ? 24.655 13.968 -27.759 1.00 96.88 288 ASN A C 1
ATOM 2308 O O . ASN A 1 288 ? 24.578 13.743 -26.550 1.00 96.88 288 ASN A O 1
ATOM 2312 N N . ALA A 1 289 ? 23.939 14.932 -28.343 1.00 97.62 289 ALA A N 1
ATOM 2313 C CA . ALA A 1 289 ? 22.982 15.761 -27.612 1.00 97.62 289 ALA A CA 1
ATOM 2314 C C . ALA A 1 289 ? 21.808 14.928 -27.068 1.00 97.62 289 ALA A C 1
ATOM 2316 O O . ALA A 1 289 ? 21.454 15.048 -25.894 1.00 97.62 289 ALA A O 1
ATOM 2317 N N . LEU A 1 290 ? 21.250 14.027 -27.883 1.00 97.75 290 LEU A N 1
ATOM 2318 C CA . LEU A 1 290 ? 20.197 13.100 -27.461 1.00 97.75 290 LEU A CA 1
ATOM 2319 C C . LEU A 1 290 ? 20.675 12.166 -26.348 1.00 97.75 290 LEU A C 1
ATOM 2321 O O . LEU A 1 290 ? 19.956 11.951 -25.372 1.00 97.75 290 LEU A O 1
ATOM 2325 N N . LYS A 1 291 ? 21.910 11.664 -26.440 1.00 97.50 291 LYS A N 1
ATOM 2326 C CA . LYS A 1 291 ? 22.515 10.847 -25.385 1.00 97.50 291 LYS A CA 1
ATOM 2327 C C . LYS A 1 291 ? 22.586 11.602 -24.053 1.00 97.50 291 LYS A C 1
ATOM 2329 O O . LYS A 1 291 ? 22.176 11.062 -23.030 1.00 97.50 291 LYS A O 1
ATOM 2334 N N . GLN A 1 292 ? 23.031 12.859 -24.063 1.00 97.19 292 GLN A N 1
ATOM 2335 C CA . GLN A 1 292 ? 23.074 13.690 -22.854 1.00 97.19 292 GLN A CA 1
ATOM 2336 C C . GLN A 1 292 ? 21.676 13.954 -22.279 1.00 97.19 292 GLN A C 1
ATOM 2338 O O . GLN A 1 292 ? 21.489 13.915 -21.062 1.00 97.19 292 GLN A O 1
ATOM 2343 N N . GLN A 1 293 ? 20.678 14.192 -23.136 1.00 97.75 293 GLN A N 1
ATOM 2344 C CA . GLN A 1 293 ? 19.290 14.357 -22.697 1.00 97.75 293 GLN A CA 1
ATOM 2345 C C . GLN A 1 293 ? 18.744 13.082 -22.047 1.00 97.75 293 GLN A C 1
ATOM 2347 O O . GLN A 1 293 ? 18.106 13.162 -20.997 1.00 97.75 293 GLN A O 1
ATOM 2352 N N . LEU A 1 294 ? 19.030 11.913 -22.628 1.00 97.56 294 LEU A N 1
ATOM 2353 C CA . LEU A 1 294 ? 18.630 10.621 -22.077 1.00 97.56 294 LEU A CA 1
ATOM 2354 C C . LEU A 1 294 ? 19.289 10.363 -20.716 1.00 97.56 294 LEU A C 1
ATOM 2356 O O . LEU A 1 294 ? 18.613 9.959 -19.772 1.00 97.56 294 LEU A O 1
ATOM 2360 N N . GLU A 1 295 ? 20.585 10.643 -20.584 1.00 97.69 295 GLU A N 1
ATOM 2361 C CA . GLU A 1 295 ? 21.309 10.520 -19.315 1.00 97.69 295 GLU A CA 1
ATOM 2362 C C . GLU A 1 295 ? 20.740 11.462 -18.241 1.00 97.69 295 GLU A C 1
ATOM 2364 O O . GLU A 1 295 ? 20.524 11.043 -17.101 1.00 97.69 295 GLU A O 1
ATOM 2369 N N . ALA A 1 296 ? 20.419 12.708 -18.601 1.00 97.38 296 ALA A N 1
ATOM 2370 C CA . ALA A 1 296 ? 19.793 13.667 -17.694 1.00 97.38 296 ALA A CA 1
ATOM 2371 C C . ALA A 1 296 ? 18.374 13.240 -17.276 1.00 97.38 296 ALA A C 1
ATOM 2373 O O . ALA A 1 296 ? 18.012 13.350 -16.101 1.00 97.38 296 ALA A O 1
ATOM 2374 N N . ALA A 1 297 ? 17.571 12.730 -18.214 1.00 97.12 297 ALA A N 1
ATOM 2375 C CA . ALA A 1 297 ? 16.241 12.201 -17.930 1.00 97.12 297 ALA A CA 1
ATOM 2376 C C . ALA A 1 297 ? 16.312 10.979 -17.003 1.00 97.12 297 ALA A C 1
ATOM 2378 O O . ALA A 1 297 ? 15.574 10.908 -16.021 1.00 97.12 297 ALA A O 1
ATOM 2379 N N . ASN A 1 298 ? 17.252 10.065 -17.253 1.00 98.00 298 ASN A N 1
ATOM 2380 C CA . ASN A 1 298 ? 17.475 8.893 -16.412 1.00 98.00 298 ASN A CA 1
ATOM 2381 C C . ASN A 1 298 ? 17.915 9.287 -14.991 1.00 98.00 298 ASN A C 1
ATOM 2383 O O . ASN A 1 298 ? 17.462 8.703 -14.009 1.00 98.00 298 ASN A O 1
ATOM 2387 N N . TRP A 1 299 ? 18.748 10.321 -14.846 1.00 97.56 299 TRP A N 1
ATOM 2388 C CA . TRP A 1 299 ? 19.095 10.868 -13.532 1.00 97.56 299 TRP A CA 1
ATOM 2389 C C . TRP A 1 299 ? 17.875 11.394 -12.771 1.00 97.56 299 TRP A C 1
ATOM 2391 O O . TRP A 1 299 ? 17.694 11.041 -11.607 1.00 97.56 299 TRP A O 1
ATOM 2401 N N . ARG A 1 300 ? 17.008 12.178 -13.426 1.00 98.25 300 ARG A N 1
ATOM 2402 C CA . ARG A 1 300 ? 15.762 12.685 -12.819 1.00 98.25 300 ARG A CA 1
ATOM 2403 C C . ARG A 1 300 ? 14.817 11.551 -12.421 1.00 98.25 300 ARG A C 1
ATOM 2405 O O . ARG A 1 300 ? 14.222 11.592 -11.346 1.00 98.25 300 ARG A O 1
ATOM 2412 N N . LEU A 1 301 ? 14.699 10.523 -13.259 1.00 98.00 301 LEU A N 1
ATOM 2413 C CA . LEU A 1 301 ? 13.891 9.343 -12.955 1.00 98.00 301 LEU A CA 1
ATOM 2414 C C . LEU A 1 301 ? 14.438 8.607 -11.725 1.00 98.00 301 LEU A C 1
ATOM 2416 O O . LEU A 1 301 ? 13.688 8.279 -10.812 1.00 98.00 301 LEU A O 1
ATOM 2420 N N . ASN A 1 302 ? 15.750 8.400 -11.647 1.00 97.06 302 ASN A N 1
ATOM 2421 C CA . ASN A 1 302 ? 16.357 7.748 -10.487 1.00 97.06 302 ASN A CA 1
ATOM 2422 C C . ASN A 1 302 ? 16.206 8.567 -9.197 1.00 97.06 302 ASN A C 1
ATOM 2424 O O . ASN A 1 302 ? 15.991 7.987 -8.133 1.00 97.06 302 ASN A O 1
ATOM 2428 N N . ASP A 1 303 ? 16.293 9.893 -9.281 1.00 97.81 303 ASP A N 1
ATOM 2429 C CA . ASP A 1 303 ? 16.101 10.787 -8.137 1.00 97.81 303 ASP A CA 1
ATOM 2430 C C . ASP A 1 303 ? 14.652 10.760 -7.626 1.00 97.81 303 ASP A C 1
ATOM 2432 O O . ASP A 1 303 ? 14.405 10.487 -6.450 1.00 97.81 303 ASP A O 1
ATOM 2436 N N . THR A 1 304 ? 13.680 10.899 -8.533 1.00 97.94 304 THR A N 1
ATOM 2437 C CA . THR A 1 304 ? 12.251 10.766 -8.195 1.00 97.94 304 THR A CA 1
ATOM 2438 C C . THR A 1 304 ? 11.921 9.389 -7.618 1.00 97.94 304 THR A C 1
ATOM 2440 O O . THR A 1 304 ? 11.173 9.296 -6.649 1.00 97.94 304 THR A O 1
ATOM 2443 N N . ASN A 1 305 ? 12.529 8.315 -8.131 1.00 98.00 305 ASN A N 1
ATOM 2444 C CA . ASN A 1 305 ? 12.331 6.970 -7.596 1.00 98.00 305 ASN A CA 1
ATOM 2445 C C . ASN A 1 305 ? 12.901 6.814 -6.171 1.00 98.00 305 ASN A C 1
ATOM 2447 O O . ASN A 1 305 ? 12.276 6.189 -5.315 1.00 98.00 305 ASN A O 1
ATOM 2451 N N . ARG A 1 306 ? 14.056 7.425 -5.869 1.00 98.19 306 ARG A N 1
ATOM 2452 C CA . ARG A 1 306 ? 14.589 7.467 -4.494 1.00 98.19 306 ARG A CA 1
ATOM 2453 C C . ARG A 1 306 ? 13.670 8.237 -3.554 1.00 98.19 306 ARG A C 1
ATOM 2455 O O . ARG A 1 306 ? 13.429 7.767 -2.444 1.00 98.19 306 ARG A O 1
ATOM 2462 N N . GLN A 1 307 ? 13.133 9.371 -4.003 1.00 97.94 307 GLN A N 1
ATOM 2463 C CA . GLN A 1 307 ? 12.184 10.149 -3.212 1.00 97.94 307 GLN A CA 1
ATOM 2464 C C . GLN A 1 307 ? 10.915 9.339 -2.918 1.00 97.94 307 GLN A C 1
ATOM 2466 O O . GLN A 1 307 ? 10.526 9.206 -1.761 1.00 97.94 307 GLN A O 1
ATOM 2471 N N . LEU A 1 308 ? 10.339 8.689 -3.934 1.00 97.69 308 LEU A N 1
ATOM 2472 C CA . LEU A 1 308 ? 9.172 7.820 -3.764 1.00 97.69 308 LEU A CA 1
ATOM 2473 C C . LEU A 1 308 ? 9.439 6.658 -2.803 1.00 97.69 308 LEU A C 1
ATOM 2475 O O . LEU A 1 308 ? 8.549 6.275 -2.044 1.00 97.69 308 LEU A O 1
ATOM 2479 N N . LEU A 1 309 ? 10.645 6.082 -2.804 1.00 97.81 309 LEU A N 1
ATOM 2480 C CA . LEU A 1 309 ? 11.020 5.046 -1.839 1.00 97.81 309 LEU A CA 1
ATOM 2481 C C . LEU A 1 309 ? 11.057 5.586 -0.403 1.00 97.81 309 LEU A C 1
ATOM 2483 O O . LEU A 1 309 ? 10.577 4.903 0.504 1.00 97.81 309 LEU A O 1
ATOM 2487 N N . HIS A 1 310 ? 11.584 6.794 -0.193 1.00 97.94 310 HIS A N 1
ATOM 2488 C CA . HIS A 1 310 ? 11.577 7.449 1.116 1.00 97.94 310 HIS A CA 1
ATOM 2489 C C . HIS A 1 310 ? 10.158 7.768 1.595 1.00 97.94 310 HIS A C 1
ATOM 2491 O O . HIS A 1 310 ? 9.803 7.409 2.719 1.00 97.94 310 HIS A O 1
ATOM 2497 N N . ASP A 1 311 ? 9.321 8.349 0.736 1.00 97.88 311 ASP A N 1
ATOM 2498 C CA . ASP A 1 311 ? 7.936 8.689 1.074 1.00 97.88 311 ASP A CA 1
ATOM 2499 C C . ASP A 1 311 ? 7.120 7.426 1.397 1.00 97.88 311 ASP A C 1
ATOM 2501 O O . ASP A 1 311 ? 6.392 7.376 2.389 1.00 97.88 311 ASP A O 1
ATOM 2505 N N . ASN A 1 312 ? 7.313 6.342 0.635 1.00 97.31 312 ASN A N 1
ATOM 2506 C CA . ASN A 1 312 ? 6.690 5.049 0.929 1.00 97.31 312 ASN A CA 1
ATOM 2507 C C . ASN A 1 312 ? 7.129 4.468 2.281 1.00 97.31 312 ASN A C 1
ATOM 2509 O O . ASN A 1 312 ? 6.328 3.834 2.970 1.00 97.31 312 ASN A O 1
ATOM 2513 N N . GLN A 1 313 ? 8.391 4.648 2.678 1.00 98.00 313 GLN A N 1
ATOM 2514 C CA . GLN A 1 313 ? 8.851 4.227 4.003 1.00 98.00 313 GLN A CA 1
ATOM 2515 C C . GLN A 1 313 ? 8.205 5.062 5.114 1.00 98.00 313 GLN A C 1
ATOM 2517 O O . GLN A 1 313 ? 7.760 4.489 6.109 1.00 98.00 313 GLN A O 1
ATOM 2522 N N . ALA A 1 314 ? 8.092 6.380 4.931 1.00 98.00 314 ALA A N 1
ATOM 2523 C CA . ALA A 1 314 ? 7.430 7.267 5.885 1.00 98.00 314 ALA A CA 1
ATOM 2524 C C . ALA A 1 314 ? 5.947 6.901 6.068 1.00 98.00 314 ALA A C 1
ATOM 2526 O O . ALA A 1 314 ? 5.502 6.680 7.195 1.00 98.00 314 ALA A O 1
ATOM 2527 N N . LEU A 1 315 ? 5.214 6.711 4.966 1.00 98.38 315 LEU A N 1
ATOM 2528 C CA . LEU A 1 315 ? 3.809 6.289 4.996 1.00 98.38 315 LEU A CA 1
ATOM 2529 C C . LEU A 1 315 ? 3.625 4.925 5.673 1.00 98.38 315 LEU A C 1
ATOM 2531 O O . LEU A 1 315 ? 2.660 4.714 6.405 1.00 98.38 315 LEU A O 1
ATOM 2535 N N . ARG A 1 316 ? 4.560 3.983 5.487 1.00 98.06 316 ARG A N 1
ATOM 2536 C CA . ARG A 1 316 ? 4.516 2.688 6.188 1.00 98.06 316 ARG A CA 1
ATOM 2537 C C . ARG A 1 316 ? 4.633 2.841 7.703 1.00 98.06 316 ARG A C 1
ATOM 2539 O O . ARG A 1 316 ? 3.905 2.159 8.425 1.00 98.06 316 ARG A O 1
ATOM 2546 N N . LEU A 1 317 ? 5.520 3.718 8.174 1.00 98.19 317 LEU A N 1
ATOM 2547 C CA . LEU A 1 317 ? 5.671 4.008 9.601 1.00 98.19 317 LEU A CA 1
ATOM 2548 C C . LEU A 1 317 ? 4.421 4.694 10.165 1.00 98.19 317 LEU A C 1
ATOM 2550 O O . LEU A 1 317 ? 3.963 4.332 11.247 1.00 98.19 317 LEU A O 1
ATOM 2554 N N . GLU A 1 318 ? 3.825 5.621 9.418 1.00 98.44 318 GLU A N 1
ATOM 2555 C CA . GLU A 1 318 ? 2.582 6.286 9.813 1.00 98.44 318 GLU A CA 1
ATOM 2556 C C . GLU A 1 318 ? 1.415 5.295 9.929 1.00 98.44 318 GLU A C 1
ATOM 2558 O O . GLU A 1 318 ? 0.737 5.241 10.956 1.00 98.44 318 GLU A O 1
ATOM 2563 N N . VAL A 1 319 ? 1.229 4.428 8.928 1.00 98.31 319 VAL A N 1
ATOM 2564 C CA . VAL A 1 319 ? 0.208 3.369 8.960 1.00 98.31 319 VAL A CA 1
ATOM 2565 C C . VAL A 1 319 ? 0.427 2.420 10.141 1.00 98.31 319 VAL A C 1
ATOM 2567 O O . VAL A 1 319 ? -0.540 1.979 10.766 1.00 98.31 319 VAL A O 1
ATOM 2570 N N . GLN A 1 320 ? 1.678 2.100 10.481 1.00 98.12 320 GLN A N 1
ATOM 2571 C CA . GLN A 1 320 ? 1.981 1.310 11.674 1.00 98.12 320 GLN A CA 1
ATOM 2572 C C . GLN A 1 320 ? 1.573 2.050 12.958 1.00 98.12 320 GLN A C 1
ATOM 2574 O O . GLN A 1 320 ? 0.891 1.463 13.799 1.00 98.12 320 GLN A O 1
ATOM 2579 N N . GLY A 1 321 ? 1.907 3.337 13.081 1.00 98.44 321 GLY A N 1
ATOM 2580 C CA . GLY A 1 321 ? 1.502 4.166 14.219 1.00 98.44 321 GLY A CA 1
ATOM 2581 C C . GLY A 1 321 ? -0.020 4.242 14.387 1.00 98.44 321 GLY A C 1
ATOM 2582 O O . GLY A 1 321 ? -0.535 4.076 15.495 1.00 98.44 321 GLY A O 1
ATOM 2583 N N . LEU A 1 322 ? -0.761 4.395 13.286 1.00 98.25 322 LEU A N 1
ATOM 2584 C CA . LEU A 1 32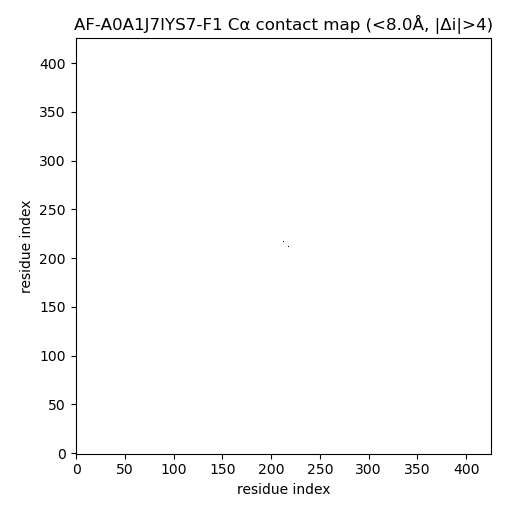2 ? -2.227 4.384 13.293 1.00 98.25 322 LEU A CA 1
ATOM 2585 C C . LEU A 1 322 ? -2.798 3.026 13.725 1.00 98.25 322 LEU A C 1
ATOM 2587 O O . LEU A 1 322 ? -3.758 2.981 14.497 1.00 98.25 322 LEU A O 1
ATOM 2591 N N . ARG A 1 323 ? -2.203 1.908 13.289 1.00 98.12 323 ARG A N 1
ATOM 2592 C CA . ARG A 1 323 ? -2.609 0.562 13.738 1.00 98.12 323 ARG A CA 1
ATOM 2593 C C . ARG A 1 323 ? -2.405 0.375 15.238 1.00 98.12 323 ARG A C 1
ATOM 2595 O O . ARG A 1 323 ? -3.286 -0.162 15.909 1.00 98.12 323 ARG A O 1
ATOM 2602 N N . GLU A 1 324 ? -1.280 0.839 15.773 1.00 98.25 324 GLU A N 1
ATOM 2603 C CA . GLU A 1 324 ? -0.998 0.775 17.209 1.00 98.25 324 GLU A CA 1
ATOM 2604 C C . GLU A 1 324 ? -1.978 1.637 18.018 1.00 98.25 324 GLU A C 1
ATOM 2606 O O . GLU A 1 324 ? -2.516 1.179 19.030 1.00 98.25 324 GLU A O 1
ATOM 2611 N N . ALA A 1 325 ? -2.274 2.855 17.556 1.00 98.06 325 ALA A N 1
ATOM 2612 C CA . ALA A 1 325 ? -3.277 3.720 18.174 1.00 98.06 325 ALA A CA 1
ATOM 2613 C C . ALA A 1 325 ? -4.674 3.073 18.168 1.00 98.06 325 ALA A C 1
ATOM 2615 O O . ALA A 1 325 ? -5.362 3.073 19.191 1.00 98.06 325 ALA A O 1
ATOM 2616 N N . ASN A 1 326 ? -5.068 2.448 17.056 1.00 98.00 326 ASN A N 1
ATOM 2617 C CA . ASN A 1 326 ? -6.360 1.776 16.939 1.00 98.00 326 ASN A CA 1
ATOM 2618 C C . ASN A 1 326 ? -6.461 0.540 17.856 1.00 98.00 326 ASN A C 1
ATOM 2620 O O . ASN A 1 326 ? -7.480 0.319 18.509 1.00 98.00 326 ASN A O 1
ATOM 2624 N N . SER A 1 327 ? -5.375 -0.225 18.001 1.00 98.25 327 SER A N 1
ATOM 2625 C CA . SER A 1 327 ? -5.301 -1.334 18.965 1.00 98.25 327 SER A CA 1
ATOM 2626 C C . SER A 1 327 ? -5.491 -0.856 20.414 1.00 98.25 327 SER A C 1
ATOM 2628 O O . SER A 1 327 ? -6.239 -1.466 21.188 1.00 98.25 327 SER A O 1
ATOM 2630 N N . ARG A 1 328 ? -4.892 0.287 20.780 1.00 98.38 328 ARG A N 1
ATOM 2631 C CA . ARG A 1 328 ? -5.090 0.908 22.102 1.00 98.38 328 ARG A CA 1
ATOM 2632 C C . ARG A 1 328 ? -6.536 1.353 22.312 1.00 98.38 328 ARG A C 1
ATOM 2634 O O . ARG A 1 328 ? -7.101 1.056 23.365 1.00 98.38 328 ARG A O 1
ATOM 2641 N N . LEU A 1 329 ? -7.137 2.013 21.320 1.00 98.38 329 LEU A N 1
ATOM 2642 C CA . LEU A 1 329 ? -8.539 2.434 21.376 1.00 98.38 329 LEU A CA 1
ATOM 2643 C C . LEU A 1 329 ? -9.474 1.234 21.532 1.00 98.38 329 LEU A C 1
ATOM 2645 O O . LEU A 1 329 ? -10.287 1.218 22.453 1.00 98.38 329 LEU A O 1
ATOM 2649 N N . THR A 1 330 ? -9.284 0.191 20.725 1.00 98.31 330 THR A N 1
ATOM 2650 C CA . THR A 1 330 ? -10.054 -1.059 20.804 1.00 98.31 330 THR A CA 1
ATOM 2651 C C . THR A 1 330 ? -9.961 -1.687 22.198 1.00 98.31 330 THR A C 1
ATOM 2653 O O . THR A 1 330 ? -10.973 -2.070 22.782 1.00 98.31 330 THR A O 1
ATOM 2656 N N . THR A 1 331 ? -8.761 -1.717 22.787 1.00 98.06 331 THR A N 1
ATOM 2657 C CA . THR A 1 331 ? -8.559 -2.222 24.155 1.00 98.06 331 THR A CA 1
ATOM 2658 C C . THR A 1 331 ? -9.287 -1.363 25.193 1.00 98.06 331 THR A C 1
ATOM 2660 O O . THR A 1 331 ? -9.912 -1.897 26.109 1.00 98.06 331 THR A O 1
ATOM 2663 N N . SER A 1 332 ? -9.226 -0.032 25.069 1.00 98.38 332 SER A N 1
ATOM 2664 C CA . SER A 1 332 ? -9.927 0.883 25.980 1.00 98.38 332 SER A CA 1
ATOM 2665 C C . SER A 1 332 ? -11.448 0.758 25.876 1.00 98.38 332 SER A C 1
ATOM 2667 O O . SER A 1 332 ? -12.123 0.725 26.899 1.00 98.38 332 SER A O 1
ATOM 2669 N N . MET A 1 333 ? -11.973 0.583 24.662 1.00 98.25 333 MET A N 1
ATOM 2670 C CA . MET A 1 333 ? -13.392 0.353 24.415 1.00 98.25 333 MET A CA 1
ATOM 2671 C C . MET A 1 333 ? -13.857 -0.951 25.072 1.00 98.25 333 MET A C 1
ATOM 2673 O O . MET A 1 333 ? -14.867 -0.950 25.769 1.00 98.25 333 MET A O 1
ATOM 2677 N N . GLY A 1 334 ? -13.071 -2.028 24.959 1.00 98.06 334 GLY A N 1
ATOM 2678 C CA . GLY A 1 334 ? -13.348 -3.282 25.665 1.00 98.06 334 GLY A CA 1
ATOM 2679 C C . GLY A 1 334 ? -13.365 -3.129 27.192 1.00 98.06 334 GLY A C 1
ATOM 2680 O O . GLY A 1 334 ? -14.217 -3.710 27.859 1.00 98.06 334 GLY A O 1
ATOM 2681 N N . ARG A 1 335 ? -12.475 -2.306 27.767 1.00 98.38 335 ARG A N 1
ATOM 2682 C CA . ARG A 1 335 ? -12.494 -2.008 29.213 1.00 98.38 335 ARG A CA 1
ATOM 2683 C C . ARG A 1 335 ? -13.747 -1.246 29.631 1.00 98.38 335 ARG A C 1
ATOM 2685 O O . ARG A 1 335 ? -14.397 -1.663 30.582 1.00 98.38 335 ARG A O 1
ATOM 2692 N N . LEU A 1 336 ? -14.104 -0.187 28.906 1.00 98.12 336 LEU A N 1
ATOM 2693 C CA . LEU A 1 336 ? -15.311 0.597 29.187 1.00 98.12 336 LEU A CA 1
ATOM 2694 C C . LEU A 1 336 ? -16.579 -0.254 29.071 1.00 98.12 336 LEU A C 1
ATOM 2696 O O . LEU A 1 336 ? -17.502 -0.104 29.866 1.00 98.12 336 LEU A O 1
ATOM 2700 N N . GLN A 1 337 ? -16.617 -1.184 28.117 1.00 98.06 337 GLN A N 1
ATOM 2701 C CA . GLN A 1 337 ? -17.740 -2.102 27.969 1.00 98.06 337 GLN A CA 1
ATOM 2702 C C . GLN A 1 337 ? -17.844 -3.076 29.153 1.00 98.06 337 GLN A C 1
ATOM 2704 O O . GLN A 1 337 ? -18.933 -3.262 29.692 1.00 98.06 337 GLN A O 1
ATOM 2709 N N . ASN A 1 338 ? -16.715 -3.599 29.642 1.00 97.62 338 ASN A N 1
ATOM 2710 C CA . ASN A 1 338 ? -16.692 -4.404 30.867 1.00 97.62 338 ASN A CA 1
ATOM 2711 C C . ASN A 1 338 ? -17.146 -3.602 32.101 1.00 97.62 338 ASN A C 1
ATOM 2713 O O . ASN A 1 338 ? -17.892 -4.124 32.930 1.00 97.62 338 ASN A O 1
ATOM 2717 N N . GLU A 1 339 ? -16.716 -2.344 32.235 1.00 98.31 339 GLU A N 1
ATOM 2718 C CA . GLU A 1 339 ? -17.154 -1.453 33.319 1.00 98.31 339 GLU A CA 1
ATOM 2719 C C . GLU A 1 339 ? -18.666 -1.197 33.258 1.00 98.31 339 GLU A C 1
ATOM 2721 O O . GLU A 1 339 ? -19.346 -1.266 34.285 1.00 98.31 339 GLU A O 1
ATOM 2726 N N . LEU A 1 340 ? -19.212 -0.985 32.058 1.00 98.00 340 LEU A N 1
ATOM 2727 C CA . LEU A 1 340 ? -20.649 -0.831 31.844 1.00 98.00 340 LEU A CA 1
ATOM 2728 C C . LEU A 1 340 ? -21.425 -2.093 32.255 1.00 98.00 340 LEU A C 1
ATOM 2730 O O . LEU A 1 340 ? -22.448 -1.991 32.933 1.00 98.00 340 LEU A O 1
ATOM 2734 N N . ASP A 1 341 ? -20.922 -3.280 31.914 1.00 98.00 341 ASP A N 1
ATOM 2735 C CA . ASP A 1 341 ? -21.534 -4.555 32.302 1.00 98.00 341 ASP A CA 1
ATOM 2736 C C . ASP A 1 341 ? -21.502 -4.791 33.816 1.00 98.00 341 ASP A C 1
ATOM 2738 O O . ASP A 1 341 ? -22.437 -5.370 34.383 1.00 98.00 341 ASP A O 1
ATOM 2742 N N . VAL A 1 342 ? -20.431 -4.365 34.491 1.00 98.25 342 VAL A N 1
ATOM 2743 C CA . VAL A 1 342 ? -20.351 -4.390 35.959 1.00 98.25 342 VAL A CA 1
ATOM 2744 C C . VAL A 1 342 ? -21.386 -3.439 36.554 1.00 98.25 342 VAL A C 1
ATOM 2746 O O . VAL A 1 342 ? -22.157 -3.856 37.416 1.00 98.25 342 VAL A O 1
ATOM 2749 N N . LEU A 1 343 ? -21.475 -2.206 36.052 1.00 98.19 343 LEU A N 1
ATOM 2750 C CA . LEU A 1 343 ? -22.427 -1.204 36.536 1.00 98.19 343 LEU A CA 1
ATOM 2751 C C . LEU A 1 343 ? -23.888 -1.635 36.316 1.00 98.19 343 LEU A C 1
ATOM 2753 O O . LEU A 1 343 ? -24.742 -1.452 37.182 1.00 98.19 343 LEU A O 1
ATOM 2757 N N . CYS A 1 344 ? -24.187 -2.280 35.188 1.00 97.62 344 CYS A N 1
ATOM 2758 C CA . CYS A 1 344 ? -25.499 -2.875 34.941 1.00 97.62 344 CYS A CA 1
ATOM 2759 C C . CYS A 1 344 ? -25.831 -4.000 35.930 1.00 97.62 344 CYS A C 1
ATOM 2761 O O . CYS A 1 344 ? -26.977 -4.105 36.371 1.00 97.62 344 CYS A O 1
ATOM 2763 N N . ARG A 1 345 ? -24.858 -4.844 36.294 1.00 97.94 345 ARG A N 1
ATOM 2764 C CA . ARG A 1 345 ? -25.058 -5.911 37.287 1.00 97.94 345 ARG A CA 1
ATOM 2765 C C . ARG A 1 345 ? -25.302 -5.349 38.684 1.00 97.94 345 ARG A C 1
ATOM 2767 O O . ARG A 1 345 ? -26.275 -5.749 39.320 1.00 97.94 345 ARG A O 1
ATOM 2774 N N . THR A 1 346 ? -24.483 -4.400 39.130 1.00 97.81 346 THR A N 1
ATOM 2775 C CA . THR A 1 346 ? -24.642 -3.776 40.452 1.00 97.81 346 THR A CA 1
ATOM 2776 C C . THR A 1 346 ? -25.958 -3.012 40.558 1.00 97.81 346 THR A C 1
ATOM 2778 O O . THR A 1 346 ? -26.650 -3.131 41.562 1.00 97.81 346 THR A O 1
ATOM 2781 N N . SER A 1 347 ? -26.374 -2.307 39.502 1.00 97.88 347 SER A N 1
ATOM 2782 C CA . SER A 1 347 ? -27.673 -1.626 39.463 1.00 97.88 347 SER A CA 1
ATOM 2783 C C . SER A 1 347 ? -28.851 -2.597 39.616 1.00 97.88 347 SER A C 1
ATOM 2785 O O . SER A 1 347 ? -29.770 -2.323 40.388 1.00 97.88 347 SER A O 1
ATOM 2787 N N . ARG A 1 348 ? -28.820 -3.757 38.942 1.00 97.31 348 ARG A N 1
ATOM 2788 C CA . ARG A 1 348 ? -29.857 -4.793 39.114 1.00 97.31 348 ARG A CA 1
ATOM 2789 C C . ARG A 1 348 ? -29.868 -5.364 40.527 1.00 97.31 348 ARG A C 1
ATOM 2791 O O . ARG A 1 348 ? -30.945 -5.585 41.069 1.00 97.31 348 ARG A O 1
ATOM 2798 N N . GLN A 1 349 ? -28.692 -5.591 41.109 1.00 97.44 349 GLN A N 1
ATOM 2799 C CA . GLN A 1 349 ? -28.573 -6.093 42.475 1.00 97.44 349 GLN A CA 1
ATOM 2800 C C . GLN A 1 349 ? -29.164 -5.101 43.482 1.00 97.44 349 GLN A C 1
ATOM 2802 O O . GLN A 1 349 ? -30.044 -5.479 44.244 1.00 97.44 349 GLN A O 1
ATOM 2807 N N . LEU A 1 350 ? -28.778 -3.823 43.401 1.00 97.88 350 LEU A N 1
ATOM 2808 C CA . LEU A 1 350 ? -29.329 -2.763 44.250 1.00 97.88 350 LEU A CA 1
ATOM 2809 C C . LEU A 1 350 ? -30.847 -2.635 44.103 1.00 97.88 350 LEU A C 1
ATOM 2811 O O . LEU A 1 350 ? -31.545 -2.433 45.091 1.00 97.88 350 LEU A O 1
ATOM 2815 N N . HIS A 1 351 ? -31.372 -2.770 42.883 1.00 96.81 351 HIS A N 1
ATOM 2816 C CA . HIS A 1 351 ? -32.816 -2.777 42.669 1.00 96.81 351 HIS A CA 1
ATOM 2817 C C . HIS A 1 351 ? -33.491 -3.971 43.361 1.00 96.81 351 HIS A C 1
ATOM 2819 O O . HIS A 1 351 ? -34.518 -3.794 44.011 1.00 96.81 351 HIS A O 1
ATOM 2825 N N . GLY A 1 352 ? -32.902 -5.166 43.268 1.00 96.88 352 GLY A N 1
ATOM 2826 C CA . GLY A 1 352 ? -33.381 -6.351 43.979 1.00 96.88 352 GLY A CA 1
ATOM 2827 C C . GLY A 1 352 ? -33.359 -6.175 45.499 1.00 96.88 352 GLY A C 1
ATOM 2828 O O . GLY A 1 352 ? -34.358 -6.453 46.159 1.00 96.88 352 GLY A O 1
ATOM 2829 N N . ASP A 1 353 ? -32.264 -5.652 46.050 1.00 97.06 353 ASP A N 1
ATOM 2830 C CA . ASP A 1 353 ? -32.128 -5.385 47.486 1.00 97.06 353 ASP A CA 1
ATOM 2831 C C . ASP A 1 353 ? -33.150 -4.341 47.961 1.00 97.06 353 ASP A C 1
ATOM 2833 O O . ASP A 1 353 ? -33.792 -4.523 48.993 1.00 97.06 353 ASP A O 1
ATOM 2837 N N . MET A 1 354 ? -33.380 -3.289 47.170 1.00 97.62 354 MET A N 1
ATOM 2838 C CA . MET A 1 354 ? -34.394 -2.272 47.453 1.00 97.62 354 MET A CA 1
ATOM 2839 C C . MET A 1 354 ? -35.809 -2.866 47.516 1.00 97.62 354 MET A C 1
ATOM 2841 O O . MET A 1 354 ? -36.571 -2.513 48.414 1.00 97.62 354 MET A 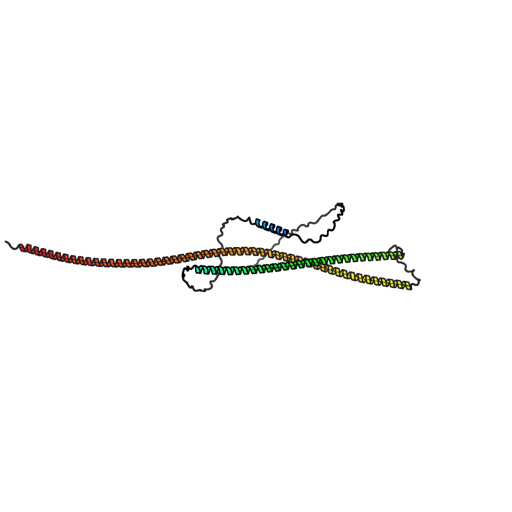O 1
ATOM 2845 N N . VAL A 1 355 ? -36.162 -3.777 46.600 1.00 97.81 355 VAL A N 1
ATOM 2846 C CA . VAL A 1 355 ? -37.461 -4.475 46.626 1.00 97.81 355 VAL A CA 1
ATOM 2847 C C . VAL A 1 355 ? -37.586 -5.339 47.882 1.00 97.81 355 VAL A C 1
ATOM 2849 O O . VAL A 1 355 ? -38.596 -5.251 48.572 1.00 97.81 355 VAL A O 1
ATOM 2852 N N . ARG A 1 356 ? -36.542 -6.098 48.245 1.00 96.94 356 ARG A N 1
ATOM 2853 C CA . ARG A 1 356 ? -36.547 -6.930 49.465 1.00 96.94 356 ARG A CA 1
ATOM 2854 C C . ARG A 1 356 ? -36.740 -6.092 50.727 1.00 96.94 356 ARG A C 1
ATOM 2856 O O . ARG A 1 356 ? -37.571 -6.434 51.560 1.00 96.94 356 ARG A O 1
ATOM 2863 N N . VAL A 1 357 ? -36.027 -4.970 50.839 1.00 97.31 357 VAL A N 1
ATOM 2864 C CA . VAL A 1 357 ? -36.180 -4.032 51.962 1.00 97.31 357 VAL A CA 1
ATOM 2865 C C . VAL A 1 357 ? -37.580 -3.409 51.980 1.00 97.31 357 VAL A C 1
ATOM 2867 O O . VAL A 1 357 ? -38.144 -3.195 53.052 1.00 97.31 357 VAL A O 1
ATOM 2870 N N . ALA A 1 358 ? -38.172 -3.113 50.820 1.00 97.06 358 ALA A N 1
ATOM 2871 C CA . ALA A 1 358 ? -39.542 -2.608 50.746 1.00 97.06 358 ALA A CA 1
ATOM 2872 C C . ALA A 1 358 ? -40.569 -3.651 51.226 1.00 97.06 358 ALA A C 1
ATOM 2874 O O . ALA A 1 358 ? -41.462 -3.307 52.004 1.00 97.06 358 ALA A O 1
ATOM 2875 N N . ASP A 1 359 ? -40.414 -4.915 50.825 1.00 97.50 359 ASP A N 1
ATOM 2876 C CA . ASP A 1 359 ? -41.272 -6.022 51.261 1.00 97.50 359 ASP A CA 1
ATOM 2877 C C . ASP A 1 359 ? -41.137 -6.292 52.765 1.00 97.50 359 ASP A C 1
ATOM 2879 O O . ASP A 1 359 ? -42.138 -6.460 53.464 1.00 97.50 359 ASP A O 1
ATOM 2883 N N . GLU A 1 360 ? -39.913 -6.264 53.294 1.00 97.75 360 GLU A N 1
ATOM 2884 C CA . GLU A 1 360 ? -39.654 -6.446 54.722 1.00 97.75 360 GLU A CA 1
ATOM 2885 C C . GLU A 1 360 ? -40.230 -5.294 55.553 1.00 97.75 360 GLU A C 1
ATOM 2887 O O . GLU A 1 360 ? -40.917 -5.532 56.545 1.00 97.75 360 GLU A O 1
ATOM 2892 N N . ASN A 1 361 ? -40.085 -4.048 55.093 1.00 97.56 361 ASN A N 1
ATOM 2893 C CA . ASN A 1 361 ? -40.750 -2.900 55.711 1.00 97.56 361 ASN A CA 1
ATOM 2894 C C . ASN A 1 361 ? -42.277 -3.038 55.702 1.00 97.56 361 ASN A C 1
ATOM 2896 O O . ASN A 1 361 ? -42.933 -2.676 56.679 1.00 97.56 361 ASN A O 1
ATOM 2900 N N . LYS A 1 362 ? -42.865 -3.554 54.616 1.00 97.62 362 LYS A N 1
ATOM 2901 C CA . LYS A 1 362 ? -44.309 -3.808 54.546 1.00 97.62 362 LYS A CA 1
ATOM 2902 C C . LYS A 1 362 ? -44.732 -4.875 55.558 1.00 97.62 362 LYS A C 1
ATOM 2904 O O . LYS A 1 362 ? -45.733 -4.678 56.244 1.00 97.62 362 LYS A O 1
ATOM 2909 N N . ARG A 1 363 ? -43.962 -5.962 55.687 1.00 98.19 363 ARG A N 1
ATOM 2910 C CA . ARG A 1 363 ? -44.202 -7.022 56.679 1.00 98.19 363 ARG A CA 1
ATOM 2911 C C . ARG A 1 363 ? -44.136 -6.479 58.104 1.00 98.19 363 ARG A C 1
ATOM 2913 O O . ARG A 1 363 ? -45.073 -6.680 58.867 1.00 98.19 363 ARG A O 1
ATOM 2920 N N . LEU A 1 364 ? -43.068 -5.754 58.435 1.00 97.62 364 LEU A N 1
ATOM 2921 C CA . LEU A 1 364 ? -42.871 -5.170 59.762 1.00 97.62 364 LEU A CA 1
ATOM 2922 C C . LEU A 1 364 ? -43.970 -4.162 60.113 1.00 97.62 364 LEU A C 1
ATOM 2924 O O . LEU A 1 364 ? -44.428 -4.137 61.247 1.00 97.62 364 LEU A O 1
ATOM 2928 N N . ARG A 1 365 ? -44.450 -3.363 59.151 1.00 97.31 365 ARG A N 1
ATOM 2929 C CA . ARG A 1 365 ? -45.599 -2.468 59.376 1.00 97.31 365 ARG A CA 1
ATOM 2930 C C . ARG A 1 365 ? -46.875 -3.234 59.727 1.00 97.31 365 ARG A C 1
ATOM 2932 O O . ARG A 1 365 ? -47.561 -2.828 60.656 1.00 97.31 365 ARG A O 1
ATOM 2939 N N . ALA A 1 366 ? -47.167 -4.329 59.024 1.00 96.81 366 ALA A N 1
ATOM 2940 C CA . ALA A 1 366 ? -48.325 -5.170 59.330 1.00 96.81 366 ALA A CA 1
ATOM 2941 C C . ALA A 1 366 ? -48.201 -5.845 60.709 1.00 96.81 366 ALA A C 1
ATOM 2943 O O . ALA A 1 366 ? -49.179 -5.956 61.445 1.00 96.81 366 ALA A O 1
ATOM 2944 N N . GLU A 1 367 ? -46.989 -6.257 61.086 1.00 98.00 367 GLU A N 1
ATOM 2945 C CA . GLU A 1 367 ? -46.697 -6.822 62.407 1.00 98.00 367 GLU A CA 1
ATOM 2946 C C . GLU A 1 367 ? -46.878 -5.776 63.519 1.00 98.00 367 GLU A C 1
ATOM 2948 O O . GLU A 1 367 ? -47.559 -6.045 64.506 1.00 98.00 367 GLU A O 1
ATOM 2953 N N . ILE A 1 368 ? -46.370 -4.553 63.323 1.00 97.81 368 ILE A N 1
ATOM 2954 C CA . ILE A 1 368 ? -46.599 -3.419 64.232 1.00 97.81 368 ILE A CA 1
ATOM 2955 C C . ILE A 1 368 ? -48.096 -3.132 64.374 1.00 97.81 368 ILE A C 1
ATOM 2957 O O . ILE A 1 368 ? -48.571 -2.947 65.491 1.00 97.81 368 ILE A O 1
ATOM 2961 N N . GLU A 1 369 ? -48.847 -3.101 63.273 1.00 97.38 369 GLU A N 1
ATOM 2962 C CA . GLU A 1 369 ? -50.294 -2.864 63.296 1.00 97.38 369 GLU A CA 1
ATOM 2963 C C . GLU A 1 369 ? -51.032 -3.958 64.080 1.00 97.38 369 GLU A C 1
ATOM 2965 O O . GLU A 1 369 ? -51.853 -3.644 64.939 1.00 97.38 369 GLU A O 1
ATOM 2970 N N . THR A 1 370 ? -50.660 -5.225 63.874 1.00 97.69 370 THR A N 1
ATOM 2971 C CA . THR A 1 370 ? -51.218 -6.372 64.609 1.00 97.69 370 THR A CA 1
ATOM 2972 C C . THR A 1 370 ? -50.936 -6.267 66.110 1.00 97.69 370 THR A C 1
ATOM 2974 O O . THR A 1 370 ? -51.850 -6.389 66.921 1.00 97.69 370 THR A O 1
ATOM 2977 N N . VAL A 1 371 ? -49.689 -5.988 66.504 1.00 97.38 371 VAL A N 1
ATOM 2978 C CA . VAL A 1 371 ? -49.318 -5.814 67.920 1.00 97.38 371 VAL A CA 1
ATOM 2979 C C . VAL A 1 371 ? -50.027 -4.603 68.531 1.00 97.38 371 VAL A C 1
ATOM 2981 O 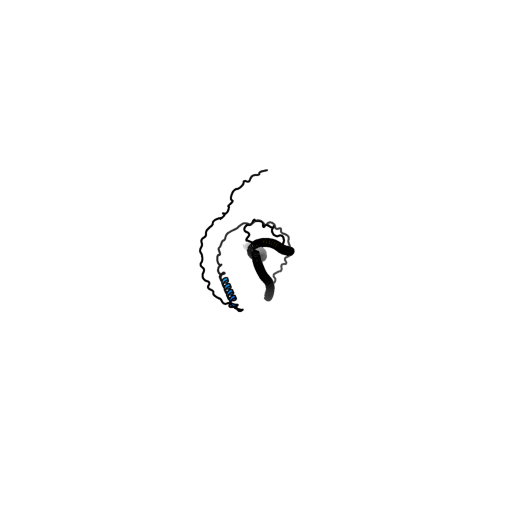O . VAL A 1 371 ? -50.456 -4.646 69.682 1.00 97.38 371 VAL A O 1
ATOM 2984 N N . THR A 1 372 ? -50.196 -3.524 67.765 1.00 97.50 372 THR A N 1
ATOM 2985 C CA . THR A 1 372 ? -50.920 -2.328 68.218 1.00 97.50 372 THR A CA 1
ATOM 2986 C C . THR A 1 372 ? -52.400 -2.635 68.460 1.00 97.50 372 THR A C 1
ATOM 2988 O O . THR A 1 372 ? -52.947 -2.197 69.471 1.00 97.50 372 THR A O 1
ATOM 2991 N N . GLN A 1 373 ? -53.037 -3.426 67.587 1.00 96.12 373 GLN A N 1
ATOM 2992 C CA . GLN A 1 373 ? -54.410 -3.909 67.782 1.00 96.12 373 GLN A CA 1
ATOM 2993 C C . GLN A 1 373 ? -54.518 -4.794 69.028 1.00 96.12 373 GLN A C 1
ATOM 2995 O O . GLN A 1 373 ? -55.367 -4.539 69.876 1.00 96.12 373 GLN A O 1
ATOM 3000 N N . GLN A 1 374 ? -53.602 -5.752 69.202 1.00 96.44 374 GLN A N 1
ATOM 3001 C CA . GLN A 1 374 ? -53.557 -6.602 70.397 1.00 96.44 374 GLN A CA 1
ATOM 3002 C C . GLN A 1 374 ? -53.418 -5.776 71.682 1.00 96.44 374 GLN A C 1
ATOM 3004 O O . GLN A 1 374 ? -54.120 -6.022 72.658 1.00 96.44 374 GLN A O 1
ATOM 3009 N N . LEU A 1 375 ? -52.548 -4.760 71.699 1.00 95.94 375 LEU A N 1
ATOM 3010 C CA . LEU A 1 375 ? -52.414 -3.853 72.844 1.00 95.94 375 LEU A CA 1
ATOM 3011 C C . LEU A 1 375 ? -53.710 -3.076 73.125 1.00 95.94 375 LEU A C 1
ATOM 3013 O O . LEU A 1 375 ? -54.066 -2.900 74.291 1.00 95.94 375 LEU A O 1
ATOM 3017 N N . ALA A 1 376 ? -54.427 -2.628 72.091 1.00 95.38 376 ALA A N 1
ATOM 3018 C CA . ALA A 1 376 ? -55.722 -1.962 72.242 1.00 95.38 376 ALA A CA 1
ATOM 3019 C C . ALA A 1 376 ? -56.789 -2.909 72.824 1.00 95.38 376 ALA A C 1
ATOM 3021 O O . ALA A 1 376 ? -57.525 -2.527 73.732 1.00 95.38 376 ALA A O 1
ATOM 3022 N N . GLU A 1 377 ? -56.827 -4.162 72.370 1.00 96.12 377 GLU A N 1
ATOM 3023 C CA . GLU A 1 377 ? -57.720 -5.195 72.909 1.00 96.12 377 GLU A CA 1
ATOM 3024 C C . GLU A 1 377 ? -57.402 -5.504 74.375 1.00 96.12 377 GLU A C 1
ATOM 3026 O O . GLU A 1 377 ? -58.293 -5.444 75.220 1.00 96.12 377 GLU A O 1
ATOM 3031 N N . PHE A 1 378 ? -56.130 -5.745 74.716 1.00 95.69 378 PHE A N 1
ATOM 3032 C CA . PHE A 1 378 ? -55.714 -5.992 76.100 1.00 95.69 378 PHE A CA 1
ATOM 3033 C C . PHE A 1 378 ? -56.016 -4.809 77.022 1.00 95.69 378 PHE A C 1
ATOM 3035 O O . PHE A 1 378 ? -56.423 -5.009 78.165 1.00 95.69 378 PHE A O 1
ATOM 3042 N N . THR A 1 379 ? -55.827 -3.575 76.551 1.00 95.06 379 THR A N 1
ATOM 3043 C CA . THR A 1 379 ? -56.140 -2.377 77.345 1.00 95.06 379 THR A CA 1
ATOM 3044 C C . THR A 1 379 ? -57.644 -2.171 77.516 1.00 95.06 379 THR A C 1
ATOM 3046 O O . THR A 1 379 ? -58.065 -1.815 78.617 1.00 95.06 379 THR A O 1
ATOM 3049 N N . SER A 1 380 ? -58.458 -2.454 76.492 1.00 94.50 380 SER A N 1
ATOM 3050 C CA . SER A 1 380 ? -59.925 -2.466 76.603 1.00 94.50 380 SER A CA 1
ATOM 3051 C C . SER A 1 380 ? -60.397 -3.532 77.590 1.00 94.50 380 SER A C 1
ATOM 3053 O O . SER A 1 380 ? -61.145 -3.219 78.514 1.00 94.50 380 SER A O 1
ATOM 3055 N N . GLN A 1 381 ? -59.890 -4.762 77.461 1.00 94.50 381 GLN A N 1
ATOM 3056 C CA . GLN A 1 381 ? -60.220 -5.879 78.345 1.00 94.50 381 GLN A CA 1
ATOM 3057 C C . GLN A 1 381 ? -59.843 -5.579 79.798 1.00 94.50 381 GLN A C 1
ATOM 3059 O O . GLN A 1 381 ? -60.660 -5.744 80.697 1.00 94.50 381 GLN A O 1
ATOM 3064 N N . ALA A 1 382 ? -58.634 -5.063 80.040 1.00 92.19 382 ALA A N 1
ATOM 3065 C CA . ALA A 1 382 ? -58.213 -4.650 81.377 1.00 92.19 382 ALA A CA 1
ATOM 3066 C C . ALA A 1 382 ? -59.092 -3.516 81.939 1.00 92.19 382 ALA A C 1
ATOM 3068 O O . ALA A 1 382 ? -59.322 -3.448 83.147 1.00 92.19 382 ALA A O 1
ATOM 3069 N N . GLY A 1 383 ? -59.590 -2.624 81.075 1.00 92.56 383 GLY A N 1
ATOM 3070 C CA . GLY A 1 383 ? -60.574 -1.603 81.429 1.00 92.56 383 GLY A CA 1
ATOM 3071 C C . GLY A 1 383 ? -61.905 -2.209 81.875 1.00 92.56 383 GLY A C 1
ATOM 3072 O O . GLY A 1 383 ? -62.394 -1.867 82.952 1.00 92.56 383 GLY A O 1
ATOM 3073 N N . GLU A 1 384 ? -62.451 -3.144 81.096 1.00 93.44 384 GLU A N 1
ATOM 3074 C CA . GLU A 1 384 ? -63.678 -3.878 81.425 1.00 93.44 384 GLU A CA 1
ATOM 3075 C C . GLU A 1 384 ? -63.539 -4.674 82.727 1.00 93.44 384 GLU A C 1
ATOM 3077 O O . GLU A 1 384 ? -64.389 -4.582 83.615 1.00 93.44 384 GLU A O 1
ATOM 3082 N N . ASP A 1 385 ? -62.441 -5.407 82.892 1.00 93.81 385 ASP A N 1
ATOM 3083 C CA . ASP A 1 385 ? -62.176 -6.191 84.097 1.00 93.81 385 ASP A CA 1
ATOM 3084 C C . ASP A 1 385 ? -62.060 -5.283 85.327 1.00 93.81 385 ASP A C 1
ATOM 3086 O O . ASP A 1 385 ? -62.604 -5.590 86.389 1.00 93.81 385 ASP A O 1
ATOM 3090 N N . ARG A 1 386 ? -61.440 -4.104 85.182 1.00 93.25 386 ARG A N 1
ATOM 3091 C CA . ARG A 1 386 ? -61.392 -3.093 86.245 1.00 93.25 386 ARG A CA 1
ATOM 3092 C C . ARG A 1 386 ? -62.778 -2.543 86.582 1.00 93.25 386 ARG A C 1
ATOM 3094 O O . ARG A 1 386 ? -63.037 -2.277 87.755 1.00 93.25 386 ARG A O 1
ATOM 3101 N N . THR A 1 387 ? -63.660 -2.357 85.597 1.00 92.06 387 THR A N 1
ATOM 3102 C CA . THR A 1 387 ? -65.048 -1.937 85.856 1.00 92.06 387 THR A CA 1
ATOM 3103 C C . THR A 1 387 ? -65.845 -3.016 86.583 1.00 92.06 387 THR A C 1
ATOM 3105 O O . THR A 1 387 ? -66.443 -2.702 87.607 1.00 92.06 387 THR A O 1
ATOM 3108 N N . LYS A 1 388 ? -65.754 -4.286 86.163 1.00 93.44 388 LYS A N 1
ATOM 3109 C CA . LYS A 1 388 ? -66.392 -5.421 86.853 1.00 93.44 388 LYS A CA 1
ATOM 3110 C C . LYS A 1 388 ? -65.897 -5.555 88.291 1.00 93.44 388 LYS A C 1
ATOM 3112 O O . LYS A 1 388 ? -66.699 -5.615 89.215 1.00 93.44 388 LYS A O 1
ATOM 3117 N N . ALA A 1 389 ? -64.580 -5.506 88.499 1.00 90.44 389 ALA A N 1
ATOM 3118 C CA . ALA A 1 389 ? -63.992 -5.554 89.836 1.00 90.44 389 ALA A CA 1
ATOM 3119 C C . ALA A 1 389 ? -64.470 -4.386 90.715 1.00 90.44 389 ALA A C 1
ATOM 3121 O O . ALA A 1 389 ? -64.714 -4.556 91.907 1.00 90.44 389 ALA A O 1
ATOM 3122 N N . ARG A 1 390 ? -64.641 -3.190 90.137 1.00 92.38 390 ARG A N 1
ATOM 3123 C CA . ARG A 1 390 ? -65.197 -2.036 90.851 1.00 92.38 390 ARG A CA 1
ATOM 3124 C C . ARG A 1 390 ? -66.669 -2.239 91.214 1.00 92.38 390 ARG A C 1
ATOM 3126 O O . ARG A 1 390 ? -67.038 -1.943 92.346 1.00 92.38 390 ARG A O 1
ATOM 3133 N N . GLU A 1 391 ? -67.486 -2.745 90.294 1.00 93.12 391 GLU A N 1
ATOM 3134 C CA . GLU A 1 391 ? -68.897 -3.066 90.546 1.00 93.12 391 GLU A CA 1
ATOM 3135 C C . GLU A 1 391 ? -69.049 -4.125 91.646 1.00 93.12 391 GLU A C 1
ATOM 3137 O O . GLU A 1 391 ? -69.883 -3.973 92.539 1.00 93.12 391 GLU A O 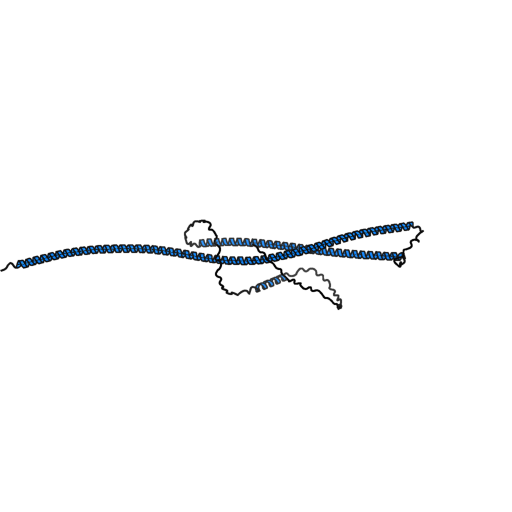1
ATOM 3142 N N . GLU A 1 392 ? -68.206 -5.162 91.637 1.00 93.62 392 GLU A N 1
ATOM 3143 C CA . GLU A 1 392 ? -68.147 -6.168 92.700 1.00 93.62 392 GLU A CA 1
ATOM 3144 C C . GLU A 1 392 ? -67.750 -5.554 94.045 1.00 93.62 392 GLU A C 1
ATOM 3146 O O . GLU A 1 392 ? -68.404 -5.826 95.051 1.00 93.62 392 GLU A O 1
ATOM 3151 N N . VAL A 1 393 ? -66.732 -4.687 94.083 1.00 91.50 393 VAL A N 1
ATOM 3152 C CA . VAL A 1 393 ? -66.340 -3.972 95.310 1.00 91.50 393 VAL A CA 1
ATOM 3153 C C . VAL A 1 393 ? -67.483 -3.103 95.834 1.00 91.50 393 VAL A C 1
ATOM 3155 O O . VAL A 1 393 ? -67.767 -3.141 97.030 1.00 91.50 393 VAL A O 1
ATOM 3158 N N . GLU A 1 394 ? -68.175 -2.354 94.974 1.00 92.44 394 GLU A N 1
ATOM 3159 C CA . GLU A 1 394 ? -69.329 -1.539 95.376 1.00 92.44 394 GLU A CA 1
ATOM 3160 C C . GLU A 1 394 ? -70.497 -2.406 95.877 1.00 92.44 394 GLU A C 1
ATOM 3162 O O . GLU A 1 394 ? -71.151 -2.062 96.865 1.00 92.44 394 GLU A O 1
ATOM 3167 N N . MET A 1 395 ? -70.752 -3.556 95.245 1.00 94.81 395 MET A N 1
ATOM 3168 C CA . MET A 1 395 ? -71.753 -4.524 95.702 1.00 94.81 395 MET A CA 1
ATOM 3169 C C . MET A 1 395 ? -71.388 -5.103 97.075 1.00 94.81 395 MET A C 1
ATOM 3171 O O . MET A 1 395 ? -72.234 -5.135 97.971 1.00 94.81 395 MET A O 1
ATOM 3175 N N . LEU A 1 396 ? -70.131 -5.511 97.270 1.00 94.25 396 LEU A N 1
ATOM 3176 C CA . LEU A 1 396 ? -69.627 -6.011 98.548 1.00 94.25 396 LEU A CA 1
ATOM 3177 C C . LEU A 1 396 ? -69.701 -4.941 99.641 1.00 94.25 396 LEU A C 1
ATOM 3179 O O . LEU A 1 396 ? -70.115 -5.253 100.753 1.00 94.25 396 LEU A O 1
ATOM 3183 N N . GLN A 1 397 ? -69.380 -3.683 99.330 1.00 93.38 397 GLN A N 1
ATOM 3184 C CA . GLN A 1 397 ? -69.537 -2.562 100.261 1.00 93.38 397 GLN A CA 1
ATOM 3185 C C . GLN A 1 397 ? -70.997 -2.359 100.681 1.00 93.38 397 GLN A C 1
ATOM 3187 O O . GLN A 1 397 ? -71.261 -2.196 101.869 1.00 93.38 397 GLN A O 1
ATOM 3192 N N . ARG A 1 398 ? -71.962 -2.423 99.749 1.00 92.12 398 ARG A N 1
ATOM 3193 C CA . ARG A 1 398 ? -73.396 -2.342 100.098 1.00 92.12 398 ARG A CA 1
ATOM 3194 C C . ARG A 1 398 ? -73.824 -3.483 101.014 1.00 92.12 398 ARG A C 1
ATOM 3196 O O . ARG A 1 398 ? -74.468 -3.221 102.025 1.00 92.12 398 ARG A O 1
ATOM 3203 N N . ARG A 1 399 ? -73.434 -4.721 100.686 1.00 92.88 399 ARG A N 1
ATOM 3204 C CA . ARG A 1 399 ? -73.729 -5.904 101.513 1.00 92.88 399 ARG A CA 1
ATOM 3205 C C . ARG A 1 399 ? -73.107 -5.788 102.901 1.00 92.88 399 ARG A C 1
ATOM 3207 O O . ARG A 1 399 ? -73.750 -6.150 103.879 1.00 92.88 399 ARG A O 1
ATOM 3214 N N . LEU A 1 400 ? -71.883 -5.264 102.991 1.00 92.50 400 LEU A N 1
ATOM 3215 C CA . LEU A 1 400 ? -71.223 -4.998 104.266 1.00 92.50 400 LEU A CA 1
ATOM 3216 C C . LEU A 1 400 ? -72.009 -3.965 105.080 1.00 92.50 400 LEU A C 1
ATOM 3218 O O . LEU A 1 400 ? -72.320 -4.233 106.231 1.00 92.50 400 LEU A O 1
ATOM 3222 N N . SER A 1 401 ? -72.409 -2.838 104.481 1.00 90.62 401 SER A N 1
ATOM 3223 C CA . SER A 1 401 ? -73.230 -1.831 105.165 1.00 90.62 401 SER A CA 1
ATOM 3224 C C . SER A 1 401 ? -74.604 -2.357 105.594 1.00 90.62 401 SER A C 1
ATOM 3226 O O . SER A 1 401 ? -75.121 -1.946 106.629 1.00 90.62 401 SER A O 1
ATOM 3228 N N . GLU A 1 402 ? -75.230 -3.243 104.816 1.00 91.12 402 GLU A N 1
ATOM 3229 C CA . GLU A 1 402 ? -76.472 -3.919 105.217 1.00 91.12 402 GLU A CA 1
ATOM 3230 C C . GLU A 1 402 ? -76.247 -4.840 106.415 1.00 91.12 402 GLU A C 1
ATOM 3232 O O . GLU A 1 402 ? -76.970 -4.723 107.403 1.00 91.12 402 GLU A O 1
ATOM 3237 N N . ALA A 1 403 ? -75.211 -5.678 106.373 1.00 87.12 403 ALA A N 1
ATOM 3238 C CA . ALA A 1 403 ? -74.845 -6.543 107.490 1.00 87.12 403 ALA A CA 1
ATOM 3239 C C . ALA A 1 403 ? -74.481 -5.737 108.750 1.00 87.12 403 ALA A C 1
ATOM 3241 O O . ALA A 1 403 ? -74.896 -6.093 109.849 1.00 87.12 403 ALA A O 1
ATOM 3242 N N . GLU A 1 404 ? -73.762 -4.620 108.611 1.00 90.50 404 GLU A N 1
ATOM 3243 C CA . GLU A 1 404 ? -73.469 -3.699 109.715 1.00 90.50 404 GLU A CA 1
ATOM 3244 C C . GLU A 1 404 ? -74.752 -3.115 110.316 1.00 90.50 404 GLU A C 1
ATOM 3246 O O . GLU A 1 404 ? -74.889 -3.080 111.538 1.00 90.50 404 GLU A O 1
ATOM 3251 N N . ARG A 1 405 ? -75.728 -2.701 109.494 1.00 88.00 405 ARG A N 1
ATOM 3252 C CA . ARG A 1 405 ? -77.034 -2.238 109.995 1.00 88.00 405 ARG A CA 1
ATOM 3253 C C . ARG A 1 405 ? -77.802 -3.346 110.706 1.00 88.00 405 ARG A C 1
ATOM 3255 O O . ARG A 1 405 ? -78.413 -3.064 111.733 1.00 88.00 405 ARG A O 1
ATOM 3262 N N . GLU A 1 406 ? -77.785 -4.573 110.189 1.00 87.19 406 GLU A N 1
ATOM 3263 C CA . GLU A 1 406 ? -78.411 -5.719 110.857 1.00 87.19 406 GLU A CA 1
ATOM 3264 C C . GLU A 1 406 ? -77.749 -6.021 112.199 1.00 87.19 406 GLU A C 1
ATOM 3266 O O . GLU A 1 406 ? -78.452 -6.206 113.187 1.00 87.19 406 GLU A O 1
ATOM 3271 N N . LEU A 1 407 ? -76.417 -6.000 112.270 1.00 86.00 407 LEU A N 1
ATOM 3272 C CA . LEU A 1 407 ? -75.683 -6.180 113.522 1.00 86.00 407 LEU A CA 1
ATOM 3273 C C . LEU A 1 407 ? -75.971 -5.059 114.520 1.00 86.00 407 LEU A C 1
ATOM 3275 O O . LEU A 1 407 ? -76.177 -5.341 115.696 1.00 86.00 407 LEU A O 1
ATOM 3279 N N . ILE A 1 408 ? -76.027 -3.801 114.072 1.00 87.50 408 ILE A N 1
ATOM 3280 C CA . ILE A 1 408 ? -76.420 -2.668 114.922 1.00 87.50 408 ILE A CA 1
ATOM 3281 C C . ILE A 1 408 ? -77.846 -2.865 115.433 1.00 87.50 408 ILE A C 1
ATOM 3283 O O . ILE A 1 408 ? -78.098 -2.646 116.613 1.00 87.50 408 ILE A O 1
ATOM 3287 N N . LYS A 1 409 ? -78.769 -3.299 114.571 1.00 86.62 409 LYS A N 1
ATOM 3288 C CA . LYS A 1 409 ? -80.159 -3.559 114.946 1.00 86.62 409 LYS A CA 1
ATOM 3289 C C . LYS A 1 409 ? -80.261 -4.701 115.956 1.00 86.62 409 LYS A C 1
ATOM 3291 O O . LYS A 1 409 ? -80.877 -4.516 116.991 1.00 86.62 409 LYS A O 1
ATOM 3296 N N . LEU A 1 410 ? -79.582 -5.824 115.721 1.00 84.31 410 LEU A N 1
ATOM 3297 C CA . LEU A 1 410 ? -79.497 -6.941 116.667 1.00 84.31 410 LEU A CA 1
ATOM 3298 C C . LEU A 1 410 ? -78.864 -6.520 117.997 1.00 84.31 410 LEU A C 1
ATOM 3300 O O . LEU A 1 410 ? -79.328 -6.937 119.051 1.00 84.31 410 LEU A O 1
ATOM 3304 N N . ALA A 1 411 ? -77.829 -5.678 117.972 1.00 78.44 411 ALA A N 1
ATOM 3305 C CA . ALA A 1 411 ? -77.214 -5.141 119.182 1.00 78.44 411 ALA A CA 1
ATOM 3306 C C . ALA A 1 411 ? -78.156 -4.183 119.931 1.00 78.44 411 ALA A C 1
ATOM 3308 O O . ALA A 1 411 ? -78.185 -4.207 121.158 1.00 78.44 411 ALA A O 1
ATOM 3309 N N . GLN A 1 412 ? -78.937 -3.366 119.218 1.00 80.44 412 GLN A N 1
ATOM 3310 C CA . GLN A 1 412 ? -79.982 -2.513 119.793 1.00 80.44 412 GLN A CA 1
ATOM 3311 C C . GLN A 1 412 ? -81.141 -3.339 120.367 1.00 80.44 412 GLN A C 1
ATOM 3313 O O . GLN A 1 412 ? -81.589 -3.038 121.469 1.00 80.44 412 GLN A O 1
ATOM 3318 N N . ASP A 1 413 ? -81.576 -4.393 119.674 1.00 77.31 413 ASP A N 1
ATOM 3319 C CA . ASP A 1 413 ? -82.618 -5.323 120.122 1.00 77.31 413 ASP A CA 1
ATOM 3320 C C . ASP A 1 413 ? -82.151 -6.100 121.368 1.00 77.31 413 ASP A C 1
ATOM 3322 O O . ASP A 1 413 ? -82.877 -6.172 122.356 1.00 77.31 413 ASP A O 1
ATOM 3326 N N . ALA A 1 414 ? -80.904 -6.583 121.391 1.00 73.38 414 ALA A N 1
ATOM 3327 C CA . ALA A 1 414 ? -80.302 -7.225 122.562 1.00 73.38 414 ALA A CA 1
ATOM 3328 C C . ALA A 1 414 ? -80.116 -6.246 123.738 1.00 73.38 414 ALA A C 1
ATOM 3330 O O . ALA A 1 414 ? -80.342 -6.606 124.891 1.00 73.38 414 ALA A O 1
ATOM 3331 N N . LEU A 1 415 ? -79.749 -4.985 123.476 1.00 70.31 415 LEU A N 1
ATOM 3332 C CA . LEU A 1 415 ? -79.732 -3.929 124.496 1.00 70.31 415 LEU A CA 1
ATOM 3333 C C . LEU A 1 415 ? -81.138 -3.628 125.029 1.00 70.31 415 LEU A C 1
ATOM 3335 O O . LEU A 1 415 ? -81.284 -3.402 126.227 1.00 70.31 415 LEU A O 1
ATOM 3339 N N . ALA A 1 416 ? -82.167 -3.650 124.180 1.00 64.81 416 ALA A N 1
ATOM 3340 C CA . ALA A 1 416 ? -83.561 -3.503 124.593 1.00 64.81 416 ALA A CA 1
ATOM 3341 C C . ALA A 1 416 ? -84.050 -4.707 125.417 1.00 64.81 416 ALA A C 1
ATOM 3343 O O . ALA A 1 416 ? -84.828 -4.523 126.348 1.00 64.81 416 ALA A O 1
ATOM 3344 N N . GLU A 1 417 ? -83.553 -5.914 125.145 1.00 63.00 417 GLU A N 1
ATOM 3345 C CA . GLU A 1 417 ? -83.837 -7.125 125.924 1.00 63.00 417 GLU A CA 1
ATOM 3346 C C . GLU A 1 417 ? -83.141 -7.095 127.303 1.00 63.00 417 GLU A C 1
ATOM 3348 O O . GLU A 1 417 ? -83.758 -7.393 128.325 1.00 63.00 417 GLU A O 1
ATOM 3353 N N . VAL A 1 418 ? -81.890 -6.621 127.367 1.00 60.19 418 VAL A N 1
ATOM 3354 C CA . VAL A 1 418 ? -81.133 -6.456 128.624 1.00 60.19 418 VAL A CA 1
ATOM 3355 C C . VAL A 1 418 ? -81.665 -5.294 129.474 1.00 60.19 418 VAL A C 1
ATOM 3357 O O . VAL A 1 418 ? -81.744 -5.418 130.694 1.00 60.19 418 VAL A O 1
ATOM 3360 N N . LEU A 1 419 ? -82.067 -4.173 128.865 1.00 53.81 419 LEU A N 1
ATOM 3361 C CA . LEU A 1 419 ? -82.635 -3.022 129.583 1.00 53.81 419 LEU A CA 1
ATOM 3362 C C . LEU A 1 419 ? -84.131 -3.194 129.896 1.00 53.81 419 LEU A C 1
ATOM 3364 O O . LEU A 1 419 ? -84.603 -2.661 130.898 1.00 53.81 419 LEU A O 1
ATOM 3368 N N . GLY A 1 420 ? -84.869 -3.975 129.103 1.00 52.69 420 GLY A N 1
ATOM 3369 C CA . GLY A 1 420 ? -86.252 -4.373 129.386 1.00 52.69 420 GLY A CA 1
ATOM 3370 C C . GLY A 1 420 ? -86.373 -5.427 130.495 1.00 52.69 420 GLY A C 1
ATOM 3371 O O . GLY A 1 420 ? -87.406 -5.499 131.157 1.00 52.69 420 GLY A O 1
ATOM 3372 N N . GLY A 1 421 ? -85.309 -6.198 130.751 1.00 46.97 421 GLY A N 1
ATOM 3373 C CA . GLY A 1 421 ? -85.245 -7.202 131.819 1.00 46.97 421 GLY A CA 1
ATOM 3374 C C . GLY A 1 421 ? -85.016 -6.655 133.237 1.00 46.97 421 GLY A C 1
ATOM 3375 O O . GLY A 1 421 ? -85.248 -7.375 134.202 1.00 46.97 421 GLY A O 1
ATOM 3376 N N . PHE A 1 422 ? -84.621 -5.387 133.402 1.00 44.06 422 PHE A N 1
ATOM 3377 C CA . PHE A 1 422 ? -84.384 -4.773 134.724 1.00 44.06 422 PHE A CA 1
ATOM 3378 C C . PHE A 1 422 ? -85.632 -4.120 135.358 1.00 44.06 422 PHE A C 1
ATOM 3380 O O . PHE A 1 422 ? -85.527 -3.430 136.369 1.00 44.06 422 PHE A O 1
ATOM 3387 N N . GLY A 1 423 ? -86.823 -4.343 134.789 1.00 44.00 423 GLY A N 1
ATOM 3388 C CA . GLY A 1 423 ? -88.094 -3.771 135.254 1.00 44.00 423 GLY A CA 1
ATOM 3389 C C . GLY A 1 423 ? -89.028 -4.722 136.012 1.00 44.00 423 GLY A C 1
ATOM 3390 O O . GLY A 1 423 ? -90.190 -4.372 136.202 1.00 44.00 423 GLY A O 1
ATOM 3391 N N . ALA A 1 424 ? -88.582 -5.917 136.412 1.00 41.66 424 ALA A N 1
ATOM 3392 C CA . ALA A 1 424 ? -89.443 -6.876 137.107 1.00 41.66 424 ALA A CA 1
ATOM 3393 C C . ALA A 1 424 ? -88.672 -7.769 138.089 1.00 41.66 424 ALA A C 1
ATOM 3395 O O . ALA A 1 424 ? -88.474 -8.942 137.809 1.00 41.66 424 ALA A O 1
ATOM 3396 N N . THR A 1 425 ? -88.257 -7.206 139.225 1.00 40.84 425 THR A N 1
ATOM 3397 C CA . THR A 1 425 ? -88.399 -7.800 140.571 1.00 40.84 425 THR A CA 1
ATOM 3398 C C . THR A 1 425 ? -87.826 -6.826 141.601 1.00 40.84 425 THR A C 1
ATOM 3400 O O . THR A 1 425 ? -86.622 -6.588 141.596 1.00 40.84 425 THR A O 1
ATOM 3403 N N . GLU A 1 426 ? -88.751 -6.272 142.390 1.00 35.25 426 GLU A N 1
ATOM 3404 C CA . GLU A 1 426 ? -88.680 -5.805 143.793 1.00 35.25 426 GLU A CA 1
ATOM 3405 C C . GLU A 1 426 ? -87.397 -5.173 144.352 1.00 35.25 426 GLU A C 1
ATOM 3407 O O . GLU A 1 426 ? -86.373 -5.872 144.524 1.00 35.25 426 GLU A O 1
#